Protein AF-A0AAE0W000-F1 (afdb_monomer_lite)

Foldseek 3Di:
DQPQVCCCVPPQLVVQCVVVVDPDSVQQKDFFKKKFKFFALVCLVPVVVQVVVQVLCCLLQVDRKDFDFDCDADVVSPHDGRRTTIIMDIDGDPSRSVSVCCCVVQLQVLQPPRPDDDLQQAPQQQKGKDKAAFSVSHPSDDPVSDPDTHIRGITIGDMDRPDRDHSDPPSDNDDDDDDDDDDDDDDDDDDDDDDDDDPPVVVVVVCVCVVVPQKDWDWDDDPPDPDTDTPDIGGDDDDDPDPPQPPVRPPQPLFDWQFADPQWDWDDDVQWIWIDGPLDIDIDGDDPQWDWDDDDRTIHIDGPDPVCSVVSVVVSVQSRPDQDWWKKFAADDPWFWDDDPQWIWTDQVDPDIDIDGADPQWDWDDDTRMITIGGPDPVSSVVSLVVQQVVFPQDQAPRGGMDTVPDDHHHDDDQFFEWEWDDDQWKIKIWTARPVVRDTLDIDMCPDPVNCVVCVVLGSALVSLLVRLQVVLVVCVVSVAQEYHYDHVPDDCDRSNVSSVVSNVVSRHHD

InterPro domains:
  IPR000630 Small ribosomal subunit protein uS8 [PF00410] (190-256)
  IPR002132 Large ribosomal subunit protein uL5 [PTHR11994] (7-155)
  IPR002358 Large ribosomal subunit protein uL6, conserved site [PS00525] (394-402)
  IPR004389 Large ribosomal subunit protein uL18, bacteria [MF_01337_B] (381-511)
  IPR004389 Large ribosomal subunit protein uL18, bacteria [TIGR00060] (411-511)
  IPR005484 Large ribosomal subunit protein uL18, bacterial/plantae/animalia [PF00861] (412-511)
  IPR020040 Large ribosomal subunit protein uL6, alpha-beta domain [PF00347] (332-404)
  IPR020929 Large ribosomal subunit protein uL5, conserved site [PS00358] (57-73)
  IPR020930 Large ribosomal subunit protein uL5, bacteria [MF_01333_B] (1-226)
  IPR020930 Large ribosomal subunit protein uL5, bacteria [NF000585] (1-154)
  IPR022803 Large ribosomal subunit protein uL5 domain superfamily [G3DSA:3.30.1440.10] (1-161)
  IPR022803 Large ribosomal subunit protein uL5 domain superfamily [SSF55282] (3-155)
  IPR031309 Large ribosomal subunit protein uL5, C-terminal [PF00673] (84-155)
  IPR031310 Large ribosomal subunit protein uL5, N-terminal [PF00281] (24-80)
  IPR035987 Small ribosomal subunit protein uS8 superfamily [SSF56047] (189-256)
  IPR036789 Large ribosomal subunit protein uL6-like, alpha-beta domain superfamily [G3DSA:3.90.930.12] (250-321)
  IPR036789 Large ribosomal subunit protein uL6-like, alpha-beta domain superfamily [G3DSA:3.90.930.12] (325-414)
  IPR036789 Large ribosomal subunit protein uL6-like, alpha-beta domain superfamily [SSF56053] (252-309)
  IPR036789 Large ribosomal subunit protein uL6-like, alpha-beta domain superfamily [SSF56053] (326-415)
  IPR057268 Large ribosomal subunit protein uL18 [cd00432] (415-509)

pLDDT: mean 71.35, std 18.09, range [23.69, 93.88]

Radius of gyration: 34.23 Å; chains: 1; bounding box: 87×62×92 Å

Sequence (511 aa):
MSRLFETYTKKIVPAISKELNVSNVHNVPKIEKIVVNVGAGEAVQNSKVIDAIVGDLKLITGQKPVVTRAKKSIASFKLREGMPIGVMVTLRNKRMYEFLDRVISIALPRVKDFKGVSPSSFDGKGNYNFAVREQLVFPEIEFDRIDKIRGFALCRICFRIKAGFGLLPGVIKSSCRGYADTYPQFCPAEKSVCFFPASKLKLAILKVLYEEGFITVELKYYPNMKQSVIRKIQRVSRPGLRIYKNHNELPRIINKPVSIPDSVKVTQSAGLLKFKGAKGETELSIPDFLKIAVNGNTLQVSSTEDKSQIIIGATYRQLLPIKLPKTLILEGIGFKVSVSGSSLNLQLGFSHPVKYDFSSKVKIAVDGNKIMIESAEKDLLGQTAAEIRRLRPPEPYKGKGIRYDGEVILRKAGQRPRVSVYKSLKYIYVQAIDDVKGVTLCSHSTCVKDFKQKHPEAAINVETAKILGNEFGQKLKEKGLESVVFDRNGYKYHGRVKSLADGIRESGINF

Organism: NCBI:txid2493646

Secondary structure (DSSP, 8-state):
--HHHHHIIIIIHHHHHHHTT-S-GGGS-EEEEEEEEEE-GGGGT-THHHHHHHHHHHHHHSS--EEEEPSS-BGGGTB-TT-EEEEEEEE-HHHHHHHHHHIIIIIGGGSTT-----GGGB-SSS-EEEEES-GGGSTTS-GGG-SS---EEEEEEEEE-SSS--SSTT---------------------------S-HHHHHHHHHHHHTTSEEEEEE--TT-SS-EEEEEEE----S------TTTS--GGG--EE--TT-EEEEETTEEEEEETTEEEEEE--TTEEEEEETTEEEEEES-TT-HHHHHHHHHHH------EEEEEESTT-EEEEETTEEEEE-SSSSPEEEE--TTEEEEEETTEEEEEES-HHHHHHHHHHHHHHSPPPTTT--EEEETTPPP-PPPPSSPEEEEEE-SS-EEEEEEETTTTEEEEEEETTSHHHHHH-TT--S-HHHHHHHHHHHHHHHHTTT--B-EEE-TT--S-THHHHHHHHHHHTT-B-

Structure (mmCIF, N/CA/C/O backbone):
data_AF-A0AAE0W000-F1
#
_entry.id   AF-A0AAE0W000-F1
#
loop_
_atom_site.group_PDB
_atom_site.id
_atom_site.type_symbol
_atom_site.label_atom_id
_atom_site.label_alt_id
_atom_site.label_comp_id
_atom_site.label_asym_id
_atom_site.label_entity_id
_atom_site.label_seq_id
_atom_site.pdbx_PDB_ins_code
_atom_site.Cartn_x
_atom_site.Cartn_y
_atom_site.Cartn_z
_atom_site.occupancy
_atom_site.B_iso_or_equiv
_atom_site.auth_seq_id
_atom_site.auth_comp_id
_atom_site.auth_asym_id
_atom_site.auth_atom_id
_atom_site.pdbx_PDB_model_num
ATOM 1 N N . MET A 1 1 ? 11.949 -2.269 -30.321 1.00 56.88 1 MET A N 1
ATOM 2 C CA . MET A 1 1 ? 11.662 -1.971 -28.894 1.00 56.88 1 MET A CA 1
ATOM 3 C C . MET A 1 1 ? 12.889 -2.389 -28.086 1.00 56.88 1 MET A C 1
ATOM 5 O O . MET A 1 1 ? 13.907 -2.651 -28.707 1.00 56.88 1 MET A O 1
ATOM 9 N N . SER A 1 2 ? 12.879 -2.406 -26.749 1.00 72.25 2 SER A N 1
ATOM 10 C CA . SER A 1 2 ? 14.002 -3.021 -26.022 1.00 72.25 2 SER A CA 1
ATOM 11 C C . SER A 1 2 ? 13.961 -4.545 -26.189 1.00 72.25 2 SER A C 1
ATOM 13 O O . SER A 1 2 ? 12.882 -5.142 -26.137 1.00 72.25 2 SER A O 1
ATOM 15 N N . ARG A 1 3 ? 15.125 -5.181 -26.376 1.00 81.31 3 ARG A N 1
ATOM 16 C CA . ARG A 1 3 ? 15.264 -6.637 -26.588 1.00 81.31 3 ARG A CA 1
ATOM 17 C C . ARG A 1 3 ? 14.545 -7.458 -25.510 1.00 81.31 3 ARG A C 1
ATOM 19 O O . ARG A 1 3 ? 13.835 -8.420 -25.814 1.00 81.31 3 ARG A O 1
ATOM 26 N N . LEU A 1 4 ? 14.669 -7.034 -24.248 1.00 76.00 4 LEU A N 1
ATOM 27 C CA . LEU A 1 4 ? 13.986 -7.656 -23.111 1.00 76.00 4 LEU A CA 1
ATOM 28 C C . LEU A 1 4 ? 12.459 -7.555 -23.192 1.00 76.00 4 LEU A C 1
ATOM 30 O O . LEU A 1 4 ? 11.772 -8.503 -22.826 1.00 76.00 4 LEU A O 1
ATOM 34 N N . PHE A 1 5 ? 11.908 -6.441 -23.679 1.00 79.94 5 PHE A N 1
ATOM 35 C CA . PHE A 1 5 ? 10.456 -6.272 -23.775 1.00 79.94 5 PHE A CA 1
ATOM 36 C C . PHE A 1 5 ? 9.837 -7.186 -24.840 1.00 79.94 5 PHE A C 1
ATOM 38 O O . PHE A 1 5 ? 8.763 -7.760 -24.635 1.00 79.94 5 PHE A O 1
ATOM 45 N N . GLU A 1 6 ? 10.527 -7.357 -25.967 1.00 83.56 6 GLU A N 1
ATOM 46 C CA . GLU A 1 6 ? 10.095 -8.265 -27.032 1.00 83.56 6 GLU A CA 1
ATOM 47 C C . GLU A 1 6 ? 10.188 -9.724 -26.582 1.00 83.56 6 GLU A C 1
ATOM 49 O O . GLU A 1 6 ? 9.233 -10.483 -26.753 1.00 83.56 6 GLU A O 1
ATOM 54 N N . THR A 1 7 ? 11.290 -10.088 -25.921 1.00 78.06 7 THR A N 1
ATOM 55 C CA . THR A 1 7 ? 11.473 -11.412 -25.307 1.00 78.06 7 THR A CA 1
ATOM 56 C C . THR A 1 7 ? 10.393 -11.697 -24.265 1.00 78.06 7 THR A C 1
ATOM 58 O O . THR A 1 7 ? 9.789 -12.771 -24.277 1.00 78.06 7 THR A O 1
ATOM 61 N N . TYR A 1 8 ? 10.091 -10.719 -23.406 1.00 79.88 8 TYR A N 1
ATOM 62 C CA . TYR A 1 8 ? 9.050 -10.844 -22.393 1.00 79.88 8 TYR A CA 1
ATOM 63 C C . TYR A 1 8 ? 7.682 -11.129 -23.021 1.00 79.88 8 TYR A C 1
ATOM 65 O O . TYR A 1 8 ? 7.008 -12.082 -22.640 1.00 79.88 8 TYR A O 1
ATOM 73 N N . THR A 1 9 ? 7.304 -10.353 -24.036 1.00 80.38 9 THR A N 1
ATOM 74 C CA . THR A 1 9 ? 5.979 -10.456 -24.657 1.00 80.38 9 THR A CA 1
ATOM 75 C C . THR A 1 9 ? 5.817 -11.726 -25.494 1.00 80.38 9 THR A C 1
ATOM 77 O O . THR A 1 9 ? 4.778 -12.375 -25.418 1.00 80.38 9 THR A O 1
ATOM 80 N N . LYS A 1 10 ? 6.829 -12.085 -26.297 1.00 83.88 10 LYS A N 1
ATOM 81 C CA . LYS A 1 10 ? 6.744 -13.201 -27.254 1.00 83.88 10 LYS A CA 1
ATOM 82 C C . LYS A 1 10 ? 7.036 -14.565 -26.625 1.00 83.88 10 LYS A C 1
ATOM 84 O O . LYS A 1 10 ? 6.429 -15.545 -27.036 1.00 83.88 10 LYS A O 1
ATOM 89 N N . LYS A 1 11 ? 7.971 -14.641 -25.668 1.00 78.50 11 LYS A N 1
ATOM 90 C CA . LYS A 1 11 ? 8.464 -15.916 -25.110 1.00 78.50 11 LYS A CA 1
ATOM 91 C C . LYS A 1 11 ? 8.040 -16.136 -23.659 1.00 78.50 11 LYS A C 1
ATOM 93 O O . LYS A 1 11 ? 7.511 -17.194 -23.335 1.00 78.50 11 LYS A O 1
ATOM 98 N N . ILE A 1 12 ? 8.237 -15.138 -22.794 1.00 76.81 12 ILE A N 1
ATOM 99 C CA . ILE A 1 12 ? 8.048 -15.302 -21.341 1.00 76.81 12 ILE A CA 1
ATOM 100 C C . ILE A 1 12 ? 6.561 -15.360 -20.970 1.00 76.81 12 ILE A C 1
ATOM 102 O O . ILE A 1 12 ? 6.158 -16.233 -20.209 1.00 76.81 12 ILE A O 1
ATOM 106 N N . VAL A 1 13 ? 5.727 -14.470 -21.519 1.00 77.31 13 VAL A N 1
ATOM 107 C CA . VAL A 1 13 ? 4.285 -14.436 -21.210 1.00 77.31 13 VAL A CA 1
ATOM 108 C C . VAL A 1 13 ? 3.586 -15.766 -21.547 1.00 77.31 13 VAL A C 1
ATOM 110 O O . VAL A 1 13 ? 2.897 -16.284 -20.667 1.00 77.31 13 VAL A O 1
ATOM 113 N N . PRO A 1 14 ? 3.774 -16.375 -22.739 1.00 79.44 14 PRO A N 1
ATOM 114 C CA . PRO A 1 14 ? 3.186 -17.682 -23.035 1.00 79.44 14 PRO A CA 1
ATOM 115 C C . PRO A 1 14 ? 3.704 -18.812 -22.137 1.00 79.44 14 PRO A C 1
ATOM 117 O O . PRO A 1 14 ? 2.910 -19.648 -21.717 1.00 79.44 14 PRO A O 1
ATOM 120 N N . ALA A 1 15 ? 5.005 -18.833 -21.821 1.00 77.88 15 ALA A N 1
ATOM 121 C CA . ALA A 1 15 ? 5.598 -19.857 -20.958 1.00 77.88 15 ALA A CA 1
ATOM 122 C C . ALA A 1 15 ? 5.023 -19.800 -19.533 1.00 77.88 15 ALA A C 1
ATOM 124 O O . ALA A 1 15 ? 4.506 -20.796 -19.036 1.00 77.88 15 ALA A O 1
ATOM 125 N N . ILE A 1 16 ? 4.993 -18.607 -18.929 1.00 70.00 16 ILE A N 1
ATOM 126 C CA . ILE A 1 16 ? 4.431 -18.399 -17.586 1.00 70.00 16 ILE A CA 1
ATOM 127 C C . ILE A 1 16 ? 2.926 -18.690 -17.565 1.00 70.00 16 ILE A C 1
ATOM 129 O O . ILE A 1 16 ? 2.418 -19.252 -16.599 1.00 70.00 16 ILE A O 1
ATOM 133 N N . SER A 1 17 ? 2.196 -18.325 -18.624 1.00 71.88 17 SER A N 1
ATOM 134 C CA . SER A 1 17 ? 0.759 -18.607 -18.712 1.00 71.88 17 SER A CA 1
ATOM 135 C C . SER A 1 17 ? 0.464 -20.108 -18.715 1.00 71.88 17 SER A C 1
ATOM 137 O O . SER A 1 17 ? -0.539 -20.510 -18.125 1.00 71.88 17 SER A O 1
ATOM 139 N N . LYS A 1 18 ? 1.325 -20.913 -19.358 1.00 75.44 18 LYS A N 1
ATOM 140 C CA . LYS A 1 18 ? 1.234 -22.379 -19.365 1.00 75.44 18 LYS A CA 1
ATOM 141 C C . LYS A 1 18 ? 1.607 -22.972 -18.006 1.00 75.44 18 LYS A C 1
ATOM 143 O O . LYS A 1 18 ? 0.846 -23.767 -17.478 1.00 75.44 18 LYS A O 1
ATOM 148 N N . GLU A 1 19 ? 2.730 -22.561 -17.418 1.00 72.50 19 GLU A N 1
ATOM 149 C CA . GLU A 1 19 ? 3.191 -23.096 -16.125 1.00 72.50 19 GLU A CA 1
ATOM 150 C C . GLU A 1 19 ? 2.233 -22.780 -14.971 1.00 72.50 19 GLU A C 1
ATOM 152 O O . GLU A 1 19 ? 1.984 -23.622 -14.112 1.00 72.50 19 GLU A O 1
ATOM 157 N N . LEU A 1 20 ? 1.676 -21.567 -14.946 1.00 66.06 20 LEU A N 1
ATOM 158 C CA . LEU A 1 20 ? 0.801 -21.110 -13.866 1.00 66.06 20 LEU A CA 1
ATOM 159 C C . LEU A 1 20 ? -0.690 -21.399 -14.120 1.00 66.06 20 LEU A C 1
ATOM 161 O O . LEU A 1 20 ? -1.518 -21.000 -13.301 1.00 66.06 20 LEU A O 1
ATOM 165 N N . ASN A 1 21 ? -1.041 -22.055 -15.238 1.00 74.62 21 ASN A N 1
ATOM 166 C CA . ASN A 1 21 ? -2.420 -22.363 -15.649 1.00 74.62 21 ASN A CA 1
ATOM 167 C C . ASN A 1 21 ? -3.382 -21.167 -15.513 1.00 74.62 21 ASN A C 1
ATOM 169 O O . ASN A 1 21 ? -4.513 -21.279 -15.033 1.00 74.62 21 ASN A O 1
ATOM 173 N N . VAL A 1 22 ? -2.921 -19.978 -15.906 1.00 71.56 22 VAL A N 1
ATOM 174 C CA . VAL A 1 22 ? -3.679 -18.739 -15.712 1.00 71.56 22 VAL A CA 1
ATOM 175 C C . VAL A 1 22 ? -4.629 -18.538 -16.887 1.00 71.56 22 VAL A C 1
ATOM 177 O O . VAL A 1 22 ? -4.193 -18.346 -18.018 1.00 71.56 22 VAL A O 1
ATOM 180 N N . SER A 1 23 ? -5.933 -18.505 -16.615 1.00 68.31 23 SER A N 1
ATOM 181 C CA . SER A 1 23 ? -6.973 -18.301 -17.637 1.00 68.31 23 SER A CA 1
ATOM 182 C C . SER A 1 23 ? -6.993 -16.889 -18.238 1.00 68.31 23 SER A C 1
ATOM 184 O O . SER A 1 23 ? -7.509 -16.681 -19.332 1.00 68.31 23 SER A O 1
ATOM 186 N N . ASN A 1 24 ? -6.432 -15.899 -17.534 1.00 75.56 24 ASN A N 1
ATOM 187 C CA . ASN A 1 24 ? -6.438 -14.496 -17.940 1.00 75.56 24 ASN A CA 1
ATOM 188 C C . ASN A 1 24 ? -5.017 -13.954 -18.150 1.00 75.56 24 ASN A C 1
ATOM 190 O O . ASN A 1 24 ? -4.238 -13.834 -17.204 1.00 75.56 24 ASN A O 1
ATOM 194 N N . VAL A 1 25 ? -4.720 -13.503 -19.371 1.00 70.81 25 VAL A N 1
ATOM 195 C CA . VAL A 1 25 ? -3.428 -12.905 -19.760 1.00 70.81 25 VAL A CA 1
ATOM 196 C C . VAL A 1 25 ? -3.046 -11.711 -18.874 1.00 70.81 25 VAL A C 1
ATOM 198 O O . VAL A 1 25 ? -1.871 -11.460 -18.615 1.00 70.81 25 VAL A O 1
ATOM 201 N N . HIS A 1 26 ? -4.025 -10.974 -18.344 1.00 74.00 26 HIS A N 1
ATOM 202 C CA . HIS A 1 26 ? -3.765 -9.824 -17.473 1.00 74.00 26 HIS A CA 1
ATOM 203 C C . HIS A 1 26 ? -3.305 -10.185 -16.056 1.00 74.00 26 HIS A C 1
ATOM 205 O O . HIS A 1 26 ? -2.840 -9.300 -15.331 1.00 74.00 26 HIS A O 1
ATOM 211 N N . ASN A 1 27 ? -3.428 -11.452 -15.661 1.00 67.50 27 ASN A N 1
ATOM 212 C CA . ASN A 1 27 ? -2.940 -11.950 -14.379 1.00 67.50 27 ASN A CA 1
ATOM 213 C C . ASN A 1 27 ? -1.471 -12.395 -14.444 1.00 67.50 27 ASN A C 1
ATOM 215 O O . ASN A 1 27 ? -0.885 -12.657 -13.394 1.00 67.50 27 ASN A O 1
ATOM 219 N N . VAL A 1 28 ? -0.864 -12.428 -15.639 1.00 70.31 28 VAL A N 1
ATOM 220 C CA . VAL A 1 28 ? 0.554 -12.757 -15.800 1.00 70.31 28 VAL A CA 1
ATOM 221 C C . VAL A 1 28 ? 1.410 -11.718 -15.061 1.00 70.31 28 VAL A C 1
ATOM 223 O O . VAL A 1 28 ? 1.229 -10.507 -15.262 1.00 70.31 28 VAL A O 1
ATOM 226 N N . PRO A 1 29 ? 2.339 -12.158 -14.195 1.00 72.00 29 PRO A N 1
ATOM 227 C CA . PRO A 1 29 ? 3.202 -11.251 -13.461 1.00 72.00 29 PRO A CA 1
ATOM 228 C C . PRO A 1 29 ? 4.052 -10.381 -14.399 1.00 72.00 29 PRO A C 1
ATOM 230 O O . PRO A 1 29 ? 4.596 -10.850 -15.401 1.00 72.00 29 PRO A O 1
ATOM 233 N N . LYS A 1 30 ? 4.200 -9.095 -14.059 1.00 76.94 30 LYS A N 1
ATOM 234 C CA . LYS A 1 30 ? 4.968 -8.123 -14.858 1.00 76.94 30 LYS A CA 1
ATOM 235 C C . LYS A 1 30 ? 5.841 -7.218 -14.006 1.00 76.94 30 LYS A C 1
ATOM 237 O O . LYS A 1 30 ? 5.504 -6.929 -12.859 1.00 76.94 30 LYS A O 1
ATOM 242 N N . ILE A 1 31 ? 6.917 -6.697 -14.589 1.00 79.44 31 ILE A N 1
ATOM 243 C CA . ILE A 1 31 ? 7.724 -5.651 -13.952 1.00 79.44 31 ILE A CA 1
ATOM 244 C C . ILE A 1 31 ? 6.952 -4.329 -14.037 1.00 79.44 31 ILE A C 1
ATOM 246 O O . ILE A 1 31 ? 6.567 -3.894 -15.123 1.00 79.44 31 ILE A O 1
ATOM 250 N N . GLU A 1 32 ? 6.674 -3.705 -12.893 1.00 81.31 32 GLU A N 1
ATOM 251 C CA . GLU A 1 32 ? 5.896 -2.462 -12.835 1.00 81.31 32 GLU A CA 1
ATOM 252 C C . GLU A 1 32 ? 6.789 -1.224 -12.885 1.00 81.31 32 GLU A C 1
ATOM 254 O O . GLU A 1 32 ? 6.510 -0.265 -13.611 1.00 81.31 32 GLU A O 1
ATOM 259 N N . LYS A 1 33 ? 7.846 -1.234 -12.074 1.00 85.75 33 LYS A N 1
ATOM 260 C CA . LYS A 1 33 ? 8.815 -0.146 -11.974 1.00 85.75 33 LYS A CA 1
ATOM 261 C C . LYS A 1 33 ? 10.134 -0.665 -11.419 1.00 85.75 33 LYS A C 1
ATOM 263 O O . LYS A 1 33 ? 10.150 -1.614 -10.635 1.00 85.75 33 LYS A O 1
ATOM 268 N N . ILE A 1 34 ? 11.210 0.029 -11.756 1.00 86.94 34 ILE A N 1
ATOM 269 C CA . ILE A 1 34 ? 12.506 -0.119 -11.095 1.00 86.94 34 ILE A CA 1
ATOM 270 C C . ILE A 1 34 ? 12.810 1.197 -10.393 1.00 86.94 34 ILE A C 1
ATOM 272 O O . ILE A 1 34 ? 12.707 2.264 -10.998 1.00 86.94 34 ILE A O 1
ATOM 276 N N . VAL A 1 35 ? 13.133 1.129 -9.106 1.00 89.19 35 VAL A N 1
ATOM 277 C CA . VAL A 1 35 ? 13.571 2.287 -8.325 1.00 89.19 35 VAL A CA 1
ATOM 278 C C . VAL A 1 35 ? 15.052 2.120 -8.040 1.00 89.19 35 VAL A C 1
ATOM 280 O O . VAL A 1 35 ? 15.447 1.152 -7.397 1.00 89.19 35 VAL A O 1
ATOM 283 N N . VAL A 1 36 ? 15.849 3.069 -8.515 1.00 89.31 36 VAL A N 1
ATOM 284 C CA . VAL A 1 36 ? 17.272 3.175 -8.201 1.00 89.31 36 VAL A CA 1
ATOM 285 C C . VAL A 1 36 ? 17.415 4.236 -7.121 1.00 89.31 36 VAL A C 1
ATOM 287 O O . VAL A 1 36 ? 16.919 5.351 -7.289 1.00 89.31 36 VAL A O 1
ATOM 290 N N . ASN A 1 37 ? 18.037 3.877 -6.004 1.00 89.38 37 ASN A N 1
ATOM 291 C CA . ASN A 1 37 ? 18.209 4.761 -4.860 1.00 89.38 37 ASN A CA 1
ATOM 292 C C . ASN A 1 37 ? 19.664 4.774 -4.383 1.00 89.38 37 ASN A C 1
ATOM 294 O O . ASN A 1 37 ? 20.274 3.714 -4.212 1.00 89.38 37 ASN A O 1
ATOM 298 N N . VAL A 1 38 ? 20.173 5.975 -4.112 1.00 87.44 38 VAL A N 1
ATOM 299 C CA . VAL A 1 38 ? 21.489 6.224 -3.518 1.00 87.44 38 VAL A CA 1
ATOM 300 C C . VAL A 1 38 ? 21.301 7.011 -2.230 1.00 87.44 38 VAL A C 1
ATOM 302 O O . VAL A 1 38 ? 20.755 8.116 -2.238 1.00 87.44 38 VAL A O 1
ATOM 305 N N . GLY A 1 39 ? 21.763 6.437 -1.120 1.00 84.62 39 GLY A N 1
ATOM 306 C CA . GLY A 1 39 ? 21.871 7.140 0.154 1.00 84.62 39 GLY A CA 1
ATOM 307 C C . GLY A 1 39 ? 23.268 7.729 0.303 1.00 84.62 39 GLY A C 1
ATOM 308 O O . GLY A 1 39 ? 24.242 6.988 0.226 1.00 84.62 39 GLY A O 1
ATOM 309 N N . ALA A 1 40 ? 23.365 9.037 0.537 1.00 82.62 40 ALA A N 1
ATOM 310 C CA . ALA A 1 40 ? 24.631 9.729 0.738 1.00 82.62 40 ALA A CA 1
ATOM 311 C C . ALA A 1 40 ? 24.667 10.333 2.145 1.00 82.62 40 ALA A C 1
ATOM 313 O O . ALA A 1 40 ? 24.305 11.486 2.352 1.00 82.62 40 ALA A O 1
ATOM 314 N N . GLY A 1 41 ? 25.114 9.551 3.133 1.00 79.25 41 GLY A N 1
ATOM 315 C CA . GLY A 1 41 ? 25.250 10.039 4.514 1.00 79.25 41 GLY A CA 1
ATOM 316 C C . GLY A 1 41 ? 26.236 11.209 4.648 1.00 79.25 41 GLY A C 1
ATOM 317 O O . GLY A 1 41 ? 26.037 12.091 5.476 1.00 79.25 41 GLY A O 1
ATOM 318 N N . GLU A 1 42 ? 27.249 11.269 3.778 1.00 81.88 42 GLU A N 1
ATOM 319 C CA . GLU A 1 42 ? 28.220 12.374 3.715 1.00 81.88 42 GLU A CA 1
ATOM 320 C C . GLU A 1 42 ? 27.589 13.704 3.273 1.00 81.88 42 GLU A C 1
ATOM 322 O O . GLU A 1 42 ? 28.116 14.779 3.564 1.00 81.88 42 GLU A O 1
ATOM 327 N N . ALA A 1 43 ? 26.434 13.651 2.603 1.00 82.56 43 ALA A N 1
ATOM 328 C CA . ALA A 1 43 ? 25.783 14.836 2.061 1.00 82.56 43 ALA A CA 1
ATOM 329 C C . ALA A 1 43 ? 25.275 15.811 3.135 1.00 82.56 43 ALA A C 1
ATOM 331 O O . ALA A 1 43 ? 24.989 16.968 2.837 1.00 82.56 43 ALA A O 1
ATOM 332 N N . VAL A 1 44 ? 25.190 15.359 4.391 1.00 83.75 44 VAL A N 1
ATOM 333 C CA . VAL A 1 44 ? 24.851 16.205 5.544 1.00 83.75 44 VAL A CA 1
ATOM 334 C C . VAL A 1 44 ? 25.920 17.273 5.782 1.00 83.75 44 VAL A C 1
ATOM 336 O O . VAL A 1 44 ? 25.591 18.378 6.201 1.00 83.75 44 VAL A O 1
ATOM 339 N N . GLN A 1 45 ? 27.186 16.948 5.507 1.00 84.50 45 GLN A N 1
ATOM 340 C CA . GLN A 1 45 ? 28.316 17.865 5.668 1.00 84.50 45 GLN A CA 1
ATOM 341 C C . GLN A 1 45 ? 28.628 18.618 4.373 1.00 84.50 45 GLN A C 1
ATOM 343 O O . GLN A 1 45 ? 28.978 19.793 4.423 1.00 84.50 45 GLN A O 1
ATOM 348 N N . ASN A 1 46 ? 28.487 17.959 3.218 1.00 85.12 46 ASN A N 1
ATOM 349 C CA . ASN A 1 46 ? 28.801 18.546 1.919 1.00 85.12 46 ASN A CA 1
ATOM 350 C C . ASN A 1 46 ? 27.642 18.374 0.929 1.00 85.12 46 ASN A C 1
ATOM 352 O O . ASN A 1 46 ? 27.416 17.289 0.393 1.00 85.12 46 ASN A O 1
ATOM 356 N N . SER A 1 47 ? 26.942 19.467 0.632 1.00 82.25 47 SER A N 1
ATOM 357 C CA . SER A 1 47 ? 25.816 19.469 -0.306 1.00 82.25 47 SER A CA 1
ATOM 358 C C . SER A 1 47 ? 26.222 19.161 -1.752 1.00 82.25 47 SER A C 1
ATOM 360 O O . SER A 1 47 ? 25.426 18.562 -2.474 1.00 82.25 47 SER A O 1
ATOM 362 N N . LYS A 1 48 ? 27.463 19.474 -2.163 1.00 86.44 48 LYS A N 1
ATOM 363 C CA . LYS A 1 48 ? 27.958 19.250 -3.538 1.00 86.44 48 LYS A CA 1
ATOM 364 C C . LYS A 1 48 ? 28.003 17.768 -3.921 1.00 86.44 48 LYS A C 1
ATOM 366 O O . LYS A 1 48 ? 27.864 17.418 -5.088 1.00 86.44 48 LYS A O 1
ATOM 371 N N . VAL A 1 49 ? 28.131 16.882 -2.929 1.00 87.44 49 VAL A N 1
ATOM 372 C CA . VAL A 1 49 ? 28.108 15.422 -3.120 1.00 87.44 49 VAL A CA 1
ATOM 373 C C . VAL A 1 49 ? 26.810 14.964 -3.788 1.00 87.44 49 VAL A C 1
ATOM 375 O O . VAL A 1 49 ? 26.817 14.033 -4.591 1.00 87.44 49 VAL A O 1
ATOM 378 N N . ILE A 1 50 ? 25.692 15.623 -3.483 1.00 88.56 50 ILE A N 1
ATOM 379 C CA . ILE A 1 50 ? 24.394 15.284 -4.068 1.00 88.56 50 ILE A CA 1
ATOM 380 C C . ILE A 1 50 ? 24.370 15.623 -5.553 1.00 88.56 50 ILE A C 1
ATOM 382 O O . ILE A 1 50 ? 23.860 14.825 -6.337 1.00 88.56 50 ILE A O 1
ATOM 386 N N . ASP A 1 51 ? 24.946 16.758 -5.944 1.00 89.00 51 ASP A N 1
ATOM 387 C CA . ASP A 1 51 ? 24.973 17.194 -7.339 1.00 89.00 51 ASP A CA 1
ATOM 388 C C . ASP A 1 51 ? 25.810 16.243 -8.206 1.00 89.00 51 ASP A C 1
ATOM 390 O O . ASP A 1 51 ? 25.374 15.868 -9.297 1.00 89.00 51 ASP A O 1
ATOM 394 N N . ALA A 1 52 ? 26.936 15.747 -7.679 1.00 88.62 52 ALA A N 1
ATOM 395 C CA . ALA A 1 52 ? 27.734 14.708 -8.331 1.00 88.62 52 ALA A CA 1
ATOM 396 C C . ALA A 1 52 ? 26.924 13.412 -8.544 1.00 88.62 52 ALA A C 1
ATOM 398 O O . ALA A 1 52 ? 26.831 12.904 -9.660 1.00 88.62 52 ALA A O 1
ATOM 399 N N . ILE A 1 53 ? 26.230 12.925 -7.505 1.00 88.44 53 ILE A N 1
ATOM 400 C CA . ILE A 1 53 ? 25.392 11.712 -7.593 1.00 88.44 53 ILE A CA 1
ATOM 401 C C . ILE A 1 53 ? 24.234 11.897 -8.585 1.00 88.44 53 ILE A C 1
ATOM 403 O O . ILE A 1 53 ? 23.840 10.959 -9.283 1.00 88.44 53 ILE A O 1
ATOM 407 N N . VAL A 1 54 ? 23.661 13.101 -8.651 1.00 91.44 54 VAL A N 1
ATOM 408 C CA . VAL A 1 54 ? 22.630 13.444 -9.636 1.00 91.44 54 VAL A CA 1
ATOM 409 C C . VAL A 1 54 ? 23.191 13.357 -11.058 1.00 91.44 54 VAL A C 1
ATOM 411 O O . VAL A 1 54 ? 22.485 12.860 -11.939 1.00 91.44 54 VAL A O 1
ATOM 414 N N . GLY A 1 55 ? 24.434 13.798 -11.276 1.00 89.88 55 GLY A N 1
ATOM 415 C CA . GLY A 1 55 ? 25.160 13.659 -12.540 1.00 89.88 55 GLY A CA 1
ATOM 416 C C . GLY A 1 55 ? 25.333 12.198 -12.954 1.00 89.88 55 GLY A C 1
ATOM 417 O O . GLY A 1 55 ? 24.843 11.801 -14.014 1.00 89.88 55 GLY A O 1
ATOM 418 N N . ASP A 1 56 ? 25.911 11.382 -12.074 1.00 88.44 56 ASP A N 1
ATOM 419 C CA . ASP A 1 56 ? 26.188 9.962 -12.332 1.00 88.44 56 ASP A CA 1
ATOM 420 C C . ASP A 1 56 ? 24.904 9.177 -12.632 1.00 88.44 56 ASP A C 1
ATOM 422 O O . ASP A 1 56 ? 24.786 8.477 -13.640 1.00 88.44 56 ASP A O 1
ATOM 426 N N . LEU A 1 57 ? 23.867 9.345 -11.802 1.00 88.94 57 LEU A N 1
ATOM 427 C CA . LEU A 1 57 ? 22.584 8.673 -12.013 1.00 88.94 57 LEU A CA 1
ATOM 428 C C . LEU A 1 57 ? 21.884 9.127 -13.293 1.00 88.94 57 LEU A C 1
ATOM 430 O O . LEU A 1 57 ? 21.150 8.339 -13.898 1.00 88.94 57 LEU A O 1
ATOM 434 N N . LYS A 1 58 ? 22.077 10.381 -13.711 1.00 92.44 58 LYS A N 1
ATOM 435 C CA . LYS A 1 58 ? 21.523 10.887 -14.968 1.00 92.44 58 LYS A CA 1
ATOM 436 C C . LYS A 1 58 ? 22.191 10.208 -16.162 1.00 92.44 58 LYS A C 1
ATOM 438 O O . LYS A 1 58 ? 21.463 9.822 -17.077 1.00 92.44 58 LYS A O 1
ATOM 443 N N . LEU A 1 59 ? 23.513 10.021 -16.131 1.00 90.44 59 LEU A N 1
ATOM 444 C CA . LEU A 1 59 ? 24.263 9.294 -17.164 1.00 90.44 59 LEU A CA 1
ATOM 445 C C . LEU A 1 59 ? 23.835 7.824 -17.218 1.00 90.44 59 LEU A C 1
ATOM 447 O O . LEU A 1 59 ? 23.420 7.331 -18.265 1.00 90.44 59 LEU A O 1
ATOM 451 N N . ILE A 1 60 ? 23.805 7.156 -16.064 1.00 88.81 60 ILE A N 1
ATOM 452 C CA . ILE A 1 60 ? 23.446 5.739 -15.973 1.00 88.81 60 ILE A CA 1
ATOM 453 C C . ILE A 1 60 ? 21.999 5.506 -16.413 1.00 88.81 60 ILE A C 1
ATOM 455 O O . ILE A 1 60 ? 21.721 4.627 -17.222 1.00 88.81 60 ILE A O 1
ATOM 459 N N . THR A 1 61 ? 21.031 6.263 -15.894 1.00 89.06 61 THR A N 1
ATOM 460 C CA . THR A 1 61 ? 19.603 5.960 -16.110 1.00 89.06 61 THR A CA 1
ATOM 461 C C . THR A 1 61 ? 18.973 6.686 -17.300 1.00 89.06 61 THR A C 1
ATOM 463 O O . THR A 1 61 ? 17.860 6.338 -17.703 1.00 89.06 61 THR A O 1
ATOM 466 N N . GLY A 1 62 ? 19.642 7.699 -17.862 1.00 89.12 62 GLY A N 1
ATOM 467 C CA . GLY A 1 62 ? 19.088 8.563 -18.911 1.00 89.12 62 GLY A CA 1
ATOM 468 C C . GLY A 1 62 ? 17.888 9.400 -18.443 1.00 89.12 62 GLY A C 1
ATOM 469 O O . GLY A 1 62 ? 17.078 9.862 -19.254 1.00 89.12 62 GLY A O 1
ATOM 470 N N . GLN A 1 63 ? 17.708 9.560 -17.128 1.00 91.62 63 GLN A N 1
ATOM 471 C CA . GLN A 1 63 ? 16.590 10.280 -16.527 1.00 91.62 63 GLN A CA 1
ATOM 472 C C . GLN A 1 63 ? 17.079 11.183 -15.399 1.00 91.62 63 GLN A C 1
ATOM 474 O O . GLN A 1 63 ? 17.880 10.763 -14.573 1.00 91.62 63 GLN A O 1
ATOM 479 N N . LYS A 1 64 ? 16.553 12.416 -15.335 1.00 92.06 64 LYS A N 1
ATOM 480 C CA . LYS A 1 64 ? 16.866 13.354 -14.251 1.00 92.06 64 LYS A CA 1
ATOM 481 C C . LYS A 1 64 ? 16.390 12.782 -12.901 1.00 92.06 64 LYS A C 1
ATOM 483 O O . LYS A 1 64 ? 15.187 12.531 -12.757 1.00 92.06 64 LYS A O 1
ATOM 488 N N . PRO A 1 65 ? 17.294 12.583 -11.930 1.00 93.69 65 PRO A N 1
ATOM 489 C CA . PRO A 1 65 ? 16.938 12.107 -10.599 1.00 93.69 65 PRO A CA 1
ATOM 490 C C . PRO A 1 65 ? 16.216 13.134 -9.729 1.00 93.69 65 PRO A C 1
ATOM 492 O O . PRO A 1 65 ? 16.295 14.340 -9.955 1.00 93.69 65 PRO A O 1
ATOM 495 N N . VAL A 1 66 ? 15.526 12.632 -8.704 1.00 93.88 66 VAL A N 1
ATOM 496 C CA . VAL A 1 66 ? 14.863 13.432 -7.672 1.00 93.88 66 VAL A CA 1
ATOM 497 C C . VAL A 1 66 ? 15.683 13.361 -6.389 1.00 93.88 66 VAL A C 1
ATOM 499 O O . VAL A 1 66 ? 15.962 12.271 -5.889 1.00 93.88 66 VAL A O 1
ATOM 502 N N . VAL A 1 67 ? 16.030 14.522 -5.835 1.00 93.25 67 VAL A N 1
ATOM 503 C CA . VAL A 1 67 ? 16.719 14.626 -4.543 1.00 93.25 67 VAL A CA 1
ATOM 504 C C . VAL A 1 67 ? 15.727 14.351 -3.412 1.00 93.25 67 VAL A C 1
ATOM 506 O O . VAL A 1 67 ? 14.678 14.989 -3.313 1.00 93.25 67 VAL A O 1
ATOM 509 N N . THR A 1 68 ? 16.050 13.393 -2.549 1.00 91.31 68 THR A N 1
ATOM 510 C CA . THR A 1 68 ? 15.247 13.037 -1.377 1.00 91.31 68 THR A CA 1
ATOM 511 C C . THR A 1 68 ? 15.692 13.844 -0.164 1.00 91.31 68 THR A C 1
ATOM 513 O O . THR A 1 68 ? 16.869 13.825 0.205 1.00 91.31 68 THR A O 1
ATOM 516 N N . ARG A 1 69 ? 14.735 14.522 0.473 1.00 91.00 69 ARG A N 1
ATOM 517 C CA . ARG A 1 69 ? 14.944 15.335 1.677 1.00 91.00 69 ARG A CA 1
ATOM 518 C C . ARG A 1 69 ? 14.452 14.622 2.937 1.00 91.00 69 ARG A C 1
ATOM 520 O O . ARG A 1 69 ? 13.520 13.816 2.882 1.00 91.00 69 ARG A O 1
ATOM 527 N N . ALA A 1 70 ? 15.072 14.938 4.067 1.00 91.00 70 ALA A N 1
ATOM 528 C CA . ALA A 1 70 ? 14.717 14.446 5.388 1.00 91.00 70 ALA A CA 1
ATOM 529 C C . ALA A 1 70 ? 13.288 14.859 5.760 1.00 91.00 70 ALA A C 1
ATOM 531 O O . ALA A 1 70 ? 12.933 16.033 5.660 1.00 91.00 70 ALA A O 1
ATOM 532 N N . LYS A 1 71 ? 12.479 13.905 6.232 1.00 91.31 71 LYS A N 1
ATOM 533 C CA . LYS A 1 71 ? 11.125 14.184 6.748 1.00 91.31 71 LYS A CA 1
ATOM 534 C C . LYS A 1 71 ? 11.078 14.438 8.251 1.00 91.31 71 LYS A C 1
ATOM 536 O O . LYS A 1 71 ? 10.061 14.908 8.734 1.00 91.31 71 LYS A O 1
ATOM 541 N N . LYS A 1 72 ? 12.113 14.016 8.976 1.00 91.38 72 LYS A N 1
ATOM 542 C CA . LYS A 1 72 ? 12.207 14.107 10.433 1.00 91.38 72 LYS A CA 1
ATOM 543 C C . LYS A 1 72 ? 13.610 14.532 10.819 1.00 91.38 72 LYS A C 1
ATOM 545 O O . LYS A 1 72 ? 14.568 14.117 10.162 1.00 91.38 72 LYS A O 1
ATOM 550 N N . SER A 1 73 ? 13.710 15.289 11.902 1.00 92.56 73 SER A N 1
ATOM 551 C CA . SER A 1 73 ? 14.990 15.626 12.515 1.00 92.56 73 SER A CA 1
ATOM 552 C C . SER A 1 73 ? 15.434 14.469 13.407 1.00 92.56 73 SER A C 1
ATOM 554 O O . SER A 1 73 ? 14.664 13.993 14.240 1.00 92.56 73 SER A O 1
ATOM 556 N N . ILE A 1 74 ? 16.659 13.982 13.212 1.00 90.69 74 ILE A N 1
ATOM 557 C CA . ILE A 1 74 ? 17.229 12.878 13.993 1.00 90.69 74 ILE A CA 1
ATOM 558 C C . ILE A 1 74 ? 18.631 13.288 14.437 1.00 90.69 74 ILE A C 1
ATOM 560 O O . ILE A 1 74 ? 19.562 13.327 13.627 1.00 90.69 74 ILE A O 1
ATOM 564 N N . ALA A 1 75 ? 18.778 13.568 15.735 1.00 89.00 75 ALA A N 1
ATOM 565 C CA . ALA A 1 75 ? 20.020 14.070 16.320 1.00 89.00 75 ALA A CA 1
ATOM 566 C C . ALA A 1 75 ? 21.200 13.101 16.129 1.00 89.00 75 ALA A C 1
ATOM 568 O O . ALA A 1 75 ? 22.288 13.540 15.766 1.00 89.00 75 ALA A O 1
ATOM 569 N N . SER A 1 76 ? 20.974 11.787 16.260 1.00 92.69 76 SER A N 1
ATOM 570 C CA . SER A 1 76 ? 22.012 10.753 16.093 1.00 92.69 76 SER A CA 1
ATOM 571 C C . SER A 1 76 ? 22.685 10.777 14.717 1.00 92.69 76 SER A C 1
ATOM 573 O O . SER A 1 76 ? 23.860 10.448 14.604 1.00 92.69 76 SER A O 1
ATOM 575 N N . PHE A 1 77 ? 21.960 11.195 13.676 1.00 86.00 77 PHE A N 1
ATOM 576 C CA . PHE A 1 77 ? 22.483 11.310 12.311 1.00 86.00 77 PHE A CA 1
ATOM 577 C C . PHE A 1 77 ? 22.858 12.749 11.933 1.00 86.00 77 PHE A C 1
ATOM 579 O O . PHE A 1 77 ? 23.176 13.006 10.776 1.00 86.00 77 PHE A O 1
ATOM 586 N N . LYS A 1 78 ? 22.798 13.696 12.884 1.00 89.00 78 LYS A N 1
ATOM 587 C CA . LYS A 1 78 ? 22.978 15.140 12.647 1.00 89.00 78 LYS A CA 1
ATOM 588 C C . LYS A 1 78 ? 22.042 15.683 11.551 1.00 89.00 78 LYS A C 1
ATOM 590 O O . LYS A 1 78 ? 22.381 16.626 10.844 1.00 89.00 78 LYS A O 1
ATOM 595 N N . LEU A 1 79 ? 20.856 15.084 11.410 1.00 89.19 79 LEU A N 1
ATOM 596 C CA . LEU A 1 79 ? 19.884 15.413 10.367 1.00 89.19 79 LEU A CA 1
ATOM 597 C C . LEU A 1 79 ? 18.812 16.369 10.883 1.00 89.19 79 LEU A C 1
ATOM 599 O O . LEU A 1 79 ? 18.193 16.109 11.916 1.00 89.19 79 LEU A O 1
ATOM 603 N N . ARG A 1 80 ? 18.539 17.424 10.111 1.00 89.62 80 ARG A N 1
ATOM 604 C CA . ARG A 1 80 ? 17.392 18.325 10.296 1.00 89.62 80 ARG A CA 1
ATOM 605 C C . ARG A 1 80 ? 16.358 18.108 9.194 1.00 89.62 80 ARG A C 1
ATOM 607 O O . ARG A 1 80 ? 16.690 17.661 8.095 1.00 89.62 80 ARG A O 1
ATOM 614 N N . GLU A 1 81 ? 15.104 18.432 9.480 1.00 91.19 81 GLU A N 1
ATOM 615 C CA . GLU A 1 81 ? 14.018 18.391 8.495 1.00 91.19 81 GLU A CA 1
ATOM 616 C C . GLU A 1 81 ? 14.327 19.243 7.261 1.00 91.19 81 GLU A C 1
ATOM 618 O O . GLU A 1 81 ? 14.895 20.327 7.351 1.00 91.19 81 GLU A O 1
ATOM 623 N N . GLY A 1 82 ? 13.989 18.718 6.082 1.00 89.12 82 GLY A N 1
ATOM 624 C CA . GLY A 1 82 ? 14.234 19.387 4.806 1.00 89.12 82 GLY A CA 1
ATOM 625 C C . GLY A 1 82 ? 15.659 19.255 4.259 1.00 89.12 82 GLY A C 1
ATOM 626 O O . GLY A 1 82 ? 15.855 19.523 3.072 1.00 89.12 82 GLY A O 1
ATOM 627 N N . MET A 1 83 ? 16.633 18.777 5.044 1.00 90.06 83 MET A N 1
ATOM 628 C CA . MET A 1 83 ? 17.996 18.560 4.547 1.00 90.06 83 MET A CA 1
ATOM 629 C C . MET A 1 83 ? 18.028 17.479 3.458 1.00 90.06 83 MET A C 1
ATOM 631 O O . MET A 1 83 ? 17.346 16.457 3.589 1.00 90.06 83 MET A O 1
ATOM 635 N N . PRO A 1 84 ? 18.795 17.662 2.374 1.00 90.19 84 PRO A N 1
ATOM 636 C CA . PRO A 1 84 ? 18.906 16.660 1.327 1.00 90.19 84 PRO A CA 1
ATOM 637 C C . PRO A 1 84 ? 19.847 15.523 1.782 1.00 90.19 84 PRO A C 1
ATOM 639 O O . PRO A 1 84 ? 20.911 15.773 2.335 1.00 90.19 84 PRO A O 1
ATOM 642 N N . ILE A 1 85 ? 19.424 14.266 1.603 1.00 89.50 85 ILE A N 1
ATOM 643 C CA . ILE A 1 85 ? 20.121 13.065 2.132 1.00 89.50 85 ILE A CA 1
ATOM 644 C C . ILE A 1 85 ? 20.525 12.093 1.017 1.00 89.50 85 ILE A C 1
ATOM 646 O O . ILE A 1 85 ? 21.457 11.302 1.150 1.00 89.50 85 ILE A O 1
ATOM 650 N N . GLY A 1 86 ? 19.779 12.084 -0.081 1.00 89.38 86 GLY A N 1
ATOM 651 C CA . GLY A 1 86 ? 19.927 11.049 -1.093 1.00 89.38 86 GLY A CA 1
ATOM 652 C C . GLY A 1 86 ? 19.268 11.421 -2.401 1.00 89.38 86 GLY A C 1
ATOM 653 O O . GLY A 1 86 ? 18.684 12.498 -2.545 1.00 89.38 86 GLY A O 1
ATOM 654 N N . VAL A 1 87 ? 19.373 10.511 -3.356 1.00 90.94 87 VAL A N 1
ATOM 655 C CA . VAL A 1 87 ? 18.907 10.710 -4.722 1.00 90.94 87 VAL A CA 1
ATOM 656 C C . VAL A 1 87 ? 18.206 9.443 -5.187 1.00 90.94 87 VAL A C 1
ATOM 658 O O . VAL A 1 87 ? 18.724 8.339 -5.026 1.00 90.94 87 VAL A O 1
ATOM 661 N N . MET A 1 88 ? 17.027 9.598 -5.789 1.00 91.56 88 MET A N 1
ATOM 662 C CA . MET A 1 88 ? 16.266 8.477 -6.331 1.00 91.56 88 MET A CA 1
ATOM 663 C C . MET A 1 88 ? 15.809 8.716 -7.770 1.00 91.56 88 MET A C 1
ATOM 665 O O . MET A 1 88 ? 15.426 9.822 -8.157 1.00 91.56 88 MET A O 1
ATOM 669 N N . VAL A 1 89 ? 15.759 7.640 -8.551 1.00 92.50 89 VAL A N 1
ATOM 670 C CA . VAL A 1 89 ? 15.164 7.598 -9.891 1.00 92.50 89 VAL A CA 1
ATOM 671 C C . VAL A 1 89 ? 14.144 6.470 -9.926 1.00 92.50 89 VAL A C 1
ATOM 673 O O . VAL A 1 89 ? 14.426 5.349 -9.515 1.00 92.50 89 VAL A O 1
ATOM 676 N N . THR A 1 90 ? 12.942 6.739 -10.438 1.00 91.69 90 THR A N 1
ATOM 677 C CA . THR A 1 90 ? 11.970 5.681 -10.749 1.00 91.69 90 THR A CA 1
ATOM 678 C C . THR A 1 90 ? 11.826 5.536 -12.256 1.00 91.69 90 THR A C 1
ATOM 680 O O . THR A 1 90 ? 11.322 6.440 -12.926 1.00 91.69 90 THR A O 1
ATOM 683 N N . LEU A 1 91 ? 12.212 4.371 -12.766 1.00 89.44 91 LEU A N 1
ATOM 684 C CA . LEU A 1 91 ? 12.109 3.980 -14.165 1.00 89.44 91 LEU A CA 1
ATOM 685 C C . LEU A 1 91 ? 10.838 3.161 -14.394 1.00 89.44 91 LEU A C 1
ATOM 687 O O . LEU A 1 91 ? 10.477 2.297 -13.592 1.00 89.44 91 LEU A O 1
ATOM 691 N N . ARG A 1 92 ? 10.151 3.436 -15.505 1.00 88.62 92 ARG A N 1
ATOM 692 C CA . ARG A 1 92 ? 8.928 2.738 -15.933 1.00 88.62 92 ARG A CA 1
ATOM 693 C C . ARG A 1 92 ? 8.960 2.474 -17.438 1.00 88.62 92 ARG A C 1
ATOM 695 O O . ARG A 1 92 ? 9.674 3.153 -18.175 1.00 88.62 92 ARG A O 1
ATOM 702 N N . ASN A 1 93 ? 8.134 1.536 -17.899 1.00 88.00 93 ASN A N 1
ATOM 703 C CA . ASN A 1 93 ? 7.950 1.216 -19.320 1.00 88.00 93 ASN A CA 1
ATOM 704 C C . ASN A 1 93 ? 9.284 0.901 -20.031 1.00 88.00 93 ASN A C 1
ATOM 706 O O . ASN A 1 93 ? 10.060 0.089 -19.542 1.00 88.00 93 ASN A O 1
ATOM 710 N N . LYS A 1 94 ? 9.557 1.530 -21.182 1.00 88.38 94 LYS A N 1
ATOM 711 C CA . LYS A 1 94 ? 10.714 1.242 -22.044 1.00 88.38 94 LYS A CA 1
ATOM 712 C C . LYS A 1 94 ? 12.059 1.425 -21.324 1.00 88.38 94 LYS A C 1
ATOM 714 O O . LYS A 1 94 ? 12.839 0.479 -21.280 1.00 88.38 94 LYS A O 1
ATOM 719 N N . ARG A 1 95 ? 12.271 2.574 -20.665 1.00 87.50 95 ARG A N 1
ATOM 720 C CA . ARG A 1 95 ? 13.520 2.892 -19.938 1.00 87.50 95 ARG A CA 1
ATOM 721 C C . ARG A 1 95 ? 13.848 1.885 -18.838 1.00 87.50 95 ARG A C 1
ATOM 723 O O . ARG A 1 95 ? 15.008 1.603 -18.581 1.00 87.50 95 ARG A O 1
ATOM 730 N N . MET A 1 96 ? 12.820 1.333 -18.196 1.00 89.25 96 MET A N 1
ATOM 731 C CA . MET A 1 96 ? 12.979 0.296 -17.177 1.00 89.25 96 MET A CA 1
ATOM 732 C C . MET A 1 96 ? 13.568 -0.988 -17.769 1.00 89.25 96 MET A C 1
ATOM 734 O O . MET A 1 96 ? 14.502 -1.537 -17.199 1.00 89.25 96 MET A O 1
ATOM 738 N N . TYR A 1 97 ? 13.049 -1.447 -18.913 1.00 85.19 97 TYR A N 1
ATOM 739 C CA . TYR A 1 97 ? 13.571 -2.641 -19.581 1.00 85.19 97 TYR A CA 1
ATOM 740 C C . TYR A 1 97 ? 14.969 -2.414 -20.166 1.00 85.19 97 TYR A C 1
ATOM 742 O O . TYR A 1 97 ? 15.790 -3.314 -20.096 1.00 85.19 97 TYR A O 1
ATOM 750 N N . GLU A 1 98 ? 15.263 -1.229 -20.704 1.00 88.56 98 GLU A N 1
ATOM 751 C CA . GLU A 1 98 ? 16.607 -0.893 -21.211 1.00 88.56 98 GLU A CA 1
ATOM 752 C C . GLU A 1 98 ? 17.645 -0.823 -20.091 1.00 88.56 98 GLU A C 1
ATOM 754 O O . GLU A 1 98 ? 18.747 -1.347 -20.222 1.00 88.56 98 GLU A O 1
ATOM 759 N N . PHE A 1 99 ? 17.289 -0.202 -18.965 1.00 87.94 99 PHE A N 1
ATOM 760 C CA . PHE A 1 99 ? 18.147 -0.182 -17.788 1.00 87.94 99 PHE A CA 1
ATOM 761 C C . PHE A 1 99 ? 18.383 -1.594 -17.244 1.00 87.94 99 PHE A C 1
ATOM 763 O O . PHE A 1 99 ? 19.520 -1.949 -16.955 1.00 87.94 99 PHE A O 1
ATOM 770 N N . LEU A 1 100 ? 17.338 -2.424 -17.162 1.00 85.00 100 LEU A N 1
ATOM 771 C CA . LEU A 1 100 ? 17.475 -3.807 -16.708 1.00 85.00 100 LEU A CA 1
ATOM 772 C C . LEU A 1 100 ? 18.372 -4.643 -17.637 1.00 85.00 100 LEU A C 1
ATOM 774 O O . LEU A 1 100 ? 19.187 -5.414 -17.141 1.00 85.00 100 LEU A O 1
ATOM 778 N N . ASP A 1 101 ? 18.260 -4.469 -18.957 1.00 84.25 101 ASP A N 1
ATOM 779 C CA . ASP A 1 101 ? 19.101 -5.178 -19.937 1.00 84.25 101 ASP A CA 1
ATOM 780 C C . ASP A 1 101 ? 20.574 -4.797 -19.778 1.00 84.25 101 ASP A C 1
ATOM 782 O O . ASP A 1 101 ? 21.431 -5.678 -19.741 1.00 84.25 101 ASP A O 1
ATOM 786 N N . ARG A 1 102 ? 20.864 -3.498 -19.600 1.00 85.00 102 ARG A N 1
ATOM 787 C CA . ARG A 1 102 ? 22.225 -3.007 -19.332 1.00 85.00 102 ARG A CA 1
ATOM 788 C C . ARG A 1 102 ? 22.774 -3.537 -18.015 1.00 85.00 102 ARG A C 1
ATOM 790 O O . ARG A 1 102 ? 23.923 -3.960 -17.958 1.00 85.00 102 ARG A O 1
ATOM 797 N N . VAL A 1 103 ? 21.957 -3.568 -16.966 1.00 82.88 103 VAL A N 1
ATOM 798 C CA . VAL A 1 103 ? 22.384 -4.111 -15.674 1.00 82.88 103 VAL A CA 1
ATOM 799 C C . VAL A 1 103 ? 22.759 -5.589 -15.795 1.00 82.88 103 VAL A C 1
ATOM 801 O O . VAL A 1 103 ? 23.830 -5.975 -15.340 1.00 82.88 103 VAL A O 1
ATOM 804 N N . ILE A 1 104 ? 21.907 -6.406 -16.420 1.00 82.06 104 ILE A N 1
ATOM 805 C CA . ILE A 1 104 ? 22.128 -7.855 -16.524 1.00 82.06 104 ILE A CA 1
ATOM 806 C C . ILE A 1 104 ? 23.282 -8.178 -17.477 1.00 82.06 104 ILE A C 1
ATOM 808 O O . ILE A 1 104 ? 24.128 -9.002 -17.146 1.00 82.06 104 ILE A O 1
ATOM 812 N N . SER A 1 105 ? 23.315 -7.539 -18.647 1.00 82.19 105 SER A N 1
ATOM 813 C CA . SER A 1 105 ? 24.245 -7.907 -19.719 1.00 82.19 105 SER A CA 1
ATOM 814 C C . SER A 1 105 ? 25.613 -7.231 -19.598 1.00 82.19 105 SER A C 1
ATOM 816 O O . SER A 1 105 ? 26.587 -7.768 -20.111 1.00 82.19 105 SER A O 1
ATOM 818 N N . ILE A 1 106 ? 25.696 -6.056 -18.960 1.00 84.12 106 ILE A N 1
ATOM 819 C CA . ILE A 1 106 ? 26.919 -5.237 -18.926 1.00 84.12 106 ILE A CA 1
ATOM 820 C C . ILE A 1 106 ? 27.411 -5.035 -17.493 1.00 84.12 106 ILE A C 1
ATOM 822 O O . ILE A 1 106 ? 28.566 -5.330 -17.202 1.00 84.12 106 ILE A O 1
ATOM 826 N N . ALA A 1 107 ? 26.553 -4.548 -16.591 1.00 82.12 107 ALA A N 1
ATOM 827 C CA . ALA A 1 107 ? 27.006 -4.118 -15.268 1.00 82.12 107 ALA A CA 1
ATOM 828 C C . ALA A 1 107 ? 27.361 -5.292 -14.341 1.00 82.12 107 ALA A C 1
ATOM 830 O O . ALA A 1 107 ? 28.419 -5.279 -13.722 1.00 82.12 107 ALA A O 1
ATOM 831 N N . LEU A 1 108 ? 26.508 -6.321 -14.240 1.00 81.44 108 LEU A N 1
ATOM 832 C CA . LEU A 1 108 ? 26.745 -7.457 -13.336 1.00 81.44 108 LEU A CA 1
ATOM 833 C C . LEU A 1 108 ? 28.010 -8.267 -13.680 1.00 81.44 108 LEU A C 1
ATOM 835 O O . LEU A 1 108 ? 28.760 -8.561 -12.752 1.00 81.44 108 LEU A O 1
ATOM 839 N N . PRO A 1 109 ? 28.315 -8.579 -14.956 1.00 84.75 109 PRO A N 1
ATOM 840 C CA . PRO A 1 109 ? 29.566 -9.255 -15.313 1.00 84.75 109 PRO A CA 1
ATOM 841 C C . PRO A 1 109 ? 30.833 -8.452 -14.993 1.00 84.75 109 PRO A C 1
ATOM 843 O O . PRO A 1 109 ? 31.892 -9.038 -14.805 1.00 84.75 109 PRO A O 1
ATOM 846 N N . ARG A 1 110 ? 30.735 -7.118 -14.925 1.00 84.81 110 ARG A N 1
ATOM 847 C CA . ARG A 1 110 ? 31.850 -6.224 -14.570 1.00 84.81 110 ARG A CA 1
ATOM 848 C C . ARG A 1 110 ? 32.064 -6.085 -13.064 1.00 84.81 110 ARG A C 1
ATOM 850 O O . ARG A 1 110 ? 33.044 -5.476 -12.646 1.00 84.81 110 ARG A O 1
ATOM 857 N N . VAL A 1 111 ? 31.158 -6.614 -12.240 1.00 82.44 111 VAL A N 1
ATOM 858 C CA . VAL A 1 111 ? 31.334 -6.623 -10.785 1.00 82.44 111 VAL A CA 1
ATOM 859 C C . VAL A 1 111 ? 32.504 -7.544 -10.443 1.00 82.44 111 VAL A C 1
ATOM 861 O O . VAL A 1 111 ? 32.509 -8.719 -10.810 1.00 82.44 111 VAL A O 1
ATOM 864 N N . LYS A 1 112 ? 33.475 -7.023 -9.692 1.00 78.75 112 LYS A N 1
ATOM 865 C CA . LYS A 1 112 ? 34.584 -7.817 -9.162 1.00 78.75 112 LYS A CA 1
ATOM 866 C C . LYS A 1 112 ? 34.048 -8.976 -8.308 1.00 78.75 112 LYS A C 1
ATOM 868 O O . LYS A 1 112 ? 33.204 -8.766 -7.437 1.00 78.75 112 LYS A O 1
ATOM 873 N N . ASP A 1 113 ? 34.527 -10.191 -8.572 1.00 80.25 113 ASP A N 1
ATOM 874 C CA . ASP A 1 113 ? 34.130 -11.428 -7.881 1.00 80.25 113 ASP A CA 1
ATOM 875 C C . ASP A 1 113 ? 32.619 -11.734 -7.932 1.00 80.25 113 ASP A C 1
ATOM 877 O O . ASP A 1 113 ? 31.996 -12.122 -6.935 1.00 80.25 113 ASP A O 1
ATOM 881 N N . PHE A 1 114 ? 31.994 -11.567 -9.103 1.00 78.12 114 PHE A N 1
ATOM 882 C CA . PHE A 1 114 ? 30.569 -11.840 -9.273 1.00 78.12 114 PHE A CA 1
ATOM 883 C C . PHE A 1 114 ? 30.234 -13.341 -9.166 1.00 78.12 114 PHE A C 1
ATOM 885 O O . PHE A 1 114 ? 30.390 -14.111 -10.108 1.00 78.12 114 PHE A O 1
ATOM 892 N N . LYS A 1 115 ? 29.692 -13.753 -8.013 1.00 75.56 115 LYS A N 1
ATOM 893 C CA . LYS A 1 115 ? 29.215 -15.129 -7.742 1.00 75.56 115 LYS A CA 1
ATOM 894 C C . LYS A 1 115 ? 27.729 -15.350 -8.070 1.00 75.56 115 LYS A C 1
ATOM 896 O O . LYS A 1 115 ? 27.160 -16.372 -7.691 1.00 75.56 115 LYS A O 1
ATOM 901 N N . GLY A 1 116 ? 27.083 -14.381 -8.719 1.00 73.19 116 GLY A N 1
ATOM 902 C CA . GLY A 1 116 ? 25.635 -14.354 -8.924 1.00 73.19 116 GLY A CA 1
ATOM 903 C C . GLY A 1 116 ? 24.887 -13.502 -7.896 1.00 73.19 116 GLY A C 1
ATOM 904 O O . GLY A 1 116 ? 25.422 -13.088 -6.864 1.00 73.19 116 GLY A O 1
ATOM 905 N N . VAL A 1 117 ? 23.619 -13.216 -8.192 1.00 73.50 117 VAL A N 1
ATOM 906 C CA . VAL A 1 117 ? 22.741 -12.444 -7.305 1.00 73.50 117 VAL A CA 1
ATOM 907 C C . VAL A 1 117 ? 22.045 -13.361 -6.296 1.00 73.50 117 VAL A C 1
ATOM 909 O O . VAL A 1 117 ? 21.649 -14.477 -6.626 1.00 73.50 117 VAL A O 1
ATOM 912 N N . SER A 1 118 ? 21.891 -12.908 -5.047 1.00 71.88 118 SER A N 1
ATOM 913 C CA . SER A 1 118 ? 21.300 -13.751 -4.001 1.00 71.88 118 SER A CA 1
ATOM 914 C C . SER A 1 118 ? 19.808 -14.011 -4.261 1.00 71.88 118 SER A C 1
ATOM 916 O O . SER A 1 118 ? 19.065 -13.046 -4.475 1.00 71.88 118 SER A O 1
ATOM 918 N N . PRO A 1 119 ? 19.327 -15.263 -4.153 1.00 69.81 119 PRO A N 1
ATOM 919 C CA . PRO A 1 119 ? 17.898 -15.574 -4.180 1.00 69.81 119 PRO A CA 1
ATOM 920 C C . PRO A 1 119 ? 17.160 -15.105 -2.912 1.00 69.81 119 PRO A C 1
ATOM 922 O O . PRO A 1 119 ? 15.933 -15.042 -2.911 1.00 69.81 119 PRO A O 1
ATOM 925 N N . SER A 1 120 ? 17.871 -14.731 -1.839 1.00 72.81 120 SER A N 1
ATOM 926 C CA . SER A 1 120 ? 17.249 -14.363 -0.553 1.00 72.81 120 SER A CA 1
ATOM 927 C C . SER A 1 120 ? 16.713 -12.943 -0.501 1.00 72.81 120 SER A C 1
ATOM 929 O O . SER A 1 120 ? 15.983 -12.593 0.423 1.00 72.81 120 SER A O 1
ATOM 931 N N . SER A 1 121 ? 17.024 -12.122 -1.498 1.00 70.88 121 SER A N 1
ATOM 932 C CA . SER A 1 121 ? 16.710 -10.695 -1.471 1.00 70.88 121 SER A CA 1
ATOM 933 C C . SER A 1 121 ? 15.281 -10.345 -1.917 1.00 70.88 121 SER A C 1
ATOM 935 O O . SER A 1 121 ? 14.989 -9.187 -2.236 1.00 70.88 121 SER A O 1
ATOM 937 N N . PHE A 1 122 ? 14.380 -11.331 -1.952 1.00 72.81 122 PHE A N 1
ATOM 938 C CA . PHE A 1 122 ? 12.957 -11.131 -2.218 1.00 72.81 122 PHE A CA 1
ATOM 939 C C . PHE A 1 122 ? 12.190 -10.766 -0.940 1.00 72.81 122 PHE A C 1
ATOM 941 O O . PHE A 1 122 ? 12.327 -11.412 0.093 1.00 72.81 122 PHE A O 1
ATOM 948 N N . ASP A 1 123 ? 11.303 -9.773 -1.021 1.00 65.38 123 ASP A N 1
ATOM 949 C CA . ASP A 1 123 ? 10.549 -9.249 0.133 1.00 65.38 123 ASP A CA 1
ATOM 950 C C . ASP A 1 123 ? 9.268 -10.038 0.484 1.00 65.38 123 ASP A C 1
ATOM 952 O O . ASP A 1 123 ? 8.385 -9.531 1.180 1.00 65.38 123 ASP A O 1
ATOM 956 N N . GLY A 1 124 ? 9.117 -11.260 -0.038 1.00 65.69 124 GLY A N 1
ATOM 957 C CA . GLY A 1 124 ? 7.946 -12.126 0.168 1.00 65.69 124 GLY A CA 1
ATOM 958 C C . GLY A 1 124 ? 6.666 -11.681 -0.556 1.00 65.69 124 GLY A C 1
ATOM 959 O O . GLY A 1 124 ? 5.793 -12.506 -0.805 1.00 65.69 124 GLY A O 1
ATOM 960 N N . LYS A 1 125 ? 6.573 -10.412 -0.971 1.00 64.62 125 LYS A N 1
ATOM 961 C CA . LYS A 1 125 ? 5.549 -9.890 -1.902 1.00 64.62 125 LYS A CA 1
ATOM 962 C C . LYS A 1 125 ? 6.031 -9.926 -3.356 1.00 64.62 125 LYS A C 1
ATOM 964 O O . LYS A 1 125 ? 5.368 -9.408 -4.252 1.00 64.62 125 LYS A O 1
ATOM 969 N N . GLY A 1 126 ? 7.204 -10.530 -3.541 1.00 67.12 126 GLY A N 1
ATOM 970 C CA . GLY A 1 126 ? 7.909 -10.724 -4.788 1.00 67.12 126 GLY A CA 1
ATOM 971 C C . GLY A 1 126 ? 8.441 -9.449 -5.408 1.00 67.12 126 GLY A C 1
ATOM 972 O O . GLY A 1 126 ? 8.559 -9.402 -6.618 1.00 67.12 126 GLY A O 1
ATOM 973 N N . ASN A 1 127 ? 8.807 -8.439 -4.616 1.00 72.31 127 ASN A N 1
ATOM 974 C CA . ASN A 1 127 ? 9.776 -7.444 -5.067 1.00 72.31 127 ASN A CA 1
ATOM 975 C C . ASN A 1 127 ? 11.187 -7.959 -4.792 1.00 72.31 127 ASN A C 1
ATOM 977 O O . ASN A 1 127 ? 11.430 -8.580 -3.756 1.00 72.31 127 ASN A O 1
ATOM 981 N N . TYR A 1 128 ? 12.111 -7.650 -5.696 1.00 76.62 128 TYR A N 1
ATOM 982 C CA . TYR A 1 128 ? 13.516 -8.011 -5.562 1.00 76.62 128 TYR A CA 1
ATOM 983 C C . TYR A 1 128 ? 14.363 -6.779 -5.286 1.00 76.62 128 TYR A C 1
ATOM 985 O O . TYR A 1 128 ? 14.206 -5.754 -5.954 1.00 76.62 128 TYR A O 1
ATOM 993 N N . ASN A 1 129 ? 15.266 -6.884 -4.318 1.00 79.69 129 ASN A N 1
ATOM 994 C CA . ASN A 1 129 ? 16.203 -5.826 -3.975 1.00 79.69 129 ASN A CA 1
ATOM 995 C C . ASN A 1 129 ? 17.624 -6.353 -4.115 1.00 79.69 129 ASN A C 1
ATOM 997 O O . ASN A 1 129 ? 17.961 -7.368 -3.523 1.00 79.69 129 ASN A O 1
ATOM 1001 N N . PHE A 1 130 ? 18.490 -5.652 -4.827 1.00 81.25 130 PHE A N 1
ATOM 1002 C CA . PHE A 1 130 ? 19.920 -5.928 -4.753 1.00 81.25 130 PHE A CA 1
ATOM 1003 C C . PHE A 1 130 ? 20.695 -4.616 -4.742 1.00 81.25 130 PHE A C 1
ATOM 1005 O O . PHE A 1 130 ? 20.214 -3.584 -5.219 1.00 81.25 130 PHE A O 1
ATOM 1012 N N . ALA A 1 131 ? 21.874 -4.663 -4.135 1.00 81.38 131 ALA A N 1
ATOM 1013 C CA . ALA A 1 131 ? 22.770 -3.529 -4.008 1.00 81.38 131 ALA A CA 1
ATOM 1014 C C . ALA A 1 131 ? 23.978 -3.744 -4.916 1.00 81.38 131 ALA A C 1
ATOM 1016 O O . ALA A 1 131 ? 24.502 -4.856 -5.000 1.00 81.38 131 ALA A O 1
ATOM 1017 N N . VAL A 1 132 ? 24.425 -2.674 -5.565 1.00 79.50 132 VAL A N 1
ATOM 1018 C CA . VAL A 1 132 ? 25.678 -2.656 -6.319 1.00 79.50 132 VAL A CA 1
ATOM 1019 C C . VAL A 1 132 ? 26.654 -1.810 -5.517 1.00 79.50 132 VAL A C 1
ATOM 1021 O O . VAL A 1 132 ? 26.368 -0.656 -5.204 1.00 79.50 132 VAL A O 1
ATOM 1024 N N . ARG A 1 133 ? 27.785 -2.399 -5.130 1.00 78.38 133 ARG A N 1
ATOM 1025 C CA . ARG A 1 133 ? 28.733 -1.760 -4.206 1.00 78.38 133 ARG A CA 1
ATOM 1026 C C . ARG A 1 133 ? 29.511 -0.607 -4.830 1.00 78.38 133 ARG A C 1
ATOM 1028 O O . ARG A 1 133 ? 29.922 0.283 -4.099 1.00 78.38 133 ARG A O 1
ATOM 1035 N N . GLU A 1 134 ? 29.675 -0.613 -6.147 1.00 82.19 134 GLU A N 1
ATOM 1036 C CA . GLU A 1 134 ? 30.522 0.340 -6.858 1.00 82.19 134 GLU A CA 1
ATOM 1037 C C . GLU A 1 134 ? 29.810 0.861 -8.100 1.00 82.19 134 GLU A C 1
ATOM 1039 O O . GLU A 1 134 ? 29.202 0.094 -8.846 1.00 82.19 134 GLU A O 1
ATOM 1044 N N . GLN A 1 135 ? 29.899 2.167 -8.342 1.00 82.44 135 GLN A N 1
ATOM 1045 C CA . GLN A 1 135 ? 29.300 2.777 -9.527 1.00 82.44 135 GLN A CA 1
ATOM 1046 C C . GLN A 1 135 ? 30.060 2.528 -10.834 1.00 82.44 135 GLN A C 1
ATOM 1048 O O . GLN A 1 135 ? 29.469 2.614 -11.908 1.00 82.44 135 GLN A O 1
ATOM 1053 N N . LEU A 1 136 ? 31.329 2.131 -10.728 1.00 84.44 136 LEU A N 1
ATOM 1054 C CA . LEU A 1 136 ? 32.249 1.843 -11.835 1.00 84.44 136 LEU A CA 1
ATOM 1055 C C . LEU A 1 136 ? 31.834 0.655 -12.711 1.00 84.44 136 LEU A C 1
ATOM 1057 O O . LEU A 1 136 ? 32.366 0.456 -13.799 1.00 84.44 136 LEU A O 1
ATOM 1061 N N . VAL A 1 137 ? 30.865 -0.141 -12.260 1.00 84.88 137 VAL A N 1
ATOM 1062 C CA . VAL A 1 137 ? 30.344 -1.267 -13.043 1.00 84.88 137 VAL A CA 1
ATOM 1063 C C . VAL A 1 137 ? 29.639 -0.808 -14.323 1.00 84.88 137 VAL A C 1
ATOM 1065 O O . VAL A 1 137 ? 29.475 -1.592 -15.258 1.00 84.88 137 VAL A O 1
ATOM 1068 N N . PHE A 1 138 ? 29.210 0.456 -14.368 1.00 86.88 138 PHE A N 1
ATOM 1069 C CA . PHE A 1 138 ? 28.573 1.062 -15.528 1.00 86.88 138 PHE A CA 1
ATOM 1070 C C . PHE A 1 138 ? 29.633 1.701 -16.442 1.00 86.88 138 PHE A C 1
ATOM 1072 O O . PHE A 1 138 ? 30.362 2.574 -15.976 1.00 86.88 138 PHE A O 1
ATOM 1079 N N . PRO A 1 139 ? 29.729 1.312 -17.733 1.00 85.19 139 PRO A N 1
ATOM 1080 C CA . PRO A 1 139 ? 30.677 1.912 -18.682 1.00 85.19 139 PRO A CA 1
ATOM 1081 C C . PRO A 1 139 ? 30.484 3.415 -18.887 1.00 85.19 139 PRO A C 1
ATOM 1083 O O . PRO A 1 139 ? 31.394 4.080 -19.360 1.00 85.19 139 PRO A O 1
ATOM 1086 N N . GLU A 1 140 ? 29.294 3.936 -18.596 1.00 87.62 140 GLU A N 1
ATOM 1087 C CA . GLU A 1 140 ? 28.957 5.346 -18.781 1.00 87.62 140 GLU A CA 1
ATOM 1088 C C . GLU A 1 140 ? 29.649 6.274 -17.771 1.00 87.62 140 GLU A C 1
ATOM 1090 O O . GLU A 1 140 ? 29.580 7.493 -17.922 1.00 87.62 140 GLU A O 1
ATOM 1095 N N . ILE A 1 141 ? 30.272 5.715 -16.731 1.00 86.69 141 ILE A N 1
ATOM 1096 C CA . ILE A 1 141 ? 30.985 6.464 -15.703 1.00 86.69 141 ILE A CA 1
ATOM 1097 C C . ILE A 1 141 ? 32.487 6.441 -16.007 1.00 86.69 141 ILE A C 1
ATOM 1099 O O . ILE A 1 141 ? 33.113 5.383 -16.027 1.00 86.69 141 ILE A O 1
ATOM 1103 N N . GLU A 1 142 ? 33.063 7.625 -16.209 1.00 83.81 142 GLU A N 1
ATOM 1104 C CA . GLU A 1 142 ? 34.509 7.818 -16.353 1.00 83.81 142 GLU A CA 1
ATOM 1105 C C . GLU A 1 142 ? 35.188 7.757 -14.980 1.00 83.81 142 GLU A C 1
ATOM 1107 O O . GLU A 1 142 ? 34.746 8.421 -14.043 1.00 83.81 142 GLU A O 1
ATOM 1112 N N . PHE A 1 143 ? 36.275 6.989 -14.864 1.00 78.69 143 PHE A N 1
ATOM 1113 C CA . PHE A 1 143 ? 37.010 6.819 -13.605 1.00 78.69 143 PHE A CA 1
ATOM 1114 C C . PHE A 1 143 ? 37.570 8.150 -13.075 1.00 78.69 143 PHE A C 1
ATOM 1116 O O . PHE A 1 143 ? 37.437 8.440 -11.888 1.00 78.69 143 PHE A O 1
ATOM 1123 N N . ASP A 1 144 ? 38.095 8.994 -13.966 1.00 81.06 144 ASP A N 1
ATOM 1124 C CA . ASP A 1 144 ? 38.798 10.233 -13.605 1.00 81.06 144 ASP A CA 1
ATOM 1125 C C . ASP A 1 144 ? 37.878 11.329 -13.049 1.00 81.06 144 ASP A C 1
ATOM 1127 O O . ASP A 1 144 ? 38.334 12.243 -12.366 1.00 81.06 144 ASP A O 1
ATOM 1131 N N . ARG A 1 145 ? 36.567 11.254 -13.319 1.00 79.88 145 ARG A N 1
ATOM 1132 C CA . ARG A 1 145 ? 35.588 12.253 -12.851 1.00 79.88 145 ARG A CA 1
ATOM 1133 C C . ARG A 1 145 ? 34.992 11.934 -11.482 1.00 79.88 145 ARG A C 1
ATOM 1135 O O . ARG A 1 145 ? 34.148 12.689 -11.000 1.00 79.88 145 ARG A O 1
ATOM 1142 N N . ILE A 1 146 ? 35.361 10.809 -10.872 1.00 76.31 146 ILE A N 1
ATOM 1143 C CA . ILE A 1 146 ? 34.744 10.344 -9.630 1.00 76.31 146 ILE A CA 1
ATOM 1144 C C . ILE A 1 146 ? 35.529 10.850 -8.423 1.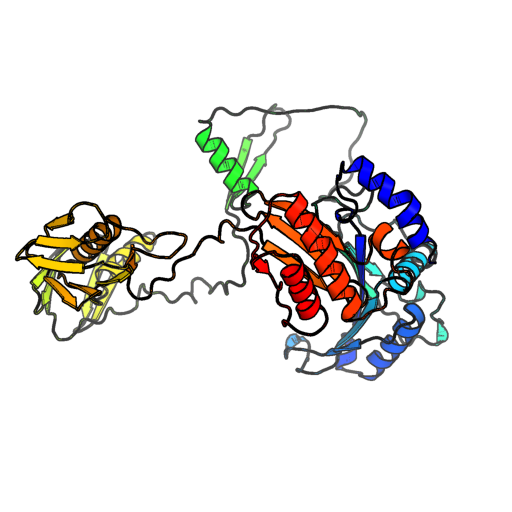00 76.31 146 ILE A C 1
ATOM 1146 O O . ILE A 1 146 ? 36.665 10.449 -8.203 1.00 76.31 146 ILE A O 1
ATOM 1150 N N . ASP A 1 147 ? 34.871 11.628 -7.560 1.00 74.94 147 ASP A N 1
ATOM 1151 C CA . ASP A 1 147 ? 35.474 12.073 -6.294 1.00 74.94 147 ASP A CA 1
ATOM 1152 C C . ASP A 1 147 ? 35.759 10.900 -5.338 1.00 74.94 147 ASP A C 1
ATOM 1154 O O . ASP A 1 147 ? 36.786 10.841 -4.667 1.00 74.94 147 ASP A O 1
ATOM 1158 N N . LYS A 1 148 ? 34.782 9.991 -5.206 1.00 77.75 148 LYS A N 1
ATOM 1159 C CA . LYS A 1 148 ? 34.807 8.849 -4.284 1.00 77.75 148 LYS A CA 1
ATOM 1160 C C . LYS A 1 148 ? 33.979 7.694 -4.824 1.00 77.75 148 LYS A C 1
ATOM 1162 O O . LYS A 1 148 ? 32.887 7.898 -5.356 1.00 77.75 148 LYS A O 1
ATOM 1167 N N . ILE A 1 149 ? 34.438 6.471 -4.571 1.00 77.00 149 ILE A N 1
ATOM 1168 C CA . ILE A 1 149 ? 33.679 5.255 -4.870 1.00 77.00 149 ILE A CA 1
ATOM 1169 C C . ILE A 1 149 ? 32.459 5.198 -3.944 1.00 77.00 149 ILE A C 1
ATOM 1171 O O . ILE A 1 149 ? 32.583 5.109 -2.722 1.00 77.00 149 ILE A O 1
ATOM 1175 N N . ARG A 1 150 ? 31.264 5.263 -4.534 1.00 73.94 150 ARG A N 1
ATOM 1176 C CA . ARG A 1 150 ? 29.984 5.167 -3.825 1.00 73.94 150 ARG A CA 1
ATOM 1177 C C . ARG A 1 150 ? 29.229 3.924 -4.277 1.00 73.94 150 ARG A C 1
ATOM 1179 O O . ARG A 1 150 ? 29.270 3.541 -5.447 1.00 73.94 150 ARG A O 1
ATOM 1186 N N . GLY A 1 151 ? 28.507 3.323 -3.337 1.00 63.75 151 GLY A N 1
ATOM 1187 C CA . GLY A 1 151 ? 27.592 2.226 -3.624 1.00 63.75 151 GLY A CA 1
ATOM 1188 C C . GLY A 1 151 ? 26.213 2.719 -4.041 1.00 63.75 151 GLY A C 1
ATOM 1189 O O . GLY A 1 151 ? 25.616 3.583 -3.394 1.00 63.75 151 GLY A O 1
ATOM 1190 N N . PHE A 1 152 ? 25.659 2.102 -5.083 1.00 64.19 152 PHE A N 1
ATOM 1191 C CA . PHE A 1 152 ? 24.235 2.183 -5.385 1.00 64.19 152 PHE A CA 1
ATOM 1192 C C . PHE A 1 152 ? 23.486 1.300 -4.388 1.00 64.19 152 PHE A C 1
ATOM 1194 O O . PHE A 1 152 ? 23.378 0.081 -4.548 1.00 64.19 152 PHE A O 1
ATOM 1201 N N . ALA A 1 153 ? 22.996 1.934 -3.322 1.00 53.84 153 ALA A N 1
ATOM 1202 C CA . ALA A 1 153 ? 22.498 1.233 -2.148 1.00 53.84 153 ALA A CA 1
ATOM 1203 C C . ALA A 1 153 ? 21.332 0.278 -2.450 1.00 53.84 153 ALA A C 1
ATOM 1205 O O . ALA A 1 153 ? 21.281 -0.782 -1.838 1.00 53.84 153 ALA A O 1
ATOM 1206 N N . LEU A 1 154 ? 20.416 0.598 -3.377 1.00 55.75 154 LEU A N 1
ATOM 1207 C CA . LEU A 1 154 ? 19.316 -0.310 -3.733 1.00 55.75 154 LEU A CA 1
ATOM 1208 C C . LEU A 1 154 ? 18.780 -0.082 -5.154 1.00 55.75 154 LEU A C 1
ATOM 1210 O O . LEU A 1 154 ? 18.160 0.947 -5.435 1.00 55.75 154 LEU A O 1
ATOM 1214 N N . CYS A 1 155 ? 18.908 -1.096 -6.014 1.00 56.09 155 CYS A N 1
ATOM 1215 C CA . CYS A 1 155 ? 18.029 -1.277 -7.166 1.00 56.09 155 CYS A CA 1
ATOM 1216 C C . CYS A 1 155 ? 16.855 -2.162 -6.728 1.00 56.09 155 CYS A C 1
ATOM 1218 O O . CYS A 1 155 ? 16.990 -3.376 -6.552 1.00 56.09 155 CYS A O 1
ATOM 1220 N N . ARG A 1 156 ? 15.696 -1.540 -6.500 1.00 60.62 156 ARG A N 1
ATOM 1221 C CA . ARG A 1 156 ? 14.452 -2.241 -6.176 1.00 60.62 156 ARG A CA 1
ATOM 1222 C C . ARG A 1 156 ? 13.672 -2.492 -7.455 1.00 60.62 156 ARG A C 1
ATOM 1224 O O . ARG A 1 156 ? 13.107 -1.563 -8.039 1.00 60.62 156 ARG A O 1
ATOM 1231 N N . ILE A 1 157 ? 13.597 -3.752 -7.858 1.00 59.38 157 ILE A N 1
ATOM 1232 C CA . ILE A 1 157 ? 12.742 -4.204 -8.950 1.00 59.38 157 ILE A CA 1
ATOM 1233 C C . ILE A 1 157 ? 11.386 -4.564 -8.348 1.00 59.38 157 ILE A C 1
ATOM 1235 O O . ILE A 1 157 ? 11.246 -5.528 -7.591 1.00 59.38 157 ILE A O 1
ATOM 1239 N N . CYS A 1 158 ? 10.375 -3.754 -8.659 1.00 50.03 158 CYS A N 1
ATOM 1240 C CA . CYS A 1 158 ? 9.009 -4.027 -8.246 1.00 50.03 158 CYS A CA 1
ATOM 1241 C C . CYS A 1 158 ? 8.313 -4.882 -9.296 1.00 50.03 158 CYS A C 1
ATOM 1243 O O . CYS A 1 158 ? 7.994 -4.408 -10.393 1.00 50.03 158 CYS A O 1
ATOM 1245 N N . PHE A 1 159 ? 8.029 -6.124 -8.929 1.00 53.31 159 PHE A N 1
ATOM 1246 C CA . PHE A 1 159 ? 7.173 -6.990 -9.714 1.00 53.31 159 PHE A CA 1
ATOM 1247 C C . PHE A 1 159 ? 5.732 -6.848 -9.224 1.00 53.31 159 PHE A C 1
ATOM 1249 O O . PHE A 1 159 ? 5.449 -6.882 -8.027 1.00 53.31 159 PHE A O 1
ATOM 1256 N N . ARG A 1 160 ? 4.799 -6.677 -10.158 1.00 43.84 160 ARG A N 1
ATOM 1257 C CA . ARG A 1 160 ? 3.373 -6.730 -9.861 1.00 43.84 160 ARG A CA 1
ATOM 1258 C C . ARG A 1 160 ? 2.936 -8.181 -9.936 1.00 43.84 160 ARG A C 1
ATOM 1260 O O . ARG A 1 160 ? 2.687 -8.707 -11.019 1.00 43.84 160 ARG A O 1
ATOM 1267 N N . ILE A 1 161 ? 2.840 -8.796 -8.767 1.00 41.31 161 ILE A N 1
ATOM 1268 C CA . ILE A 1 161 ? 2.326 -10.146 -8.582 1.0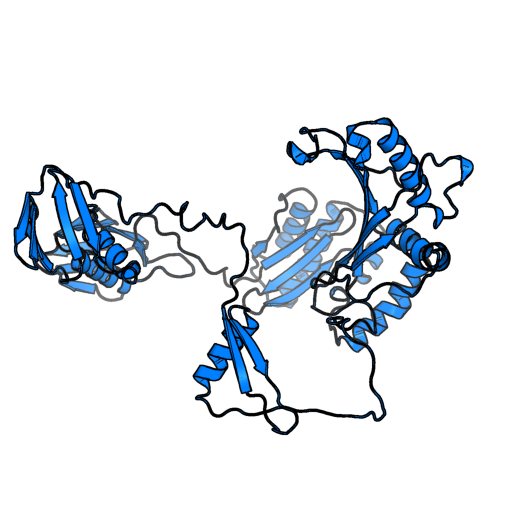0 41.31 161 ILE A CA 1
ATOM 1269 C C . ILE A 1 161 ? 0.862 -10.017 -8.156 1.00 41.31 161 ILE A C 1
ATOM 1271 O O . ILE A 1 161 ? 0.570 -9.486 -7.087 1.00 41.31 161 ILE A O 1
ATOM 1275 N N . LYS A 1 162 ? -0.074 -10.438 -9.017 1.00 37.97 162 LYS A N 1
ATOM 1276 C CA . LYS A 1 162 ? -1.502 -10.542 -8.655 1.00 37.97 162 LYS A CA 1
ATOM 1277 C C . LYS A 1 162 ? -1.895 -11.938 -8.154 1.00 37.97 162 LYS A C 1
ATOM 1279 O O . LYS A 1 162 ? -2.977 -12.088 -7.607 1.00 37.97 162 LYS A O 1
ATOM 1284 N N . ALA A 1 163 ? -1.014 -12.922 -8.288 1.00 34.19 163 ALA A N 1
ATOM 1285 C CA . ALA A 1 163 ? -1.182 -14.283 -7.794 1.00 34.19 163 ALA A CA 1
ATOM 1286 C C . ALA A 1 163 ? 0.191 -14.752 -7.318 1.00 34.19 163 ALA A C 1
ATOM 1288 O O . ALA A 1 163 ? 1.127 -14.570 -8.083 1.00 34.19 163 ALA A O 1
ATOM 1289 N N . GLY A 1 164 ? 0.312 -15.249 -6.082 1.00 38.69 164 GLY A N 1
ATOM 1290 C CA . GLY A 1 164 ? 1.548 -15.473 -5.306 1.00 38.69 164 GLY A CA 1
ATOM 1291 C C . GLY A 1 164 ? 2.628 -16.393 -5.901 1.00 38.69 164 GLY A C 1
ATOM 1292 O O . GLY A 1 164 ? 3.136 -17.262 -5.203 1.00 38.69 164 GLY A O 1
ATOM 1293 N N . PHE A 1 165 ? 3.016 -16.168 -7.150 1.00 42.09 165 PHE A N 1
ATOM 1294 C CA . PHE A 1 165 ? 3.980 -16.924 -7.928 1.00 42.09 165 PHE A CA 1
ATOM 1295 C C . PHE A 1 165 ? 5.122 -15.995 -8.349 1.00 42.09 165 PHE A C 1
ATOM 1297 O O . PHE A 1 165 ? 4.898 -14.891 -8.854 1.00 42.09 165 PHE A O 1
ATOM 1304 N N . GLY A 1 166 ? 6.354 -16.427 -8.071 1.00 41.75 166 GLY A N 1
ATOM 1305 C CA . GLY A 1 166 ? 7.573 -15.715 -8.447 1.00 41.75 166 GLY A CA 1
ATOM 1306 C C . GLY A 1 166 ? 7.742 -15.641 -9.965 1.00 41.75 166 GLY A C 1
ATOM 1307 O O . GLY A 1 166 ? 7.248 -16.485 -10.701 1.00 41.75 166 GLY A O 1
ATOM 1308 N N . LEU A 1 167 ? 8.433 -14.602 -10.431 1.00 40.31 167 LEU A N 1
ATOM 1309 C CA . LEU A 1 167 ? 8.575 -14.282 -11.858 1.00 40.31 167 LEU A CA 1
ATOM 1310 C C . LEU A 1 167 ? 9.776 -14.951 -12.538 1.00 40.31 167 LEU A C 1
ATOM 1312 O O . LEU A 1 167 ? 9.950 -14.794 -13.743 1.00 40.31 167 LEU A O 1
ATOM 1316 N N . LEU A 1 168 ? 10.631 -15.629 -11.771 1.00 38.38 168 LEU A N 1
ATOM 1317 C CA . LEU A 1 168 ? 11.852 -16.252 -12.268 1.00 38.38 168 LEU A CA 1
ATOM 1318 C C . LEU A 1 168 ? 11.736 -17.775 -12.130 1.00 38.38 168 LEU A C 1
ATOM 1320 O O . LEU A 1 168 ? 11.582 -18.249 -10.998 1.00 38.38 168 LEU A O 1
ATOM 1324 N N . PRO A 1 169 ? 11.824 -18.540 -13.234 1.00 32.12 169 PRO A N 1
ATOM 1325 C CA . PRO A 1 169 ? 11.903 -19.992 -13.153 1.00 32.12 169 PRO A CA 1
ATOM 1326 C C . PRO A 1 169 ? 13.165 -20.365 -12.361 1.00 32.12 169 PRO A C 1
ATOM 1328 O O . PRO A 1 169 ? 14.261 -19.905 -12.672 1.00 32.12 169 PRO A O 1
ATOM 1331 N N . GLY A 1 170 ? 12.994 -21.133 -11.281 1.00 36.66 170 GLY A N 1
ATOM 1332 C CA . GLY A 1 170 ? 14.092 -21.602 -10.425 1.00 36.66 170 GLY A CA 1
ATOM 1333 C C . GLY A 1 170 ? 14.368 -20.803 -9.144 1.00 36.66 170 GLY A C 1
ATOM 1334 O O . GLY A 1 170 ? 15.210 -21.229 -8.358 1.00 36.66 170 GLY A O 1
ATOM 1335 N N . VAL A 1 171 ? 13.657 -19.703 -8.854 1.00 30.12 171 VAL A N 1
ATOM 1336 C CA . VAL A 1 171 ? 13.779 -19.024 -7.545 1.00 30.12 171 VAL A CA 1
ATOM 1337 C C . VAL A 1 171 ? 12.662 -19.471 -6.605 1.00 30.12 171 VAL A C 1
ATOM 1339 O O . VAL A 1 171 ? 11.623 -18.826 -6.461 1.00 30.12 171 VAL A O 1
ATOM 1342 N N . ILE A 1 172 ? 12.899 -20.599 -5.942 1.00 27.16 172 ILE A N 1
ATOM 1343 C CA . ILE A 1 172 ? 12.168 -20.996 -4.736 1.00 27.16 172 ILE A CA 1
ATOM 1344 C C . ILE A 1 172 ? 12.712 -20.152 -3.568 1.00 27.16 172 ILE A C 1
ATOM 1346 O O . ILE A 1 172 ? 13.885 -19.780 -3.566 1.00 27.16 172 ILE A O 1
ATOM 1350 N N . LYS A 1 173 ? 11.862 -19.827 -2.580 1.00 25.95 173 LYS A N 1
ATOM 1351 C CA . LYS A 1 173 ? 12.237 -19.156 -1.319 1.00 25.95 173 LYS A CA 1
ATOM 1352 C C . LYS A 1 173 ? 13.566 -19.704 -0.783 1.00 25.95 173 LYS A C 1
ATOM 1354 O O . LYS A 1 173 ? 13.597 -20.798 -0.231 1.00 25.95 173 LYS A O 1
ATOM 1359 N N . SER A 1 174 ? 14.642 -18.928 -0.868 1.00 26.97 174 SER A N 1
ATOM 1360 C CA . SER A 1 174 ? 15.872 -19.268 -0.161 1.00 26.97 174 SER A CA 1
ATOM 1361 C C . SER A 1 174 ? 15.741 -18.823 1.294 1.00 26.97 174 SER A C 1
ATOM 1363 O O . SER A 1 174 ? 16.036 -17.679 1.650 1.00 26.97 174 SER A O 1
ATOM 1365 N N . SER A 1 175 ? 15.281 -19.727 2.144 1.00 26.36 175 SER A N 1
ATOM 1366 C CA . SER A 1 175 ? 15.690 -19.727 3.542 1.00 26.36 175 SER A CA 1
ATOM 1367 C C . SER A 1 175 ? 16.859 -20.697 3.682 1.00 26.36 175 SER A C 1
ATOM 1369 O O . SER A 1 175 ? 16.761 -21.825 3.209 1.00 26.36 175 SER A O 1
ATOM 1371 N N . CYS A 1 176 ? 17.905 -20.234 4.372 1.00 24.80 176 CYS A N 1
ATOM 1372 C CA . CYS A 1 176 ? 19.038 -20.990 4.920 1.00 24.80 176 CYS A CA 1
ATOM 1373 C C . CYS A 1 176 ? 20.320 -21.031 4.059 1.00 24.80 176 CYS A C 1
ATOM 1375 O O . CYS A 1 176 ? 20.500 -21.869 3.184 1.00 24.80 176 CYS A O 1
ATOM 1377 N N . ARG A 1 177 ? 21.271 -20.149 4.405 1.00 23.69 177 ARG A N 1
ATOM 1378 C CA . ARG A 1 177 ? 22.707 -20.467 4.408 1.00 23.69 177 ARG A CA 1
ATOM 1379 C C . ARG A 1 177 ? 23.143 -20.550 5.866 1.00 23.69 177 ARG A C 1
ATOM 1381 O O . ARG A 1 177 ? 22.966 -19.586 6.604 1.00 23.69 177 ARG A O 1
ATOM 1388 N N . GLY A 1 178 ? 23.701 -21.693 6.237 1.00 24.80 178 GLY A N 1
ATOM 1389 C CA . GLY A 1 178 ? 24.291 -21.953 7.541 1.00 24.80 178 GLY A CA 1
ATOM 1390 C C . GLY A 1 178 ? 24.574 -23.440 7.703 1.00 24.80 178 GLY A C 1
ATOM 1391 O O . GLY A 1 178 ? 23.771 -24.124 8.319 1.00 24.80 178 GLY A O 1
ATOM 1392 N N . TYR A 1 179 ? 25.669 -23.879 7.076 1.00 28.25 179 TYR A N 1
ATOM 1393 C CA . TYR A 1 179 ? 26.686 -24.860 7.496 1.00 28.25 179 TYR A CA 1
ATOM 1394 C C . TYR A 1 179 ? 27.109 -25.782 6.348 1.00 28.25 179 TYR A C 1
ATOM 1396 O O . TYR A 1 179 ? 26.284 -26.445 5.725 1.00 28.25 179 TYR A O 1
ATOM 1404 N N . ALA A 1 180 ? 28.407 -25.740 6.059 1.00 28.84 180 ALA A N 1
ATOM 1405 C CA . ALA A 1 180 ? 29.103 -26.656 5.176 1.00 28.84 180 ALA A CA 1
ATOM 1406 C C . ALA A 1 180 ? 29.564 -27.892 5.968 1.00 28.84 180 ALA A C 1
ATOM 1408 O O . ALA A 1 180 ? 29.675 -27.840 7.191 1.00 28.84 180 ALA A O 1
ATOM 1409 N N . ASP A 1 181 ? 29.862 -28.941 5.203 1.00 30.23 181 ASP A N 1
ATOM 1410 C CA . ASP A 1 181 ? 30.690 -30.106 5.524 1.00 30.23 181 ASP A CA 1
ATOM 1411 C C . ASP A 1 181 ? 30.065 -31.222 6.373 1.00 30.23 181 ASP A C 1
ATOM 1413 O O . ASP A 1 181 ? 30.042 -31.181 7.599 1.00 30.23 181 ASP A O 1
ATOM 1417 N N . THR A 1 182 ? 29.594 -32.277 5.691 1.00 26.75 182 THR A N 1
ATOM 1418 C CA . THR A 1 182 ? 30.103 -33.667 5.815 1.00 26.75 182 THR A CA 1
ATOM 1419 C C . THR A 1 182 ? 29.272 -34.642 4.958 1.00 26.75 182 THR A C 1
ATOM 1421 O O . THR A 1 182 ? 28.205 -35.070 5.373 1.00 26.75 182 THR A O 1
ATOM 1424 N N . TYR A 1 183 ? 29.816 -35.005 3.783 1.00 29.16 183 TYR A N 1
ATOM 1425 C CA . TYR A 1 183 ? 29.648 -36.280 3.043 1.00 29.16 183 TYR A CA 1
ATOM 1426 C C . TYR A 1 183 ? 28.202 -36.815 2.764 1.00 29.16 183 TYR A C 1
ATOM 1428 O O . TYR A 1 183 ? 27.225 -36.117 2.995 1.00 29.16 183 TYR A O 1
ATOM 1436 N N . PRO A 1 184 ? 28.013 -37.917 2.005 1.00 35.81 184 PRO A N 1
ATOM 1437 C CA . PRO A 1 184 ? 27.815 -37.822 0.563 1.00 35.81 184 PRO A CA 1
ATOM 1438 C C . PRO A 1 184 ? 26.541 -38.553 0.069 1.00 35.81 184 PRO A C 1
ATOM 1440 O O . PRO A 1 184 ? 25.960 -39.383 0.755 1.00 35.81 184 PRO A O 1
ATOM 1443 N N . GLN A 1 185 ? 26.199 -38.301 -1.196 1.00 36.81 185 GLN A N 1
ATOM 1444 C CA . GLN A 1 185 ? 25.406 -39.166 -2.083 1.00 36.81 185 GLN A CA 1
ATOM 1445 C C . GLN A 1 185 ? 23.883 -39.348 -1.856 1.00 36.81 185 GLN A C 1
ATOM 1447 O O . GLN A 1 185 ? 23.353 -39.431 -0.757 1.00 36.81 185 GLN A O 1
ATOM 1452 N N . PHE A 1 186 ? 23.233 -39.496 -3.018 1.00 24.25 186 PHE A N 1
ATOM 1453 C CA . PHE A 1 186 ? 21.875 -39.970 -3.309 1.00 24.25 186 PHE A CA 1
ATOM 1454 C C . PHE A 1 186 ? 20.691 -38.984 -3.219 1.00 24.25 186 PHE A C 1
ATOM 1456 O O . PHE A 1 186 ? 20.007 -38.817 -2.216 1.00 24.25 186 PHE A O 1
ATOM 1463 N N . CYS A 1 187 ? 20.381 -38.416 -4.391 1.00 25.09 187 CYS A N 1
ATOM 1464 C CA . CYS A 1 187 ? 19.007 -38.320 -4.914 1.00 25.09 187 CYS A CA 1
ATOM 1465 C C . CYS A 1 187 ? 18.445 -39.745 -5.178 1.00 25.09 187 CYS A C 1
ATOM 1467 O O . CYS A 1 187 ? 19.280 -40.641 -5.310 1.00 25.09 187 CYS A O 1
ATOM 1469 N N . PRO A 1 188 ? 17.129 -39.994 -5.407 1.00 37.91 188 PRO A N 1
ATOM 1470 C CA . PRO A 1 188 ? 15.995 -39.055 -5.536 1.00 37.91 188 PRO A CA 1
ATOM 1471 C C . PRO A 1 188 ? 14.647 -39.501 -4.879 1.00 37.91 188 PRO A C 1
ATOM 1473 O O . PRO A 1 188 ? 14.494 -40.654 -4.506 1.00 37.91 188 PRO A O 1
ATOM 1476 N N . ALA A 1 189 ? 13.659 -38.576 -4.875 1.00 27.06 189 ALA A N 1
ATOM 1477 C CA . ALA A 1 189 ? 12.179 -38.767 -4.940 1.00 27.06 189 ALA A CA 1
ATOM 1478 C C . ALA A 1 189 ? 11.463 -39.602 -3.834 1.00 27.06 189 ALA A C 1
ATOM 1480 O O . ALA A 1 189 ? 12.017 -40.530 -3.283 1.00 27.06 189 ALA A O 1
ATOM 1481 N N . GLU A 1 190 ? 10.203 -39.417 -3.416 1.00 29.22 190 GLU A N 1
ATOM 1482 C CA . GLU A 1 190 ? 9.077 -38.513 -3.679 1.00 29.22 190 GLU A CA 1
ATOM 1483 C C . GLU A 1 190 ? 8.086 -38.649 -2.479 1.00 29.22 190 GLU A C 1
ATOM 1485 O O . GLU A 1 190 ? 7.934 -39.738 -1.936 1.00 29.22 190 GLU A O 1
ATOM 1490 N N . LYS A 1 191 ? 7.376 -37.557 -2.133 1.00 37.41 191 LYS A N 1
ATOM 1491 C CA . LYS A 1 191 ? 6.063 -37.442 -1.428 1.00 37.41 191 LYS A CA 1
ATOM 1492 C C . LYS A 1 191 ? 5.864 -38.078 -0.026 1.00 37.41 191 LYS A C 1
ATOM 1494 O O . LYS A 1 191 ? 5.796 -39.288 0.133 1.00 37.41 191 LYS A O 1
ATOM 1499 N N . SER A 1 192 ? 5.561 -37.240 0.980 1.00 28.50 192 SER A N 1
ATOM 1500 C CA . SER A 1 192 ? 5.075 -37.679 2.305 1.00 28.50 192 SER A CA 1
ATOM 1501 C C . SER A 1 192 ? 3.997 -36.755 2.906 1.00 28.50 192 SER A C 1
ATOM 1503 O O . SER A 1 192 ? 4.164 -35.542 3.028 1.00 28.50 192 SER A O 1
ATOM 1505 N N . VAL A 1 193 ? 2.870 -37.356 3.304 1.00 29.67 193 VAL A N 1
ATOM 1506 C CA . VAL A 1 193 ? 1.835 -36.799 4.197 1.00 29.67 193 VAL A CA 1
ATOM 1507 C C . VAL A 1 193 ? 1.869 -37.625 5.489 1.00 29.67 193 VAL A C 1
ATOM 1509 O O . VAL A 1 193 ? 2.014 -38.842 5.410 1.00 29.67 193 VAL A O 1
ATOM 1512 N N . CYS A 1 194 ? 1.697 -37.000 6.663 1.00 28.55 194 CYS A N 1
ATOM 1513 C CA . CYS A 1 194 ? 1.685 -37.689 7.966 1.00 28.55 194 CYS A CA 1
ATOM 1514 C C . CYS A 1 194 ? 0.433 -37.358 8.811 1.00 28.55 194 CYS A C 1
ATOM 1516 O O . CYS A 1 194 ? -0.043 -36.221 8.808 1.00 28.55 194 CYS A O 1
ATOM 1518 N N . PHE A 1 195 ? -0.065 -38.353 9.562 1.00 27.81 195 PHE A N 1
ATOM 1519 C CA . PHE A 1 195 ? -1.250 -38.305 10.440 1.00 27.81 195 PHE A CA 1
ATOM 1520 C C . PHE A 1 195 ? -0.893 -38.094 11.928 1.00 27.81 195 PHE A C 1
ATOM 1522 O O . PHE A 1 195 ? 0.122 -38.596 12.397 1.00 27.81 195 PHE A O 1
ATOM 1529 N N . PHE A 1 196 ? -1.773 -37.413 12.678 1.00 29.05 196 PHE A N 1
ATOM 1530 C CA . PHE A 1 196 ? -1.731 -37.269 14.147 1.00 29.05 196 PHE A CA 1
ATOM 1531 C C . PHE A 1 196 ? -3.115 -37.576 14.766 1.00 29.05 196 PHE A C 1
ATOM 1533 O O . PHE A 1 196 ? -4.122 -37.146 14.192 1.00 29.05 196 PHE A O 1
ATOM 1540 N N . PRO A 1 197 ? -3.205 -38.247 15.937 1.00 35.56 197 PRO A N 1
ATOM 1541 C CA . PRO A 1 197 ? -4.469 -38.546 16.603 1.00 35.56 197 PRO A CA 1
ATOM 1542 C C . PRO A 1 197 ? -4.886 -37.378 17.507 1.00 35.56 197 PRO A C 1
ATOM 1544 O O . PRO A 1 197 ? -4.445 -37.233 18.643 1.00 35.56 197 PRO A O 1
ATOM 1547 N N . ALA A 1 198 ? -5.749 -36.513 16.992 1.00 39.72 198 ALA A N 1
ATOM 1548 C CA . ALA A 1 198 ? -6.465 -35.507 17.768 1.00 39.72 198 ALA A CA 1
ATOM 1549 C C . ALA A 1 198 ? -7.818 -35.254 17.095 1.00 39.72 198 ALA A C 1
ATOM 1551 O O . ALA A 1 198 ? -7.949 -35.448 15.884 1.00 39.72 198 ALA A O 1
ATOM 1552 N N . SER A 1 199 ? -8.839 -34.835 17.857 1.00 46.34 199 SER A N 1
ATOM 1553 C CA . SER A 1 199 ? -10.159 -34.577 17.268 1.00 46.34 199 SER A CA 1
ATOM 1554 C C . SER A 1 199 ? -10.025 -33.586 16.105 1.00 46.34 199 SER A C 1
ATOM 1556 O O . SER A 1 199 ? -9.322 -32.574 16.213 1.00 46.34 199 SER A O 1
ATOM 1558 N N . LYS A 1 200 ? -10.670 -33.894 14.970 1.00 45.38 200 LYS A N 1
ATOM 1559 C CA . LYS A 1 200 ? -10.510 -33.163 13.695 1.00 45.38 200 LYS A CA 1
ATOM 1560 C C . LYS A 1 200 ? -10.689 -31.645 13.855 1.00 45.38 200 LYS A C 1
ATOM 1562 O O . LYS A 1 200 ? -10.035 -30.865 13.169 1.00 45.38 200 LYS A O 1
ATOM 1567 N N . LEU A 1 201 ? -11.513 -31.236 14.821 1.00 38.44 201 LEU A N 1
ATOM 1568 C CA . LEU A 1 201 ? -11.793 -29.845 15.170 1.00 38.44 201 LEU A CA 1
ATOM 1569 C C . LEU A 1 201 ? -10.575 -29.131 15.790 1.00 38.44 201 LEU A C 1
ATOM 1571 O O . LEU A 1 201 ? -10.246 -28.018 15.388 1.00 38.44 201 LEU A O 1
ATOM 1575 N N . LYS A 1 202 ? -9.838 -29.784 16.701 1.00 41.34 202 LYS A N 1
ATOM 1576 C CA . LYS A 1 202 ? -8.621 -29.212 17.307 1.00 41.34 202 LYS A CA 1
ATOM 1577 C C . LYS A 1 202 ? -7.491 -29.069 16.285 1.00 41.34 202 LYS A C 1
ATOM 1579 O O . LYS A 1 202 ? -6.782 -28.069 16.316 1.00 41.34 202 LYS A O 1
ATOM 1584 N N . LEU A 1 203 ? -7.367 -30.014 15.348 1.00 50.75 203 LEU A N 1
ATOM 1585 C CA . LEU A 1 203 ? -6.393 -29.947 14.248 1.00 50.75 203 LEU A CA 1
ATOM 1586 C C . LEU A 1 203 ? -6.711 -28.831 13.250 1.00 50.75 203 LEU A C 1
ATOM 1588 O O . LEU A 1 203 ? -5.798 -28.139 12.807 1.00 50.75 203 LEU A O 1
ATOM 1592 N N . ALA A 1 204 ? -7.990 -28.628 12.926 1.00 49.25 204 ALA A N 1
ATOM 1593 C CA . ALA A 1 204 ? -8.416 -27.533 12.060 1.00 49.25 204 ALA A CA 1
ATOM 1594 C C . ALA A 1 204 ? -8.134 -26.170 12.709 1.00 49.25 204 ALA A C 1
ATOM 1596 O O . ALA A 1 204 ? -7.557 -25.298 12.068 1.00 49.25 204 ALA A O 1
ATOM 1597 N N . ILE A 1 205 ? -8.444 -26.013 14.001 1.00 46.53 205 ILE A N 1
ATOM 1598 C CA . ILE A 1 205 ? -8.161 -24.776 14.743 1.00 46.53 205 ILE A CA 1
ATOM 1599 C C . ILE A 1 205 ? -6.648 -24.521 14.832 1.00 46.53 205 ILE A C 1
ATOM 1601 O O . ILE A 1 205 ? -6.206 -23.405 14.578 1.00 46.53 205 ILE A O 1
ATOM 1605 N N . LEU A 1 206 ? -5.836 -25.541 15.129 1.00 50.38 206 LEU A N 1
ATOM 1606 C CA . LEU A 1 206 ? -4.372 -25.417 15.164 1.00 50.38 206 LEU A CA 1
ATOM 1607 C C . LEU A 1 206 ? -3.780 -25.055 13.798 1.00 50.38 206 LEU A C 1
ATOM 1609 O O . LEU A 1 206 ? -2.892 -24.207 13.744 1.00 50.38 206 LEU A O 1
ATOM 1613 N N . LYS A 1 207 ? -4.286 -25.646 12.706 1.00 53.75 207 LYS A N 1
ATOM 1614 C CA . LYS A 1 207 ? -3.872 -25.299 11.339 1.00 53.75 207 LYS A CA 1
ATOM 1615 C C . LYS A 1 207 ? -4.230 -23.865 10.994 1.00 53.75 207 LYS A C 1
ATOM 1617 O O . LYS A 1 207 ? -3.346 -23.130 10.584 1.00 53.75 207 LYS A O 1
ATOM 1622 N N . VAL A 1 208 ? -5.466 -23.442 11.254 1.00 52.16 208 VAL A N 1
ATOM 1623 C CA . VAL A 1 208 ? -5.899 -22.062 10.994 1.00 52.16 208 VAL A CA 1
ATOM 1624 C C . VAL A 1 208 ? -5.061 -21.074 11.806 1.00 52.16 208 VAL A C 1
ATOM 1626 O O . VAL A 1 208 ? -4.580 -20.089 11.262 1.00 52.16 208 VAL A O 1
ATOM 1629 N N . LEU A 1 209 ? -4.797 -21.348 13.088 1.00 47.41 209 LEU A N 1
ATOM 1630 C CA . LEU A 1 209 ? -3.984 -20.468 13.934 1.00 47.41 209 LEU A CA 1
ATOM 1631 C C . LEU A 1 209 ? -2.501 -20.431 13.525 1.00 47.41 209 LEU A C 1
ATOM 1633 O O . LEU A 1 209 ? -1.855 -19.391 13.676 1.00 47.41 209 LEU A O 1
ATOM 1637 N N . TYR A 1 210 ? -1.959 -21.534 13.009 1.00 55.75 210 TYR A N 1
ATOM 1638 C CA . TYR A 1 210 ? -0.604 -21.600 12.460 1.00 55.75 210 TYR A CA 1
ATOM 1639 C C . TYR A 1 210 ? -0.503 -20.899 11.092 1.00 55.75 210 TYR A C 1
ATOM 1641 O O . TYR A 1 210 ? 0.409 -20.103 10.879 1.00 55.75 210 TYR A O 1
ATOM 1649 N N . GLU A 1 211 ? -1.466 -21.119 10.194 1.00 54.28 211 GLU A N 1
ATOM 1650 C CA . GLU A 1 211 ? -1.540 -20.528 8.846 1.00 54.28 211 GLU A CA 1
ATOM 1651 C C . GLU A 1 211 ? -1.776 -19.011 8.891 1.00 54.28 211 GLU A C 1
ATOM 1653 O O . GLU A 1 211 ? -1.115 -18.242 8.188 1.00 54.28 211 GLU A O 1
ATOM 1658 N N . GLU A 1 212 ? -2.646 -18.557 9.794 1.00 45.56 212 GLU A N 1
ATOM 1659 C CA . GLU A 1 212 ? -2.848 -17.136 10.093 1.00 45.56 212 GLU A CA 1
ATOM 1660 C C . GLU A 1 212 ? -1.616 -16.507 10.787 1.00 45.56 212 GLU A C 1
ATOM 1662 O O . GLU A 1 212 ? -1.458 -15.281 10.812 1.00 45.56 212 GLU A O 1
ATOM 1667 N N . GLY A 1 213 ? -0.690 -17.334 11.291 1.00 47.19 213 GLY A N 1
ATOM 1668 C CA . GLY A 1 213 ? 0.589 -16.921 11.868 1.00 47.19 213 GLY A CA 1
ATOM 1669 C C . GLY A 1 213 ? 0.505 -16.439 13.316 1.00 47.19 213 GLY A C 1
ATOM 1670 O O . GLY A 1 213 ? 1.332 -15.623 13.724 1.00 47.19 213 GLY A O 1
ATOM 1671 N N . PHE A 1 214 ? -0.489 -16.903 14.081 1.00 46.22 214 PHE A N 1
ATOM 1672 C CA . PHE A 1 214 ? -0.663 -16.575 15.501 1.00 46.22 214 PHE A CA 1
ATOM 1673 C C . PHE A 1 214 ? 0.201 -17.430 16.432 1.00 46.22 214 PHE A C 1
ATOM 1675 O O . PHE A 1 214 ? 0.480 -17.014 17.558 1.00 46.22 214 PHE A O 1
ATOM 1682 N N . ILE A 1 215 ? 0.630 -18.609 15.985 1.00 49.25 215 ILE A N 1
ATOM 1683 C CA . ILE A 1 215 ? 1.485 -19.534 16.734 1.00 49.25 215 ILE A CA 1
ATOM 1684 C C . ILE A 1 215 ? 2.579 -20.100 15.825 1.00 49.25 215 ILE A C 1
ATOM 1686 O O . ILE A 1 215 ? 2.342 -20.375 14.654 1.00 49.25 215 ILE A O 1
ATOM 1690 N N . THR A 1 216 ? 3.772 -20.296 16.370 1.00 53.62 216 THR A N 1
ATOM 1691 C CA . THR A 1 216 ? 4.871 -21.058 15.780 1.00 53.62 216 THR A CA 1
ATOM 1692 C C . THR A 1 216 ? 5.106 -22.315 16.605 1.00 53.62 216 THR A C 1
ATOM 1694 O O . THR A 1 216 ? 5.085 -22.285 17.835 1.00 53.62 216 THR A O 1
ATOM 1697 N N . VAL A 1 217 ? 5.311 -23.437 15.923 1.00 50.25 217 VAL A N 1
ATOM 1698 C CA . VAL A 1 217 ? 5.604 -24.736 16.534 1.00 50.25 217 VAL A CA 1
ATOM 1699 C C . VAL A 1 217 ? 7.004 -25.139 16.087 1.00 50.25 217 VAL A C 1
ATOM 1701 O O . VAL A 1 217 ? 7.261 -25.236 14.890 1.00 50.25 217 VAL A O 1
ATOM 1704 N N . GLU A 1 218 ? 7.910 -25.344 17.036 1.00 50.47 218 GLU A N 1
ATOM 1705 C CA . GLU A 1 218 ? 9.242 -25.896 16.798 1.00 50.47 218 GLU A CA 1
ATOM 1706 C C . GLU A 1 218 ? 9.211 -27.399 17.061 1.00 50.47 218 GLU A C 1
ATOM 1708 O O . GLU A 1 218 ? 8.774 -27.844 18.124 1.00 50.47 218 GLU A O 1
ATOM 1713 N N . LEU A 1 219 ? 9.696 -28.186 16.104 1.00 43.38 219 LEU A N 1
ATOM 1714 C CA . LEU A 1 219 ? 9.804 -29.640 16.203 1.00 43.38 219 LEU A CA 1
ATOM 1715 C C . LEU A 1 219 ? 11.275 -30.020 16.400 1.00 43.38 219 LEU A C 1
ATOM 1717 O O . LEU A 1 219 ? 12.153 -29.471 15.736 1.00 43.38 219 LEU A O 1
ATOM 1721 N N . LYS A 1 220 ? 11.553 -30.950 17.318 1.00 40.06 220 LYS A N 1
ATOM 1722 C CA . LYS A 1 220 ? 12.880 -31.551 17.492 1.00 40.06 220 LYS A CA 1
ATOM 1723 C C . LYS A 1 220 ? 12.844 -32.958 16.915 1.00 40.06 220 LYS A C 1
ATOM 1725 O O . LYS A 1 220 ? 11.941 -33.736 17.221 1.00 40.06 220 LYS A O 1
ATOM 1730 N N . TYR A 1 221 ? 13.838 -33.271 16.098 1.00 41.47 221 TYR A N 1
ATOM 1731 C CA . TYR A 1 221 ? 14.014 -34.585 15.499 1.00 41.47 221 TYR A CA 1
ATOM 1732 C C . TYR A 1 221 ? 15.281 -35.199 16.086 1.00 41.47 221 TYR A C 1
ATOM 1734 O O . TYR A 1 221 ? 16.319 -34.538 16.134 1.00 41.47 221 TYR A O 1
ATOM 1742 N N . TYR A 1 222 ? 15.178 -36.432 16.578 1.00 52.00 222 TYR A N 1
ATOM 1743 C CA . TYR A 1 222 ? 16.319 -37.199 17.068 1.00 52.00 222 TYR A CA 1
ATOM 1744 C C . TYR A 1 222 ? 16.721 -38.237 16.008 1.00 52.00 222 TYR A C 1
ATOM 1746 O O . TYR A 1 222 ? 15.824 -38.825 15.405 1.00 52.00 222 TYR A O 1
ATOM 1754 N N . PRO A 1 223 ? 18.023 -38.508 15.797 1.00 40.91 223 PRO A N 1
ATOM 1755 C CA . PRO A 1 223 ? 18.500 -39.361 14.699 1.00 40.91 223 PRO A CA 1
ATOM 1756 C C . PRO A 1 223 ? 17.943 -40.796 14.703 1.00 40.91 223 PRO A C 1
ATOM 1758 O O . PRO A 1 223 ? 17.784 -41.386 13.642 1.00 40.91 223 PRO A O 1
ATOM 1761 N N . ASN A 1 224 ? 17.582 -41.336 15.876 1.00 46.38 224 ASN A N 1
ATOM 1762 C CA . ASN A 1 224 ? 17.115 -42.723 16.032 1.00 46.38 224 ASN A CA 1
ATOM 1763 C C . ASN A 1 224 ? 15.592 -42.867 16.208 1.00 46.38 224 ASN A C 1
ATOM 1765 O O . ASN A 1 224 ? 15.103 -43.977 16.401 1.00 46.38 224 ASN A O 1
ATOM 1769 N N . MET A 1 225 ? 14.820 -41.776 16.160 1.00 42.62 225 MET A N 1
ATOM 1770 C CA . MET A 1 225 ? 13.358 -41.839 16.278 1.00 42.62 225 MET A CA 1
ATOM 1771 C C . MET A 1 225 ? 12.690 -41.330 15.005 1.00 42.62 225 MET A C 1
ATOM 1773 O O . MET A 1 225 ? 12.845 -40.178 14.612 1.00 42.62 225 MET A O 1
ATOM 1777 N N . LYS A 1 226 ? 11.883 -42.199 14.386 1.00 45.19 226 LYS A N 1
ATOM 1778 C CA . LYS A 1 226 ? 11.181 -41.963 13.111 1.00 45.19 226 LYS A CA 1
ATOM 1779 C C . LYS A 1 226 ? 10.047 -40.919 13.176 1.00 45.19 226 LYS A C 1
ATOM 1781 O O . LYS A 1 226 ? 9.289 -40.801 12.218 1.00 45.19 226 LYS A O 1
ATOM 1786 N N . GLN A 1 227 ? 9.890 -40.167 14.269 1.00 40.47 227 GLN A N 1
ATOM 1787 C CA . GLN A 1 227 ? 8.864 -39.123 14.402 1.00 40.47 227 GLN A CA 1
ATOM 1788 C C . GLN A 1 227 ? 9.408 -37.884 15.131 1.00 40.47 227 GLN A C 1
ATOM 1790 O O . GLN A 1 227 ? 10.133 -38.000 16.117 1.00 40.47 227 GLN A O 1
ATOM 1795 N N . SER A 1 228 ? 9.036 -36.684 14.663 1.00 48.97 228 SER A N 1
ATOM 1796 C CA . SER A 1 228 ? 9.283 -35.431 15.394 1.00 48.97 228 SER A CA 1
ATOM 1797 C C . SER A 1 228 ? 8.493 -35.362 16.681 1.00 48.97 228 SER A C 1
ATOM 1799 O O . SER A 1 228 ? 7.277 -35.555 16.670 1.00 48.97 228 SER A O 1
ATOM 1801 N N . VAL A 1 229 ? 9.153 -34.886 17.732 1.00 52.16 229 VAL A N 1
ATOM 1802 C CA . VAL A 1 229 ? 8.500 -34.456 18.966 1.00 52.16 229 VAL A CA 1
ATOM 1803 C C . VAL A 1 229 ? 8.396 -32.933 18.949 1.00 52.16 229 VAL A C 1
ATOM 1805 O O . VAL A 1 229 ? 9.362 -32.238 18.618 1.00 52.16 229 VAL A O 1
ATOM 1808 N N . ILE A 1 230 ? 7.223 -32.387 19.280 1.00 52.28 230 ILE A N 1
ATOM 1809 C CA . ILE A 1 230 ? 7.054 -30.935 19.402 1.00 52.28 230 ILE A CA 1
ATOM 1810 C C . ILE A 1 230 ? 7.947 -30.438 20.541 1.00 52.28 230 ILE A C 1
ATOM 1812 O O . ILE A 1 230 ? 7.738 -30.776 21.701 1.00 52.28 230 ILE A O 1
ATOM 1816 N N . ARG A 1 231 ? 8.953 -29.633 20.196 1.00 49.81 231 ARG A N 1
ATOM 1817 C CA . ARG A 1 231 ? 9.927 -29.061 21.128 1.00 49.81 231 ARG A CA 1
ATOM 1818 C C . ARG A 1 231 ? 9.349 -27.872 21.878 1.00 49.81 231 ARG A C 1
ATOM 1820 O O . ARG A 1 231 ? 9.637 -27.697 23.057 1.00 49.81 231 ARG A O 1
ATOM 1827 N N . LYS A 1 232 ? 8.604 -27.012 21.178 1.00 41.69 232 LYS A N 1
ATOM 1828 C CA . LYS A 1 232 ? 8.102 -25.748 21.728 1.00 41.69 232 LYS A CA 1
ATOM 1829 C C . LYS A 1 232 ? 6.947 -25.205 20.891 1.00 41.69 232 LYS A C 1
ATOM 1831 O O . LYS A 1 232 ? 6.986 -25.281 19.669 1.00 41.69 232 LYS A O 1
ATOM 1836 N N . ILE A 1 233 ? 5.944 -24.614 21.538 1.00 55.78 233 ILE A N 1
ATOM 1837 C CA . ILE A 1 233 ? 4.875 -23.851 20.876 1.00 55.78 233 ILE A CA 1
ATOM 1838 C C . ILE A 1 233 ? 4.929 -22.421 21.409 1.00 55.78 233 ILE A C 1
ATOM 1840 O O . ILE A 1 233 ? 4.908 -22.211 22.620 1.00 55.78 233 ILE A O 1
ATOM 1844 N N . GLN A 1 234 ? 5.020 -21.435 20.519 1.00 46.12 234 GLN A N 1
ATOM 1845 C CA . GLN A 1 234 ? 5.198 -20.029 20.873 1.00 46.12 234 GLN A CA 1
ATOM 1846 C C . GLN A 1 234 ? 4.196 -19.151 20.120 1.00 46.12 234 GLN A C 1
ATOM 1848 O O . GLN A 1 234 ? 3.943 -19.347 18.940 1.00 46.12 234 GLN A O 1
ATOM 1853 N N . ARG A 1 235 ? 3.587 -18.173 20.793 1.00 47.16 235 ARG A N 1
ATOM 1854 C CA . ARG A 1 235 ? 2.632 -17.249 20.163 1.00 47.16 235 ARG A CA 1
ATOM 1855 C C . ARG A 1 235 ? 3.379 -16.130 19.433 1.00 47.16 235 ARG A C 1
ATOM 1857 O O . ARG A 1 235 ? 4.237 -15.488 20.032 1.00 47.16 235 ARG A O 1
ATOM 1864 N N . VAL A 1 236 ? 3.010 -15.847 18.184 1.00 51.28 236 VAL A N 1
ATOM 1865 C CA . VAL A 1 236 ? 3.575 -14.753 17.378 1.00 51.28 236 VAL A CA 1
ATOM 1866 C C . VAL A 1 236 ? 2.516 -13.667 17.183 1.00 51.28 236 VAL A C 1
ATOM 1868 O O . VAL A 1 236 ? 1.431 -13.912 16.663 1.00 51.28 236 VAL A O 1
ATOM 1871 N N . SER A 1 237 ? 2.797 -12.441 17.628 1.00 45.50 237 SER A N 1
ATOM 1872 C CA . SER A 1 237 ? 1.900 -11.291 17.446 1.00 45.50 237 SER A CA 1
ATOM 1873 C C . SER A 1 237 ? 2.284 -10.498 16.190 1.00 45.50 237 SER A C 1
ATOM 1875 O O . SER A 1 237 ? 3.418 -10.028 16.099 1.00 45.50 237 SER A O 1
ATOM 1877 N N . ARG A 1 238 ? 1.368 -10.300 15.231 1.00 48.47 238 ARG A N 1
ATOM 1878 C CA . ARG A 1 238 ? 1.647 -9.519 14.005 1.00 48.47 238 ARG A CA 1
ATOM 1879 C C . ARG A 1 238 ? 1.526 -7.990 14.201 1.00 48.47 238 ARG A C 1
ATOM 1881 O O . ARG A 1 238 ? 0.733 -7.548 15.037 1.00 48.47 238 ARG A O 1
ATOM 1888 N N . PRO A 1 239 ? 2.275 -7.176 13.422 1.00 40.78 239 PRO A N 1
ATOM 1889 C CA . PRO A 1 239 ? 2.419 -5.738 13.635 1.00 40.78 239 PRO A CA 1
ATOM 1890 C C . PRO A 1 239 ? 1.430 -4.911 12.792 1.00 40.78 239 PRO A C 1
ATOM 1892 O O . PRO A 1 239 ? 1.527 -4.845 11.570 1.00 40.78 239 PRO A O 1
ATOM 1895 N N . GLY A 1 240 ? 0.510 -4.214 13.456 1.00 34.75 240 GLY A N 1
ATOM 1896 C CA . GLY A 1 240 ? 0.175 -2.834 13.081 1.00 34.75 240 GLY A CA 1
ATOM 1897 C C . GLY A 1 240 ? 1.085 -1.896 13.876 1.00 34.75 240 GLY A C 1
ATOM 1898 O O . GLY A 1 240 ? 1.768 -2.369 14.785 1.00 34.75 240 GLY A O 1
ATOM 1899 N N . LEU A 1 241 ? 1.104 -0.590 13.588 1.00 41.12 241 LEU A N 1
ATOM 1900 C CA . LEU A 1 241 ? 1.767 0.411 14.441 1.00 41.12 241 LEU A CA 1
ATOM 1901 C C . LEU A 1 241 ? 1.012 0.514 15.780 1.00 41.12 241 LEU A C 1
ATOM 1903 O O . LEU A 1 241 ? 0.297 1.465 16.068 1.00 41.12 241 LEU A O 1
ATOM 1907 N N . ARG A 1 242 ? 1.131 -0.533 16.591 1.00 36.44 242 ARG A N 1
ATOM 1908 C CA . ARG A 1 242 ? 0.899 -0.489 18.018 1.00 36.44 242 ARG A CA 1
ATOM 1909 C C . ARG A 1 242 ? 2.161 0.140 18.566 1.00 36.44 242 ARG A C 1
ATOM 1911 O O . ARG A 1 242 ? 3.231 -0.461 18.510 1.00 36.44 242 ARG A O 1
ATOM 1918 N N . ILE A 1 243 ? 2.038 1.367 19.053 1.00 34.88 243 ILE A N 1
ATOM 1919 C CA . ILE A 1 243 ? 2.967 1.861 20.058 1.00 34.88 243 ILE A CA 1
ATOM 1920 C C . ILE A 1 243 ? 2.756 0.913 21.236 1.00 34.88 243 ILE A C 1
ATOM 1922 O O . ILE A 1 243 ? 1.786 1.042 21.984 1.00 34.88 243 ILE A O 1
ATOM 1926 N N . TYR A 1 244 ? 3.575 -0.134 21.307 1.00 42.66 244 TYR A N 1
ATOM 1927 C CA . TYR A 1 244 ? 3.625 -0.985 22.477 1.00 42.66 244 TYR A CA 1
ATOM 1928 C C . TYR A 1 244 ? 4.247 -0.128 23.560 1.00 42.66 244 TYR A C 1
ATOM 1930 O O . TYR A 1 244 ? 5.461 0.003 23.649 1.00 42.66 244 TYR A O 1
ATOM 1938 N N . LYS A 1 245 ? 3.377 0.518 24.330 1.00 38.25 245 LYS A N 1
ATOM 1939 C CA . LYS A 1 245 ? 3.764 1.089 25.602 1.00 38.25 245 LYS A CA 1
ATOM 1940 C C . LYS A 1 245 ? 4.382 -0.045 26.419 1.00 38.25 245 LYS A C 1
ATOM 1942 O O . LYS A 1 245 ? 3.760 -1.105 26.536 1.00 38.25 245 LYS A O 1
ATOM 1947 N N . ASN A 1 246 ? 5.597 0.144 26.932 1.00 37.94 246 ASN A N 1
ATOM 1948 C CA . ASN A 1 246 ? 6.206 -0.804 27.870 1.00 37.94 246 ASN A CA 1
ATOM 1949 C C . ASN A 1 246 ? 5.213 -1.134 29.004 1.00 37.94 246 ASN A C 1
ATOM 1951 O O . ASN A 1 246 ? 4.308 -0.349 29.284 1.00 37.94 246 ASN A O 1
ATOM 1955 N N . HIS A 1 247 ? 5.371 -2.254 29.718 1.00 44.41 247 HIS A N 1
ATOM 1956 C CA . HIS A 1 247 ? 4.501 -2.585 30.869 1.00 44.41 247 HIS A CA 1
ATOM 1957 C C . HIS A 1 247 ? 4.427 -1.449 31.926 1.00 44.41 247 HIS A C 1
ATOM 1959 O O . HIS A 1 247 ? 3.472 -1.354 32.700 1.00 44.41 247 HIS A O 1
ATOM 1965 N N . ASN A 1 248 ? 5.427 -0.562 31.932 1.00 47.06 248 ASN A N 1
ATOM 1966 C CA . ASN A 1 248 ? 5.493 0.650 32.751 1.00 47.06 248 ASN A CA 1
ATOM 1967 C C . ASN A 1 248 ? 4.732 1.851 32.153 1.00 47.06 248 ASN A C 1
ATOM 1969 O O . ASN A 1 248 ? 4.319 2.737 32.886 1.00 47.06 248 ASN A O 1
ATOM 1973 N N . GLU A 1 249 ? 4.543 1.889 30.837 1.00 42.81 249 GLU A N 1
ATOM 1974 C CA . GLU A 1 249 ? 3.900 2.985 30.101 1.00 42.81 249 GLU A CA 1
ATOM 1975 C C . GLU A 1 249 ? 2.407 2.723 29.838 1.00 42.81 249 GLU A C 1
ATOM 1977 O O . GLU A 1 249 ? 1.647 3.652 29.537 1.00 42.81 249 GLU A O 1
ATOM 1982 N N . LEU A 1 250 ? 1.956 1.466 29.930 1.00 43.56 250 LEU A N 1
ATOM 1983 C CA . LEU A 1 250 ? 0.528 1.156 29.956 1.00 43.56 250 LEU A CA 1
ATOM 1984 C C . LEU A 1 250 ? -0.100 1.913 31.137 1.00 43.56 250 LEU A C 1
ATOM 1986 O O . LEU A 1 250 ? 0.403 1.784 32.253 1.00 43.56 250 LEU A O 1
ATOM 1990 N N . PRO A 1 251 ? -1.177 2.700 30.937 1.00 41.00 251 PRO A N 1
ATOM 1991 C CA . PRO A 1 251 ? -1.860 3.349 32.047 1.00 41.00 251 PRO A CA 1
ATOM 1992 C C . PRO A 1 251 ? -2.365 2.257 32.993 1.00 41.00 251 PRO A C 1
ATOM 1994 O O . PRO A 1 251 ? -3.350 1.577 32.704 1.00 41.00 251 PRO A O 1
ATOM 1997 N N . ARG A 1 252 ? -1.656 2.046 34.104 1.00 51.09 252 ARG A N 1
ATOM 1998 C CA . ARG A 1 252 ? -2.039 1.058 35.106 1.00 51.09 252 ARG A CA 1
ATOM 1999 C C . ARG A 1 252 ? -3.272 1.586 35.817 1.00 51.09 252 ARG A C 1
ATOM 2001 O O . ARG A 1 252 ? -3.189 2.413 36.716 1.00 51.09 252 ARG A O 1
ATOM 2008 N N . ILE A 1 253 ? -4.427 1.086 35.393 1.00 49.72 253 ILE A N 1
ATOM 2009 C CA . ILE A 1 253 ? -5.707 1.252 36.092 1.00 49.72 253 ILE A CA 1
ATOM 2010 C C . ILE A 1 253 ? -5.590 0.758 37.551 1.00 49.72 253 ILE A C 1
ATOM 2012 O O . ILE A 1 253 ? -6.274 1.264 38.428 1.00 49.72 253 ILE A O 1
ATOM 2016 N N . ILE A 1 254 ? -4.650 -0.160 37.800 1.00 51.34 254 ILE A N 1
ATOM 2017 C CA . ILE A 1 254 ? -4.406 -0.900 39.046 1.00 51.34 254 ILE A CA 1
ATOM 2018 C C . ILE A 1 254 ? -4.199 0.006 40.276 1.00 51.34 254 ILE A C 1
ATOM 2020 O O . ILE A 1 254 ? -4.587 -0.396 41.361 1.00 51.34 254 ILE A O 1
ATOM 2024 N N . ASN A 1 255 ? -3.693 1.238 40.117 1.00 50.69 255 ASN A N 1
ATOM 2025 C CA . ASN A 1 255 ? -3.515 2.184 41.233 1.00 50.69 255 ASN A CA 1
ATOM 2026 C C . ASN A 1 255 ? -4.314 3.484 41.077 1.00 50.69 255 ASN A C 1
ATOM 2028 O O . ASN A 1 255 ? -4.099 4.424 41.840 1.00 50.69 255 ASN A O 1
ATOM 2032 N N . LYS A 1 256 ? -5.207 3.585 40.083 1.00 59.19 256 LYS A N 1
ATOM 2033 C CA . LYS A 1 256 ? -6.025 4.792 39.951 1.00 59.19 256 LYS A CA 1
ATOM 2034 C C . LYS A 1 256 ? -7.142 4.758 40.995 1.00 59.19 256 LYS A C 1
ATOM 2036 O O . LYS A 1 256 ? -7.966 3.847 40.913 1.00 59.19 256 LYS A O 1
ATOM 2041 N N . PRO A 1 257 ? -7.217 5.726 41.922 1.00 58.62 257 PRO A N 1
ATOM 2042 C CA . PRO A 1 257 ? -8.320 5.794 42.871 1.00 58.62 257 PRO A CA 1
ATOM 2043 C C . PRO A 1 257 ? -9.653 5.859 42.116 1.00 58.62 257 PRO A C 1
ATOM 2045 O O . PRO A 1 257 ? -9.806 6.650 41.183 1.00 58.62 257 PRO A O 1
ATOM 2048 N N . VAL A 1 258 ? -10.603 5.000 42.482 1.00 66.19 258 VAL A N 1
ATOM 2049 C CA . VAL A 1 258 ? -11.968 5.059 41.950 1.00 66.19 258 VAL A CA 1
ATOM 2050 C C . VAL A 1 258 ? -12.690 6.185 42.676 1.00 66.19 258 VAL A C 1
ATOM 2052 O O . VAL A 1 258 ? -12.885 6.098 43.885 1.00 66.19 258 VAL A O 1
ATOM 2055 N N . SER A 1 259 ? -13.071 7.235 41.953 1.00 59.78 259 SER A N 1
ATOM 2056 C CA . SER A 1 259 ? -13.816 8.369 42.503 1.00 59.78 259 SER A CA 1
ATOM 2057 C C . SER A 1 259 ? -15.271 7.981 42.762 1.00 59.78 259 SER A C 1
ATOM 2059 O O . SER A 1 259 ? -16.009 7.717 41.811 1.00 59.78 259 SER A O 1
ATOM 2061 N N . ILE A 1 260 ? -15.686 7.961 44.023 1.00 66.62 260 ILE A N 1
ATOM 2062 C CA . ILE A 1 260 ? -17.080 7.796 44.430 1.00 66.62 260 ILE A CA 1
ATOM 2063 C C . ILE A 1 260 ? -17.778 9.162 44.292 1.00 66.62 260 ILE A C 1
ATOM 2065 O O . ILE A 1 260 ? -17.246 10.156 44.782 1.00 66.62 260 ILE A O 1
ATOM 2069 N N . PRO A 1 261 ? -18.948 9.249 43.634 1.00 63.06 261 PRO A N 1
ATOM 2070 C CA . PRO A 1 261 ? -19.758 10.466 43.645 1.00 63.06 261 PRO A CA 1
ATOM 2071 C C . PRO A 1 261 ? -20.270 10.764 45.062 1.00 63.06 261 PRO A C 1
ATOM 2073 O O . PRO A 1 261 ? -20.743 9.840 45.721 1.00 63.06 261 PRO A O 1
ATOM 2076 N N . ASP A 1 262 ? -20.305 12.034 45.479 1.00 60.31 262 ASP A N 1
ATOM 2077 C CA . ASP A 1 262 ? -20.715 12.470 46.837 1.00 60.31 262 ASP A CA 1
ATOM 2078 C C . ASP A 1 262 ? -22.075 11.905 47.303 1.00 60.31 262 ASP A C 1
ATOM 2080 O O . ASP A 1 262 ? -22.348 11.752 48.490 1.00 60.31 262 ASP A O 1
ATOM 2084 N N . SER A 1 263 ? -22.937 11.547 46.349 1.00 60.31 263 SER A N 1
ATOM 2085 C CA . SER A 1 263 ? -24.261 10.952 46.569 1.00 60.31 263 SER A CA 1
ATOM 2086 C C . SER A 1 263 ? -24.284 9.489 47.056 1.00 60.31 263 SER A C 1
ATOM 2088 O O . SER A 1 263 ? -25.371 8.970 47.324 1.00 60.31 263 SER A O 1
ATOM 2090 N N . VAL A 1 264 ? -23.144 8.788 47.121 1.00 64.94 264 VAL A N 1
ATOM 2091 C CA . VAL A 1 264 ? -23.082 7.344 47.425 1.00 64.94 264 VAL A CA 1
ATOM 2092 C C . VAL A 1 264 ? -22.260 7.086 48.689 1.00 64.94 264 VAL A C 1
ATOM 2094 O O . VAL A 1 264 ? -21.064 7.357 48.723 1.00 64.94 264 VAL A O 1
ATOM 2097 N N . LYS A 1 265 ? -22.884 6.495 49.716 1.00 66.50 265 LYS A N 1
ATOM 2098 C CA . LYS A 1 265 ? -22.195 6.035 50.933 1.00 66.50 265 LYS A CA 1
ATOM 2099 C C . LYS A 1 265 ? -21.683 4.609 50.739 1.00 66.50 265 LYS A C 1
ATOM 2101 O O . LYS A 1 265 ? -22.434 3.747 50.279 1.00 66.50 265 LYS A O 1
ATOM 2106 N N . VAL A 1 266 ? -20.426 4.361 51.107 1.00 68.25 266 VAL A N 1
ATOM 2107 C CA . VAL A 1 266 ? -19.783 3.040 51.022 1.00 68.25 266 VAL A CA 1
ATOM 2108 C C . VAL A 1 266 ? -19.461 2.541 52.424 1.00 68.25 266 VAL A C 1
ATOM 2110 O O . VAL A 1 266 ? -18.785 3.234 53.180 1.00 68.25 266 VAL A O 1
ATOM 2113 N N . THR A 1 267 ? -19.933 1.345 52.770 1.00 72.81 267 THR A N 1
ATOM 2114 C CA . THR A 1 267 ? -19.573 0.646 54.011 1.00 72.81 267 THR A CA 1
ATOM 2115 C C . THR A 1 267 ? -18.863 -0.666 53.688 1.00 72.81 267 THR A C 1
ATOM 2117 O O . THR A 1 267 ? -19.271 -1.409 52.793 1.00 72.81 267 THR A O 1
ATOM 2120 N N . GLN A 1 268 ? -17.771 -0.936 54.409 1.00 67.94 268 GLN A N 1
ATOM 2121 C CA . GLN A 1 268 ? -16.957 -2.140 54.255 1.00 67.94 268 GLN A CA 1
ATOM 2122 C C . GLN A 1 268 ? -17.126 -3.036 55.487 1.00 67.94 268 GLN A C 1
ATOM 2124 O O . GLN A 1 268 ? -16.854 -2.619 56.609 1.00 67.94 268 GLN A O 1
ATOM 2129 N N . SER A 1 269 ? -17.561 -4.271 55.257 1.00 64.00 269 SER A N 1
ATOM 2130 C CA . SER A 1 269 ? -17.617 -5.366 56.238 1.00 64.00 269 SER A CA 1
ATOM 2131 C C . SER A 1 269 ? -16.793 -6.545 55.709 1.00 64.00 269 SER A C 1
ATOM 2133 O O . SER A 1 269 ? -16.583 -6.630 54.501 1.00 64.00 269 SER A O 1
ATOM 2135 N N . ALA A 1 270 ? -16.291 -7.433 56.573 1.00 59.16 270 ALA A N 1
ATOM 2136 C CA . ALA A 1 270 ? -15.408 -8.539 56.175 1.00 59.16 270 ALA A CA 1
ATOM 2137 C C . ALA A 1 270 ? -15.991 -9.354 54.993 1.00 59.16 270 ALA A C 1
ATOM 2139 O O . ALA A 1 270 ? -16.992 -10.045 55.150 1.00 59.16 270 ALA A O 1
ATOM 2140 N N . GLY A 1 271 ? -15.394 -9.216 53.799 1.00 65.38 271 GLY A N 1
ATOM 2141 C CA . GLY A 1 271 ? -15.809 -9.893 52.557 1.00 65.38 271 GLY A CA 1
ATOM 2142 C C . GLY A 1 271 ? -16.933 -9.228 51.736 1.00 65.38 271 GLY A C 1
ATOM 2143 O O . GLY A 1 271 ? -17.243 -9.704 50.643 1.00 65.38 271 GLY A O 1
ATOM 2144 N N . LEU A 1 272 ? -17.531 -8.120 52.199 1.00 71.56 272 LEU A N 1
ATOM 2145 C CA . LEU A 1 272 ? -18.659 -7.442 51.536 1.00 71.56 272 LEU A CA 1
ATOM 2146 C C . LEU A 1 272 ? -18.513 -5.912 51.505 1.00 71.56 272 LEU A C 1
ATOM 2148 O O . LEU A 1 272 ? -18.336 -5.265 52.540 1.00 71.56 272 LEU A O 1
ATOM 2152 N N . LEU A 1 273 ? -18.682 -5.330 50.312 1.00 72.62 273 LEU A N 1
ATOM 2153 C CA . LEU A 1 273 ? -18.861 -3.889 50.097 1.00 72.62 273 LEU A CA 1
ATOM 2154 C C . LEU A 1 273 ? -20.329 -3.569 49.840 1.00 72.62 273 LEU A C 1
ATOM 2156 O O . LEU A 1 273 ? -20.917 -4.091 48.892 1.00 72.62 273 LEU A O 1
ATOM 2160 N N . LYS A 1 274 ? -20.898 -2.660 50.635 1.00 71.38 274 LYS A N 1
ATOM 2161 C CA . LYS A 1 274 ? -22.248 -2.134 50.409 1.00 71.38 274 LYS A CA 1
ATOM 2162 C C . LYS A 1 274 ? -22.178 -0.705 49.880 1.00 71.38 274 LYS A C 1
ATOM 2164 O O . LYS A 1 274 ? -21.526 0.155 50.471 1.00 71.38 274 LYS A O 1
ATOM 2169 N N . PHE A 1 275 ? -22.876 -0.456 48.775 1.00 71.88 275 PHE A N 1
ATOM 2170 C CA . PHE A 1 275 ? -23.045 0.861 48.165 1.00 71.88 275 PHE A CA 1
ATOM 2171 C C . PHE A 1 275 ? -24.486 1.325 48.369 1.00 71.88 275 PHE A C 1
ATOM 2173 O O . PHE A 1 275 ? -25.416 0.693 47.866 1.00 71.88 275 PHE A O 1
ATOM 2180 N N . LYS A 1 276 ? -24.680 2.443 49.074 1.00 67.75 276 LYS A N 1
ATOM 2181 C CA . LYS A 1 276 ? -25.995 3.050 49.314 1.00 67.75 276 LYS A CA 1
ATOM 2182 C C . LYS A 1 276 ? -26.097 4.378 48.573 1.00 67.75 276 LYS A C 1
ATOM 2184 O O . LYS A 1 276 ? -25.394 5.328 48.911 1.00 67.75 276 LYS A O 1
ATOM 2189 N N . GLY A 1 277 ? -26.962 4.442 47.561 1.00 67.56 277 GLY A N 1
ATOM 2190 C CA . GLY A 1 277 ? -27.234 5.657 46.786 1.00 67.56 277 GLY A CA 1
ATOM 2191 C C . GLY A 1 277 ? -28.731 5.891 46.566 1.00 67.56 277 GLY A C 1
ATOM 2192 O O . GLY A 1 277 ? -29.560 5.050 46.904 1.00 67.56 277 GLY A O 1
ATOM 2193 N N . ALA A 1 278 ? -29.087 7.018 45.942 1.00 58.47 278 ALA A N 1
ATOM 2194 C CA . ALA A 1 278 ? -30.482 7.448 45.749 1.00 58.47 278 ALA A CA 1
ATOM 2195 C C . ALA A 1 278 ? -31.369 6.479 44.932 1.00 58.47 278 ALA A C 1
ATOM 2197 O O . ALA A 1 278 ? -32.591 6.564 44.991 1.00 58.47 278 ALA A O 1
ATOM 2198 N N . LYS A 1 279 ? -30.771 5.565 44.153 1.00 57.72 279 LYS A N 1
ATOM 2199 C CA . LYS A 1 279 ? -31.479 4.612 43.274 1.00 57.72 279 LYS A CA 1
ATOM 2200 C C . LYS A 1 279 ? -31.526 3.170 43.820 1.00 57.72 279 LYS A C 1
ATOM 2202 O O . LYS A 1 279 ? -31.998 2.293 43.102 1.00 57.72 279 LYS A O 1
ATOM 2207 N N . GLY A 1 280 ? -31.043 2.919 45.043 1.00 63.25 280 GLY A N 1
ATOM 2208 C CA . GLY A 1 280 ? -31.073 1.602 45.697 1.00 63.25 280 GLY A CA 1
ATOM 2209 C C . GLY A 1 280 ? -29.752 1.197 46.362 1.00 63.25 280 GLY A C 1
ATOM 2210 O O . GLY A 1 280 ? -28.727 1.866 46.203 1.00 63.25 280 GLY A O 1
ATOM 2211 N N . GLU A 1 281 ? -29.791 0.089 47.103 1.00 67.19 281 GLU A N 1
ATOM 2212 C CA . GLU A 1 281 ? -28.630 -0.534 47.751 1.00 67.19 281 GLU A CA 1
ATOM 2213 C C . GLU A 1 281 ? -28.047 -1.626 46.844 1.00 67.19 281 GLU A C 1
ATOM 2215 O O . GLU A 1 281 ? -28.782 -2.361 46.187 1.00 67.19 281 GLU A O 1
ATOM 2220 N N . THR A 1 282 ? -26.720 -1.692 46.736 1.00 63.81 282 THR A N 1
ATOM 2221 C CA . THR A 1 282 ? -26.021 -2.721 45.949 1.00 63.81 282 THR A CA 1
ATOM 2222 C C . THR A 1 282 ? -24.933 -3.356 46.803 1.00 63.81 282 THR A C 1
ATOM 2224 O O . THR A 1 282 ? -24.135 -2.640 47.410 1.00 63.81 282 THR A O 1
ATOM 2227 N N . GLU A 1 283 ? -24.889 -4.684 46.839 1.00 69.81 283 GLU A N 1
ATOM 2228 C CA . GLU A 1 283 ? -23.885 -5.449 47.581 1.00 69.81 283 GLU A CA 1
ATOM 2229 C C . GLU A 1 283 ? -22.906 -6.106 46.605 1.00 69.81 283 GLU A C 1
ATOM 2231 O O . GLU A 1 283 ? -23.307 -6.627 45.563 1.00 69.81 283 GLU A O 1
ATOM 2236 N N . LEU A 1 284 ? -21.614 -6.062 46.929 1.00 68.12 284 LEU A N 1
ATOM 2237 C CA . LEU A 1 284 ? -20.558 -6.683 46.138 1.00 68.12 284 LEU A CA 1
ATOM 2238 C C . LEU A 1 284 ? -19.691 -7.563 47.040 1.00 68.12 284 LEU A C 1
ATOM 2240 O O . LEU A 1 284 ? -19.081 -7.076 47.993 1.00 68.12 284 LEU A O 1
ATOM 2244 N N . SER A 1 285 ? -19.644 -8.858 46.726 1.00 68.31 285 SER A N 1
ATOM 2245 C CA . SER A 1 285 ? -18.765 -9.816 47.399 1.00 68.31 285 SER A CA 1
ATOM 2246 C C . SER A 1 285 ? -17.329 -9.625 46.911 1.00 68.31 285 SER A C 1
ATOM 2248 O O . SER A 1 285 ? -17.071 -9.609 45.703 1.00 68.31 285 SER A O 1
ATOM 2250 N N . ILE A 1 286 ? -16.403 -9.440 47.851 1.00 68.12 286 ILE A N 1
ATOM 2251 C CA . ILE A 1 286 ? -14.979 -9.273 47.566 1.00 68.12 286 ILE A CA 1
ATOM 2252 C C . ILE A 1 286 ? -14.259 -10.578 47.920 1.00 68.12 286 ILE A C 1
ATOM 2254 O O . ILE A 1 286 ? -14.371 -11.034 49.054 1.00 68.12 286 ILE A O 1
ATOM 2258 N N . PRO A 1 287 ? -13.481 -11.152 46.994 1.00 66.19 287 PRO A N 1
ATOM 2259 C CA . PRO A 1 287 ? -12.595 -12.271 47.298 1.00 66.19 287 PRO A CA 1
ATOM 2260 C C . PRO A 1 287 ? -11.485 -11.923 48.308 1.00 66.19 287 PRO A C 1
ATOM 2262 O O . PRO A 1 287 ? -10.906 -10.840 48.237 1.00 66.19 287 PRO A O 1
ATOM 2265 N N . ASP A 1 288 ? -11.098 -12.881 49.155 1.00 68.38 288 ASP A N 1
ATOM 2266 C CA . ASP A 1 288 ? -10.144 -12.691 50.270 1.00 68.38 288 ASP A CA 1
ATOM 2267 C C . ASP A 1 288 ? -8.745 -12.181 49.864 1.00 68.38 288 ASP A C 1
ATOM 2269 O O . ASP A 1 288 ? -8.036 -11.560 50.656 1.00 68.38 288 ASP A O 1
ATOM 2273 N N . PHE A 1 289 ? -8.329 -12.394 48.613 1.00 65.56 289 PHE A N 1
ATOM 2274 C CA . PHE A 1 289 ? -7.024 -11.960 48.091 1.00 65.56 289 PHE A CA 1
ATOM 2275 C C . PHE A 1 289 ? -6.972 -10.477 47.658 1.00 65.56 289 PHE A C 1
ATOM 2277 O O . PHE A 1 289 ? -5.948 -10.016 47.131 1.00 65.56 289 PHE A O 1
ATOM 2284 N N . LEU A 1 290 ? -8.066 -9.725 47.836 1.00 67.06 290 LEU A N 1
ATOM 2285 C CA . LEU A 1 290 ? -8.186 -8.303 47.500 1.00 67.06 290 LEU A CA 1
ATOM 2286 C C . LEU A 1 290 ? -8.323 -7.448 48.766 1.00 67.06 290 LEU A C 1
ATOM 2288 O O . LEU A 1 290 ? -9.245 -7.619 49.558 1.00 67.06 290 LEU A O 1
ATOM 2292 N N . LYS A 1 291 ? -7.438 -6.458 48.919 1.00 68.31 291 LYS A N 1
ATOM 2293 C CA . LYS A 1 291 ? -7.522 -5.430 49.962 1.00 68.31 291 LYS A CA 1
ATOM 2294 C C . LYS A 1 291 ? -8.096 -4.154 49.364 1.00 68.31 291 LYS A C 1
ATOM 2296 O O . LYS A 1 291 ? -7.585 -3.640 48.372 1.00 68.31 291 LYS A O 1
ATOM 2301 N N . ILE A 1 292 ? -9.150 -3.623 49.971 1.00 69.38 292 ILE A N 1
ATOM 2302 C CA . ILE A 1 292 ? -9.778 -2.371 49.541 1.00 69.38 292 ILE A CA 1
ATOM 2303 C C . ILE A 1 292 ? -9.599 -1.353 50.659 1.00 69.38 292 ILE A C 1
ATOM 2305 O O . ILE A 1 292 ? -10.004 -1.614 51.788 1.00 69.38 292 ILE A O 1
ATOM 2309 N N . ALA A 1 293 ? -8.954 -0.233 50.338 1.00 69.00 293 ALA A N 1
ATOM 2310 C CA . ALA A 1 293 ? -8.785 0.915 51.218 1.00 69.00 293 ALA A CA 1
ATOM 2311 C C . ALA A 1 293 ? -9.758 2.021 50.792 1.00 69.00 293 ALA A C 1
ATOM 2313 O O . ALA A 1 293 ? -9.781 2.423 49.622 1.00 69.00 293 ALA A O 1
ATOM 2314 N N . VAL A 1 294 ? -10.572 2.494 51.736 1.00 71.00 294 VAL A N 1
ATOM 2315 C CA . VAL A 1 294 ? -11.528 3.587 51.535 1.00 71.00 294 VAL A CA 1
ATOM 2316 C C . VAL A 1 294 ? -10.913 4.872 52.084 1.00 71.00 294 VAL A C 1
ATOM 2318 O O . VAL A 1 294 ? -10.840 5.056 53.295 1.00 71.00 294 VAL A O 1
ATOM 2321 N N . ASN A 1 295 ? -10.482 5.766 51.196 1.00 66.69 295 ASN A N 1
ATOM 2322 C CA . ASN A 1 295 ? -9.928 7.072 51.551 1.00 66.69 295 ASN A CA 1
ATOM 2323 C C . ASN A 1 295 ? -10.926 8.159 51.126 1.00 66.69 295 ASN A C 1
ATOM 2325 O O . ASN A 1 295 ? -10.858 8.677 50.007 1.00 66.69 295 ASN A O 1
ATOM 2329 N N . GLY A 1 296 ? -11.893 8.467 51.998 1.00 68.00 296 GLY A N 1
ATOM 2330 C CA . GLY A 1 296 ? -12.939 9.466 51.741 1.00 68.00 296 GLY A CA 1
ATOM 2331 C C . GLY A 1 296 ? -13.746 9.156 50.473 1.00 68.00 296 GLY A C 1
ATOM 2332 O O . GLY A 1 296 ? -14.427 8.137 50.401 1.00 68.00 296 GLY A O 1
ATOM 2333 N N . ASN A 1 297 ? -13.617 10.007 49.450 1.00 66.62 297 ASN A N 1
ATOM 2334 C CA . ASN A 1 297 ? -14.279 9.857 48.145 1.00 66.62 297 ASN A CA 1
ATOM 2335 C C . ASN A 1 297 ? -13.549 8.917 47.172 1.00 66.62 297 ASN A C 1
ATOM 2337 O O . ASN A 1 297 ? -13.905 8.849 45.994 1.00 66.62 297 ASN A O 1
ATOM 2341 N N . THR A 1 298 ? -12.502 8.216 47.610 1.00 68.88 298 THR A N 1
ATOM 2342 C CA . THR A 1 298 ? -11.702 7.356 46.734 1.00 68.88 298 THR A CA 1
ATOM 2343 C C . THR A 1 298 ? -11.580 5.932 47.259 1.00 68.88 298 THR A C 1
ATOM 2345 O O . THR A 1 298 ? -11.245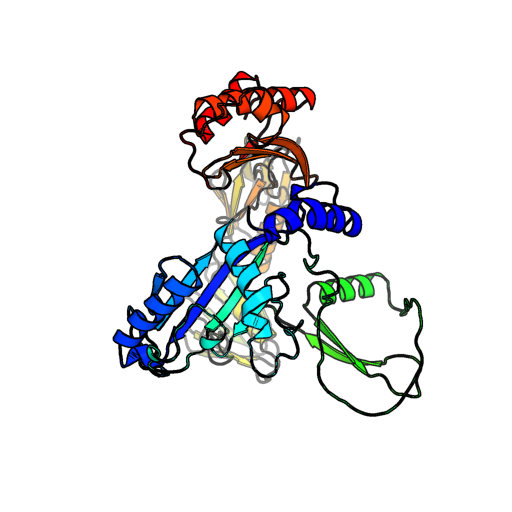 5.712 48.421 1.00 68.88 298 THR A O 1
ATOM 2348 N N . LEU A 1 299 ? -11.828 4.951 46.385 1.00 71.88 299 LEU A N 1
ATOM 2349 C CA . LEU A 1 299 ? -11.553 3.536 46.657 1.00 71.88 299 LEU A CA 1
ATOM 2350 C C . LEU A 1 299 ? -10.256 3.127 45.973 1.00 71.88 299 LEU A C 1
ATOM 2352 O O . LEU A 1 299 ? -10.108 3.290 44.757 1.00 71.88 299 LEU A O 1
ATOM 2356 N N . GLN A 1 300 ? -9.339 2.549 46.743 1.00 66.69 300 GLN A N 1
ATOM 2357 C CA . GLN A 1 300 ? -8.111 1.968 46.224 1.00 66.69 300 GLN A CA 1
ATOM 2358 C C . GLN A 1 300 ? -8.131 0.456 46.448 1.00 66.69 300 GLN A C 1
ATOM 2360 O O . GLN A 1 300 ? -8.242 -0.019 47.574 1.00 66.69 300 GLN A O 1
ATOM 2365 N N . VAL A 1 301 ? -8.043 -0.303 45.357 1.00 67.81 301 VAL A N 1
ATOM 2366 C CA . VAL A 1 301 ? -8.048 -1.770 45.375 1.00 67.81 301 VAL A CA 1
ATOM 2367 C C . VAL A 1 301 ? -6.619 -2.252 45.158 1.00 67.81 301 VAL A C 1
ATOM 2369 O O . VAL A 1 301 ? -6.027 -1.957 44.123 1.00 67.81 301 VAL A O 1
ATOM 2372 N N . SER A 1 302 ? -6.070 -2.998 46.110 1.00 64.56 302 SER A N 1
ATOM 2373 C CA . SER A 1 302 ? -4.793 -3.702 45.983 1.00 64.56 302 SER A CA 1
ATOM 2374 C C . SER A 1 302 ? -5.010 -5.215 46.083 1.00 64.56 302 SER A C 1
ATOM 2376 O O . SER A 1 302 ? -6.021 -5.683 46.603 1.00 64.56 302 SER A O 1
ATOM 2378 N N . SER A 1 303 ? -4.087 -6.004 45.534 1.00 63.22 303 SER A N 1
ATOM 2379 C CA . SER A 1 303 ? -4.093 -7.464 45.682 1.00 63.22 303 SER A CA 1
ATOM 2380 C C . SER A 1 303 ? -2.816 -7.911 46.366 1.00 63.22 303 SER A C 1
ATOM 2382 O O . SER A 1 303 ? -1.766 -7.299 46.182 1.00 63.22 303 SER A O 1
ATOM 2384 N N . THR A 1 304 ? -2.924 -8.987 47.138 1.00 63.12 304 THR A N 1
ATOM 2385 C CA . THR A 1 304 ? -1.797 -9.626 47.822 1.00 63.12 304 THR A CA 1
ATOM 2386 C C . THR A 1 304 ? -0.964 -10.504 46.870 1.00 63.12 304 THR A C 1
ATOM 2388 O O . THR A 1 304 ? 0.170 -10.834 47.195 1.00 63.12 304 THR A O 1
ATOM 2391 N N . GLU A 1 305 ? -1.483 -10.856 45.682 1.00 60.69 305 GLU A N 1
ATOM 2392 C CA . GLU A 1 305 ? -0.830 -11.763 44.721 1.00 60.69 305 GLU A CA 1
ATOM 2393 C C . GLU A 1 305 ? -0.570 -11.110 43.344 1.00 60.69 305 GLU A C 1
ATOM 2395 O O . GLU A 1 305 ? -1.444 -10.464 42.762 1.00 60.69 305 GLU A O 1
ATOM 2400 N N . ASP A 1 306 ? 0.617 -11.351 42.766 1.00 54.91 306 ASP A N 1
ATOM 2401 C CA . ASP A 1 306 ? 1.056 -10.773 41.479 1.00 54.91 306 ASP A CA 1
ATOM 2402 C C . ASP A 1 306 ? 0.315 -11.326 40.243 1.00 54.91 306 ASP A C 1
ATOM 2404 O O . ASP A 1 306 ? 0.249 -10.671 39.196 1.00 54.91 306 ASP A O 1
ATOM 2408 N N . LYS A 1 307 ? -0.272 -12.530 40.333 1.00 51.25 307 LYS A N 1
ATOM 2409 C CA . LYS A 1 307 ? -0.967 -13.192 39.208 1.00 51.25 307 LYS A CA 1
ATOM 2410 C C . LYS A 1 307 ? -2.423 -12.729 39.015 1.00 51.25 307 LYS A C 1
ATOM 2412 O O . LYS A 1 307 ? -3.071 -13.138 38.051 1.00 51.25 307 LYS A O 1
ATOM 2417 N N . SER A 1 308 ? -2.920 -11.811 39.845 1.00 54.44 308 SER A N 1
ATOM 2418 C CA . SER A 1 308 ? -4.336 -11.407 39.920 1.00 54.44 308 SER A CA 1
ATOM 2419 C C . SER A 1 308 ? -4.737 -10.254 38.993 1.00 54.44 308 SER A C 1
ATOM 2421 O O . SER A 1 308 ? -5.821 -9.694 39.142 1.00 54.44 308 SER A O 1
ATOM 2423 N N . GLN A 1 309 ? -3.899 -9.842 38.037 1.00 53.03 309 GLN A N 1
ATOM 2424 C CA . GLN A 1 309 ? -4.120 -8.591 37.286 1.00 53.03 309 GLN A CA 1
ATOM 2425 C C . GLN A 1 309 ? -5.425 -8.570 36.470 1.00 53.03 309 GLN A C 1
ATOM 2427 O O . GLN A 1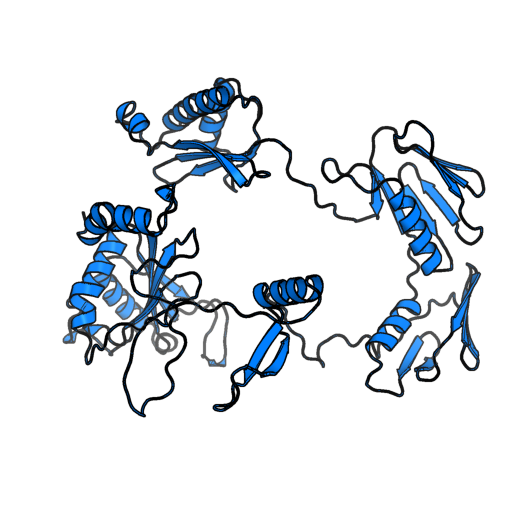 309 ? -6.068 -7.526 36.345 1.00 53.03 309 GLN A O 1
ATOM 2432 N N . ILE A 1 310 ? -5.847 -9.724 35.940 1.00 53.91 310 ILE A N 1
ATOM 2433 C CA . ILE A 1 310 ? -7.121 -9.861 35.213 1.00 53.91 310 ILE A CA 1
ATOM 2434 C C . ILE A 1 310 ? -8.305 -9.676 36.172 1.00 53.91 310 ILE A C 1
ATOM 2436 O O . ILE A 1 310 ? -9.288 -9.025 35.818 1.00 53.91 310 ILE A O 1
ATOM 2440 N N . ILE A 1 311 ? -8.184 -10.210 37.390 1.00 56.81 311 ILE A N 1
ATOM 2441 C CA . ILE A 1 311 ? -9.235 -10.202 38.407 1.00 56.81 311 ILE A CA 1
ATOM 2442 C C . ILE A 1 311 ? -9.379 -8.801 39.005 1.00 56.81 311 ILE A C 1
ATOM 2444 O O . ILE A 1 311 ? -10.482 -8.271 39.014 1.00 56.81 311 ILE A O 1
ATOM 2448 N N . ILE A 1 312 ? -8.271 -8.138 39.356 1.00 57.19 312 ILE A N 1
ATOM 2449 C CA . ILE A 1 312 ? -8.269 -6.735 39.810 1.00 57.19 312 ILE A CA 1
ATOM 2450 C C . ILE A 1 312 ? -8.938 -5.834 38.765 1.00 57.19 312 ILE A C 1
ATOM 2452 O O . ILE A 1 312 ? -9.759 -4.986 39.105 1.00 57.19 312 ILE A O 1
ATOM 2456 N N . GLY A 1 313 ? -8.637 -6.035 37.476 1.00 56.19 313 GLY A N 1
ATOM 2457 C CA . GLY A 1 313 ? -9.267 -5.286 36.388 1.00 56.19 313 GLY A CA 1
ATOM 2458 C C . GLY A 1 313 ? -10.768 -5.561 36.230 1.00 56.19 313 GLY A C 1
ATOM 2459 O O . GLY A 1 313 ? -11.518 -4.652 35.865 1.00 56.19 313 GLY A O 1
ATOM 2460 N N . ALA A 1 314 ? -11.223 -6.787 36.503 1.00 59.25 314 ALA A N 1
ATOM 2461 C CA . ALA A 1 314 ? -12.642 -7.140 36.511 1.00 59.25 314 ALA A CA 1
ATOM 2462 C C . ALA A 1 314 ? -13.374 -6.475 37.689 1.00 59.25 314 ALA A C 1
ATOM 2464 O O . ALA A 1 314 ? -14.380 -5.798 37.464 1.00 59.25 314 ALA A O 1
ATOM 2465 N N . THR A 1 315 ? -12.812 -6.556 38.898 1.00 60.19 315 THR A N 1
ATOM 2466 C CA . THR A 1 315 ? -13.343 -5.904 40.104 1.00 60.19 315 THR A CA 1
ATOM 2467 C C . THR A 1 315 ? -13.358 -4.382 39.940 1.00 60.19 315 THR A C 1
ATOM 2469 O O . THR A 1 315 ? -14.361 -3.736 40.217 1.00 60.19 315 THR A O 1
ATOM 2472 N N . TYR A 1 316 ? -12.312 -3.789 39.357 1.00 60.34 316 TYR A N 1
ATOM 2473 C CA . TYR A 1 316 ? -12.264 -2.353 39.058 1.00 60.34 316 TYR A CA 1
ATOM 2474 C C . TYR A 1 316 ? -13.367 -1.916 38.081 1.00 60.34 316 TYR A C 1
ATOM 2476 O O . TYR A 1 316 ? -13.984 -0.870 38.253 1.00 60.34 316 TYR A O 1
ATOM 2484 N N . ARG A 1 317 ? -13.670 -2.723 37.053 1.00 57.31 317 ARG A N 1
ATOM 2485 C CA . ARG A 1 317 ? -14.771 -2.443 36.109 1.00 57.31 317 ARG A CA 1
ATOM 2486 C C . ARG A 1 317 ? -16.159 -2.614 36.721 1.00 57.31 317 ARG A C 1
ATOM 2488 O O . ARG A 1 317 ? -17.110 -2.043 36.180 1.00 57.31 317 ARG A O 1
ATOM 2495 N N . GLN A 1 318 ? -16.298 -3.424 37.767 1.00 60.00 318 GLN A N 1
ATOM 2496 C CA . GLN A 1 318 ? -17.522 -3.491 38.567 1.00 60.00 318 GLN A CA 1
ATOM 2497 C C . GLN A 1 318 ? -17.645 -2.278 39.496 1.00 60.00 318 GLN A C 1
ATOM 2499 O O . GLN A 1 318 ? -18.739 -1.741 39.628 1.00 60.00 318 GLN A O 1
ATOM 2504 N N . LEU A 1 319 ? -16.528 -1.817 40.065 1.00 59.41 319 LEU A N 1
ATOM 2505 C CA . LEU A 1 319 ? -16.474 -0.693 41.002 1.00 59.41 319 LEU A CA 1
ATOM 2506 C C . LEU A 1 319 ? -16.549 0.688 40.335 1.00 59.41 319 LEU A C 1
ATOM 2508 O O . LEU A 1 319 ? -16.948 1.641 40.996 1.00 59.41 319 LEU A O 1
ATOM 2512 N N . LEU A 1 320 ? -16.177 0.821 39.053 1.00 57.22 320 LEU A N 1
ATOM 2513 C CA . LEU A 1 320 ? -16.238 2.093 38.323 1.00 57.22 320 LEU A CA 1
ATOM 2514 C C . LEU A 1 320 ? -17.675 2.656 38.308 1.00 57.22 320 LEU A C 1
ATOM 2516 O O . LEU A 1 320 ? -18.559 2.073 37.667 1.00 57.22 320 LEU A O 1
ATOM 2520 N N . PRO A 1 321 ? -17.914 3.816 38.940 1.00 54.09 321 PRO A N 1
ATOM 2521 C CA . PRO A 1 321 ? -19.233 4.408 39.051 1.00 54.09 321 PRO A CA 1
ATOM 2522 C C . PRO A 1 321 ? -19.519 5.238 37.803 1.00 54.09 321 PRO A C 1
ATOM 2524 O O . PRO A 1 321 ? -19.402 6.456 37.803 1.00 54.09 321 PRO A O 1
ATOM 2527 N N . ILE A 1 322 ? -19.895 4.578 36.710 1.00 49.00 322 ILE A N 1
ATOM 2528 C CA . ILE A 1 322 ? -20.528 5.257 35.574 1.00 49.00 322 ILE A CA 1
ATOM 2529 C C . ILE A 1 322 ? -21.733 4.419 35.145 1.00 49.00 322 ILE A C 1
ATOM 2531 O O . ILE A 1 322 ? -21.679 3.623 34.208 1.00 49.00 322 ILE A O 1
ATOM 2535 N N . LYS A 1 323 ? -22.840 4.577 35.880 1.00 55.38 323 LYS A N 1
ATOM 2536 C CA . LYS A 1 323 ? -24.171 4.128 35.452 1.00 55.38 323 LYS A CA 1
ATOM 2537 C C . LYS A 1 323 ? -24.722 5.166 34.476 1.00 55.38 323 LYS A C 1
ATOM 2539 O O . LYS A 1 323 ? -25.514 6.020 34.858 1.00 55.38 323 LYS A O 1
ATOM 2544 N N . LEU A 1 324 ? -24.261 5.121 33.228 1.00 58.34 324 LEU A N 1
ATOM 2545 C CA . LEU A 1 324 ? -24.966 5.812 32.153 1.00 58.34 324 LEU A CA 1
ATOM 2546 C C . LEU A 1 324 ? -26.215 4.990 31.798 1.00 58.34 324 LEU A C 1
ATOM 2548 O O . LEU A 1 324 ? -26.104 3.761 31.696 1.00 58.34 324 LEU A O 1
ATOM 2552 N N . PRO A 1 325 ? -27.387 5.628 31.625 1.00 72.06 325 PRO A N 1
ATOM 2553 C CA . PRO A 1 325 ? -28.544 4.954 31.051 1.00 72.06 325 PRO A CA 1
ATOM 2554 C C . PRO A 1 325 ? -28.143 4.309 29.721 1.00 72.06 325 PRO A C 1
ATOM 2556 O O . PRO A 1 325 ? -27.379 4.887 28.941 1.00 72.06 325 PRO A O 1
ATOM 2559 N N . LYS A 1 326 ? -28.628 3.092 29.460 1.00 82.44 326 LYS A N 1
ATOM 2560 C CA . LYS A 1 326 ? -28.449 2.471 28.145 1.00 82.44 326 LYS A CA 1
ATOM 2561 C C . LYS A 1 326 ? -29.602 2.896 27.257 1.00 82.44 326 LYS A C 1
ATOM 2563 O O . LYS A 1 326 ? -30.743 2.521 27.511 1.00 82.44 326 LYS A O 1
ATOM 2568 N N . THR A 1 327 ? -29.279 3.635 26.206 1.00 86.88 327 THR A N 1
ATOM 2569 C CA . THR A 1 327 ? -30.253 4.054 25.201 1.00 86.88 327 THR A CA 1
ATOM 2570 C C . THR A 1 327 ? -30.207 3.105 24.007 1.00 86.88 327 THR A C 1
ATOM 2572 O O . THR A 1 327 ? -29.144 2.855 23.430 1.00 86.88 327 THR A O 1
ATOM 2575 N N . LEU A 1 328 ? -31.365 2.564 23.636 1.00 89.44 328 LEU A N 1
ATOM 2576 C CA . LEU A 1 328 ? -31.584 1.810 22.404 1.00 89.44 328 LEU A CA 1
ATOM 2577 C C . LEU A 1 328 ? -32.361 2.674 21.414 1.00 89.44 328 LEU A C 1
ATOM 2579 O O . LEU A 1 328 ? -33.287 3.382 21.801 1.00 89.44 328 LEU A O 1
ATOM 2583 N N . ILE A 1 329 ? -32.003 2.589 20.137 1.00 88.94 329 ILE A N 1
ATOM 2584 C CA . ILE A 1 329 ? -32.658 3.302 19.041 1.00 88.94 329 ILE A CA 1
ATOM 2585 C C . ILE A 1 329 ? -33.365 2.284 18.149 1.00 88.94 329 ILE A C 1
ATOM 2587 O O . ILE A 1 329 ? -32.757 1.303 17.710 1.00 88.94 329 ILE A O 1
ATOM 2591 N N . LEU A 1 330 ? -34.639 2.539 17.863 1.00 89.06 330 LEU A N 1
ATOM 2592 C CA . LEU A 1 330 ? -35.450 1.786 16.913 1.00 89.06 330 LEU A CA 1
ATOM 2593 C C . LEU A 1 330 ? -35.348 2.425 15.528 1.00 89.06 330 LEU A C 1
ATOM 2595 O O . LEU A 1 330 ? -35.758 3.567 15.322 1.00 89.06 330 LEU A O 1
ATOM 2599 N N . GLU A 1 331 ? -34.835 1.673 14.558 1.00 85.19 331 GLU A N 1
ATOM 2600 C CA . GLU A 1 331 ? -34.768 2.094 13.159 1.00 85.19 331 GLU A CA 1
ATOM 2601 C C . GLU A 1 331 ? -35.652 1.199 12.288 1.00 85.19 331 GLU A C 1
ATOM 2603 O O . GLU A 1 331 ? -35.301 0.067 11.960 1.00 85.19 331 GLU A O 1
ATOM 2608 N N . GLY A 1 332 ? -36.810 1.711 11.875 1.00 81.25 332 GLY A N 1
ATOM 2609 C CA . GLY A 1 332 ? -37.727 1.004 10.986 1.00 81.25 332 GLY A CA 1
ATOM 2610 C C . GLY A 1 332 ? -38.999 1.798 10.714 1.00 81.25 332 GLY A C 1
ATOM 2611 O O . GLY A 1 332 ? -39.411 2.633 11.513 1.00 81.25 332 GLY A O 1
ATOM 2612 N N . ILE A 1 333 ? -39.616 1.550 9.559 1.00 77.88 333 ILE A N 1
ATOM 2613 C CA . ILE A 1 333 ? -40.894 2.171 9.192 1.00 77.88 333 ILE A CA 1
ATOM 2614 C C . ILE A 1 333 ? -41.993 1.394 9.918 1.00 77.88 333 ILE A C 1
ATOM 2616 O O . ILE A 1 333 ? -42.064 0.176 9.770 1.00 77.88 333 ILE A O 1
ATOM 2620 N N . GLY A 1 334 ? -42.813 2.092 10.707 1.00 77.06 334 GLY A N 1
ATOM 2621 C CA . GLY A 1 334 ? -43.880 1.481 11.507 1.00 77.06 334 GLY A CA 1
ATOM 2622 C C . GLY A 1 334 ? -43.413 0.859 12.825 1.00 77.06 334 GLY A C 1
ATOM 2623 O O . GLY A 1 334 ? -44.208 0.191 13.480 1.00 77.06 334 GLY A O 1
ATOM 2624 N N . PHE A 1 335 ? -42.153 1.068 13.229 1.00 87.12 335 PHE A N 1
ATOM 2625 C CA . PHE A 1 335 ? -41.694 0.610 14.537 1.00 87.12 335 PHE A CA 1
ATOM 2626 C C . PHE A 1 335 ? -42.212 1.540 15.627 1.00 87.12 335 PHE A C 1
ATOM 2628 O O . PHE A 1 335 ? -41.997 2.748 15.559 1.00 87.12 335 PHE A O 1
ATOM 2635 N N . LYS A 1 336 ? -42.905 0.978 16.616 1.00 83.88 336 LYS A N 1
ATOM 2636 C CA . LYS A 1 336 ? -43.458 1.721 17.752 1.00 83.88 336 LYS A CA 1
ATOM 2637 C C . LYS A 1 336 ? -43.221 0.955 19.036 1.00 83.88 336 LYS A C 1
ATOM 2639 O O . LYS A 1 336 ? -43.257 -0.276 19.046 1.00 83.88 336 LYS A O 1
ATOM 2644 N N . VAL A 1 337 ? -43.007 1.694 20.116 1.00 86.31 337 VAL A N 1
ATOM 2645 C CA . VAL A 1 337 ? -42.816 1.128 21.448 1.00 86.31 337 VAL A CA 1
ATOM 2646 C C . VAL A 1 337 ? -43.698 1.866 22.430 1.00 86.31 337 VAL A C 1
ATOM 2648 O O . VAL A 1 337 ? -43.794 3.088 22.396 1.00 86.31 337 VAL A O 1
ATOM 2651 N N . SER A 1 338 ? -44.363 1.101 23.285 1.00 83.75 338 SER A N 1
ATOM 2652 C CA . SER A 1 338 ? -45.194 1.623 24.364 1.00 83.75 338 SER A CA 1
ATOM 2653 C C . SER A 1 338 ? -44.915 0.845 25.642 1.00 83.75 338 SER A C 1
ATOM 2655 O O . SER A 1 338 ? -44.603 -0.347 25.601 1.00 83.75 338 SER A O 1
ATOM 2657 N N . VAL A 1 339 ? -44.997 1.535 26.776 1.00 85.50 339 VAL A N 1
ATOM 2658 C CA . VAL A 1 339 ? -44.832 0.933 28.100 1.00 85.50 339 VAL A CA 1
ATOM 2659 C C . VAL A 1 339 ? -46.218 0.729 28.697 1.00 85.50 339 VAL A C 1
ATOM 2661 O O . VAL A 1 339 ? -47.018 1.662 28.745 1.00 85.50 339 VAL A O 1
ATOM 2664 N N . SER A 1 340 ? -46.513 -0.488 29.141 1.00 78.06 340 SER A N 1
ATOM 2665 C CA . SER A 1 340 ? -47.762 -0.845 29.813 1.00 78.06 340 SER A CA 1
ATOM 2666 C C . SER A 1 340 ? -47.422 -1.511 31.144 1.00 78.06 340 SER A C 1
ATOM 2668 O O . SER A 1 340 ? -47.255 -2.728 31.229 1.00 78.06 340 SER A O 1
ATOM 2670 N N . GLY A 1 341 ? -47.261 -0.689 32.185 1.00 76.12 341 GLY A N 1
ATOM 2671 C CA . GLY A 1 341 ? -46.894 -1.143 33.529 1.00 76.12 341 GLY A CA 1
ATOM 2672 C C . GLY A 1 341 ? -45.516 -1.810 33.563 1.00 76.12 341 GLY A C 1
ATOM 2673 O O . GLY A 1 341 ? -44.509 -1.163 33.288 1.00 76.12 341 GLY A O 1
ATOM 2674 N N . SER A 1 342 ? -45.484 -3.104 33.892 1.00 77.38 342 SER A N 1
ATOM 2675 C CA . SER A 1 342 ? -44.282 -3.956 33.947 1.00 77.38 342 SER A CA 1
ATOM 2676 C C . SER A 1 342 ? -43.929 -4.637 32.617 1.00 77.38 342 SER A C 1
ATOM 2678 O O . SER A 1 342 ? -43.022 -5.468 32.571 1.00 77.38 342 SER A O 1
ATOM 2680 N N . SER A 1 343 ? -44.655 -4.316 31.543 1.00 83.38 343 SER A N 1
ATOM 2681 C CA . SER A 1 343 ? -44.484 -4.916 30.218 1.00 83.38 343 SER A CA 1
ATOM 2682 C C . SER A 1 343 ? -44.202 -3.853 29.155 1.00 83.38 343 SER A C 1
ATOM 2684 O O . SER A 1 343 ? -44.752 -2.748 29.169 1.00 83.38 343 SER A O 1
ATOM 2686 N N . LEU A 1 344 ? -43.309 -4.178 28.225 1.00 85.38 344 LEU A N 1
ATOM 2687 C CA . LEU A 1 344 ? -42.910 -3.342 27.103 1.00 85.38 344 LEU A CA 1
ATOM 2688 C C . LEU A 1 344 ? -43.513 -3.922 25.818 1.00 85.38 344 LEU A C 1
ATOM 2690 O O . LEU A 1 344 ? -43.166 -5.026 25.399 1.00 85.38 344 LEU A O 1
ATOM 2694 N N . ASN A 1 345 ? -44.418 -3.174 25.191 1.00 87.62 345 ASN A N 1
ATOM 2695 C CA . ASN A 1 345 ? -45.099 -3.572 23.962 1.00 87.62 345 ASN A CA 1
ATOM 2696 C C . ASN A 1 345 ? -44.348 -3.007 22.748 1.00 87.62 345 ASN A C 1
ATOM 2698 O O . ASN A 1 345 ? -44.293 -1.791 22.542 1.00 87.62 345 ASN A O 1
ATOM 2702 N N . LEU A 1 346 ? -43.784 -3.901 21.935 1.00 86.88 346 LEU A N 1
ATOM 2703 C CA . LEU A 1 346 ? -42.928 -3.602 20.790 1.00 86.88 346 LEU A CA 1
ATOM 2704 C C . LEU A 1 346 ? -43.625 -3.987 19.476 1.00 86.88 346 LEU A C 1
ATOM 2706 O O . LEU A 1 346 ? -43.826 -5.166 19.175 1.00 86.88 346 LEU A O 1
ATOM 2710 N N . GLN A 1 347 ? -43.932 -3.001 18.639 1.00 86.81 347 GLN A N 1
ATOM 2711 C CA . GLN A 1 347 ? -44.315 -3.223 17.244 1.00 86.81 347 GLN A CA 1
ATOM 2712 C C . GLN A 1 347 ? -43.050 -3.144 16.385 1.00 86.81 347 GLN A C 1
ATOM 2714 O O . GLN A 1 347 ? -42.591 -2.057 16.064 1.00 86.81 347 GLN A O 1
ATOM 2719 N N . LEU A 1 348 ? -42.454 -4.292 16.040 1.00 83.00 348 LEU A N 1
ATOM 2720 C CA . LEU A 1 348 ? -41.167 -4.383 15.315 1.00 83.00 348 LEU A CA 1
ATOM 2721 C C . LEU A 1 348 ? -41.321 -4.876 13.868 1.00 83.00 348 LEU A C 1
ATOM 2723 O O . LEU A 1 348 ? -40.393 -5.443 13.291 1.00 83.00 348 LEU A O 1
ATOM 2727 N N . GLY A 1 349 ? -42.507 -4.687 13.280 1.00 76.38 349 GLY A N 1
ATOM 2728 C CA . GLY A 1 349 ? -42.819 -5.151 11.923 1.00 76.38 349 GLY A CA 1
ATOM 2729 C C . GLY A 1 349 ? -43.022 -6.665 11.798 1.00 76.38 349 GLY A C 1
ATOM 2730 O O . GLY A 1 349 ? -42.959 -7.195 10.692 1.00 76.38 349 GLY A O 1
ATOM 2731 N N . PHE A 1 350 ? -43.243 -7.364 12.914 1.00 79.69 350 PHE A N 1
ATOM 2732 C CA . PHE A 1 350 ? -43.789 -8.723 12.923 1.00 79.69 350 PHE A CA 1
ATOM 2733 C C . PHE A 1 350 ? -45.319 -8.679 12.789 1.00 79.69 350 PHE A C 1
ATOM 2735 O O . PHE A 1 350 ? -45.935 -7.659 13.096 1.00 79.69 350 PHE A O 1
ATOM 2742 N N . SER A 1 351 ? -45.937 -9.789 12.373 1.00 76.44 351 SER A N 1
ATOM 2743 C CA . SER A 1 351 ? -47.399 -9.896 12.222 1.00 76.44 351 SER A CA 1
ATOM 2744 C C . SER A 1 351 ? -48.172 -9.699 13.533 1.00 76.44 351 SER A C 1
ATOM 2746 O O . SER A 1 351 ? -49.362 -9.411 13.501 1.00 76.44 351 SER A O 1
ATOM 2748 N N . HIS A 1 352 ? -47.507 -9.847 14.682 1.00 81.88 352 HIS A N 1
ATOM 2749 C CA . HIS A 1 352 ? -48.065 -9.624 16.014 1.00 81.88 352 HIS A CA 1
ATOM 2750 C C . HIS A 1 352 ? -47.116 -8.751 16.857 1.00 81.88 352 HIS A C 1
ATOM 2752 O O . HIS A 1 352 ? -45.894 -8.827 16.682 1.00 81.88 352 HIS A O 1
ATOM 2758 N N . PRO A 1 353 ? -47.647 -7.911 17.767 1.00 84.62 353 PRO A N 1
ATOM 2759 C CA . PRO A 1 353 ? -46.827 -7.138 18.694 1.00 84.62 353 PRO A CA 1
ATOM 2760 C C . PRO A 1 353 ? -46.108 -8.068 19.676 1.00 84.62 353 PRO A C 1
ATOM 2762 O O . PRO A 1 353 ? -46.695 -9.016 20.197 1.00 84.62 353 PRO A O 1
ATOM 2765 N N . VAL A 1 354 ? -44.836 -7.779 19.942 1.00 86.38 354 VAL A N 1
ATOM 2766 C CA . VAL A 1 354 ? -44.008 -8.550 20.874 1.00 86.38 354 VAL A CA 1
ATOM 2767 C C . VAL A 1 354 ? -44.073 -7.887 22.242 1.00 86.38 354 VAL A C 1
ATOM 2769 O O . VAL A 1 354 ? -43.799 -6.693 22.362 1.00 86.38 354 VAL A O 1
ATOM 2772 N N . LYS A 1 355 ? -44.433 -8.656 23.270 1.00 85.62 355 LYS A N 1
ATOM 2773 C CA . LYS A 1 355 ? -44.425 -8.201 24.663 1.00 85.62 355 LYS A CA 1
ATOM 2774 C C . LYS A 1 355 ? -43.135 -8.648 25.338 1.00 85.62 355 LYS A C 1
ATOM 2776 O O . LYS A 1 355 ? -42.718 -9.790 25.158 1.00 85.62 355 LYS A O 1
ATOM 2781 N N . TYR A 1 356 ? -42.506 -7.750 26.084 1.00 86.19 356 TYR A N 1
ATOM 2782 C CA . TYR A 1 356 ? -41.318 -8.038 26.881 1.00 86.19 356 TYR A CA 1
ATOM 2783 C C . TYR A 1 356 ? -41.546 -7.589 28.324 1.00 86.19 356 TYR A C 1
ATOM 2785 O O . TYR A 1 356 ? -41.666 -6.392 28.588 1.00 86.19 356 TYR A O 1
ATOM 2793 N N . ASP A 1 357 ? -41.614 -8.543 29.245 1.00 83.75 357 ASP A N 1
ATOM 2794 C CA . ASP A 1 357 ? -41.824 -8.274 30.666 1.00 83.75 357 ASP A CA 1
ATOM 2795 C C . ASP A 1 357 ? -40.485 -7.992 31.353 1.00 83.75 357 ASP A C 1
ATOM 2797 O O . ASP A 1 357 ? -39.521 -8.739 31.183 1.00 83.75 357 ASP A O 1
ATOM 2801 N N . PHE A 1 358 ? -40.411 -6.906 32.125 1.00 81.75 358 PHE A N 1
ATOM 2802 C CA . PHE A 1 358 ? -39.186 -6.492 32.812 1.00 81.75 358 PHE A CA 1
ATOM 2803 C C . PHE A 1 358 ? -39.373 -6.439 34.333 1.00 81.75 358 PHE A C 1
ATOM 2805 O O . PHE A 1 358 ? -40.455 -6.176 34.854 1.00 81.75 358 PHE A O 1
ATOM 2812 N N . SER A 1 359 ? -38.289 -6.711 35.065 1.00 77.06 359 SER A N 1
ATOM 2813 C CA . SER A 1 359 ? -38.281 -6.726 36.534 1.00 77.06 359 SER A CA 1
ATOM 2814 C C . SER A 1 359 ? -38.522 -5.331 37.126 1.00 77.06 359 SER A C 1
ATOM 2816 O O . SER A 1 359 ? -38.053 -4.332 36.581 1.00 77.06 359 SER A O 1
ATOM 2818 N N . SER A 1 360 ? -39.146 -5.259 38.310 1.00 74.00 360 SER A N 1
ATOM 2819 C CA . SER A 1 360 ? -39.368 -4.017 39.077 1.00 74.00 360 SER A CA 1
ATOM 2820 C C . SER A 1 360 ? -38.081 -3.254 39.429 1.00 74.00 360 SER A C 1
ATOM 2822 O O . SER A 1 360 ? -38.122 -2.064 39.738 1.00 74.00 360 SER A O 1
ATOM 2824 N N . LYS A 1 361 ? -36.923 -3.918 39.345 1.00 76.88 361 LYS A N 1
ATOM 2825 C CA . LYS A 1 361 ? -35.587 -3.331 39.533 1.00 76.88 361 LYS A CA 1
ATOM 2826 C C . LYS A 1 361 ? -35.075 -2.530 38.323 1.00 76.88 361 LYS A C 1
ATOM 2828 O O . LYS A 1 361 ? -33.986 -1.947 38.386 1.00 76.88 361 LYS A O 1
ATOM 2833 N N . VAL A 1 362 ? -35.813 -2.511 37.212 1.00 79.88 362 VAL A N 1
ATOM 2834 C CA . VAL A 1 362 ? -35.462 -1.791 35.982 1.00 79.88 362 VAL A CA 1
ATOM 2835 C C . VAL A 1 362 ? -36.522 -0.733 35.689 1.00 79.88 362 VAL A C 1
ATOM 2837 O O . VAL A 1 362 ? -37.711 -1.027 35.634 1.00 79.88 362 VAL A O 1
ATOM 2840 N N . LYS A 1 363 ? -36.085 0.508 35.468 1.00 81.06 363 LYS A N 1
ATOM 2841 C CA . LYS A 1 363 ? -36.927 1.601 34.977 1.00 81.06 363 LYS A CA 1
ATOM 2842 C C . LYS A 1 363 ? -36.673 1.781 33.486 1.00 81.06 363 LYS A C 1
ATOM 2844 O O . LYS A 1 363 ? -35.531 1.982 33.076 1.00 81.06 363 LYS A O 1
ATOM 2849 N N . ILE A 1 364 ? -37.729 1.717 32.681 1.00 84.69 364 ILE A N 1
ATOM 2850 C CA . ILE A 1 364 ? -37.657 1.950 31.238 1.00 84.69 364 ILE A CA 1
ATOM 2851 C C . ILE A 1 364 ? -38.490 3.184 30.899 1.00 84.69 364 ILE A C 1
ATOM 2853 O O . ILE A 1 364 ? -39.678 3.232 31.206 1.00 84.69 364 ILE A O 1
ATOM 2857 N N . ALA A 1 365 ? -37.866 4.169 30.260 1.00 84.25 365 ALA A N 1
ATOM 2858 C CA . ALA A 1 365 ? -38.529 5.341 29.700 1.00 84.25 365 ALA A CA 1
ATOM 2859 C C . ALA A 1 365 ? -38.462 5.283 28.169 1.00 84.25 365 ALA A C 1
ATOM 2861 O O . ALA A 1 365 ? -37.444 4.883 27.602 1.00 84.25 365 ALA A O 1
ATOM 2862 N N . VAL A 1 366 ? -39.541 5.670 27.492 1.00 86.00 366 VAL A N 1
ATOM 2863 C CA . VAL A 1 366 ? -39.624 5.657 26.026 1.00 86.00 366 VAL A CA 1
ATOM 2864 C C . VAL A 1 366 ? -39.860 7.078 25.534 1.00 86.00 366 VAL A C 1
ATOM 2866 O O . VAL A 1 366 ? -40.814 7.724 25.954 1.00 86.00 366 VAL A O 1
ATOM 2869 N N . ASP A 1 367 ? -38.989 7.540 24.641 1.00 84.00 367 ASP A N 1
ATOM 2870 C CA . ASP A 1 367 ? -39.083 8.831 23.957 1.00 84.00 367 ASP A CA 1
ATOM 2871 C C . ASP A 1 367 ? -39.110 8.583 22.441 1.00 84.00 367 ASP A C 1
ATOM 2873 O O . ASP A 1 367 ? -38.075 8.425 21.782 1.00 84.00 367 ASP A O 1
ATOM 2877 N N . GLY A 1 368 ? -40.319 8.423 21.897 1.00 83.81 368 GLY A N 1
ATOM 2878 C CA . GLY A 1 368 ? -40.550 8.083 20.491 1.00 83.81 368 GLY A CA 1
ATOM 2879 C C . GLY A 1 368 ? -39.855 6.781 20.071 1.00 83.81 368 GLY A C 1
ATOM 2880 O O . GLY A 1 368 ? -40.276 5.687 20.441 1.00 83.81 368 GLY A O 1
ATOM 2881 N N . ASN A 1 369 ? -38.776 6.907 19.291 1.00 85.44 369 ASN A N 1
ATOM 2882 C CA . ASN A 1 369 ? -37.968 5.783 18.796 1.00 85.44 369 ASN A CA 1
ATOM 2883 C C . ASN A 1 369 ? -36.767 5.446 19.698 1.00 85.44 369 ASN A C 1
ATOM 2885 O O . ASN A 1 369 ? -35.905 4.657 19.299 1.00 85.44 369 ASN A O 1
ATOM 2889 N N . LYS A 1 370 ? -36.665 6.047 20.887 1.00 87.88 370 LYS A N 1
ATOM 2890 C CA . LYS A 1 370 ? -35.598 5.779 21.854 1.00 87.88 370 LYS A CA 1
ATOM 2891 C C . LYS A 1 370 ? -36.157 5.074 23.083 1.00 87.88 370 LYS A C 1
ATOM 2893 O O . LYS A 1 370 ? -37.134 5.524 23.672 1.00 87.88 370 LYS A O 1
ATOM 2898 N N . ILE A 1 371 ? -35.500 3.994 23.493 1.00 88.69 371 ILE A N 1
ATOM 2899 C CA . ILE A 1 371 ? -35.768 3.290 24.749 1.00 88.69 371 ILE A CA 1
ATOM 2900 C C . ILE A 1 371 ? -34.599 3.584 25.683 1.00 88.69 371 ILE A C 1
ATOM 2902 O O . ILE A 1 371 ? -33.473 3.166 25.413 1.00 88.69 371 ILE A O 1
ATOM 2906 N N . MET A 1 372 ? -34.854 4.303 26.768 1.00 86.88 372 MET A N 1
ATOM 2907 C CA . MET A 1 372 ? -33.886 4.569 27.827 1.00 86.88 372 MET A CA 1
ATOM 2908 C C . MET A 1 372 ? -34.091 3.568 28.958 1.00 86.88 372 MET A C 1
ATOM 2910 O O . MET A 1 372 ? -35.165 3.505 29.552 1.00 86.88 372 MET A O 1
ATOM 2914 N N . ILE A 1 373 ? -33.061 2.779 29.250 1.00 87.25 373 ILE A N 1
ATOM 2915 C CA . ILE A 1 373 ? -33.084 1.769 30.308 1.00 87.25 373 ILE A CA 1
ATOM 2916 C C . ILE A 1 373 ? -32.197 2.253 31.454 1.00 87.25 373 ILE A C 1
ATOM 2918 O O . ILE A 1 373 ? -31.016 2.561 31.260 1.00 87.25 373 ILE A O 1
ATOM 2922 N N . GLU A 1 374 ? -32.762 2.279 32.656 1.00 81.62 374 GLU A N 1
ATOM 2923 C CA . GLU A 1 374 ? -32.081 2.595 33.904 1.00 81.62 374 GLU A CA 1
ATOM 2924 C C . GLU A 1 374 ? -32.241 1.448 34.906 1.00 81.62 374 GLU A C 1
ATOM 2926 O O . GLU A 1 374 ? -33.342 0.963 35.152 1.00 81.62 374 GLU A O 1
ATOM 2931 N N . SER A 1 375 ? -31.151 1.023 35.543 1.00 77.75 375 SER A N 1
ATOM 2932 C CA . SER A 1 375 ? -31.212 0.094 36.676 1.00 77.75 375 SER A CA 1
ATOM 2933 C C . SER A 1 375 ? -30.070 0.353 37.655 1.00 77.75 375 SER A C 1
ATOM 2935 O O . SER A 1 375 ? -29.016 0.886 37.291 1.00 77.75 375 SER A O 1
ATOM 2937 N N . ALA A 1 376 ? -30.290 -0.016 38.918 1.00 70.69 376 ALA A N 1
ATOM 2938 C CA . ALA A 1 376 ? -29.259 -0.012 39.944 1.00 70.69 376 ALA A CA 1
ATOM 2939 C C . ALA A 1 376 ? -28.249 -1.159 39.753 1.00 70.69 376 ALA A C 1
ATOM 2941 O O . ALA A 1 376 ? -27.083 -1.002 40.108 1.00 70.69 376 ALA A O 1
ATOM 2942 N N . GLU A 1 377 ? -28.649 -2.274 39.147 1.00 71.81 377 GLU A N 1
ATOM 2943 C CA . GLU A 1 377 ? -27.764 -3.408 38.881 1.00 71.81 377 GLU A CA 1
ATOM 2944 C C . GLU A 1 377 ? -27.230 -3.326 37.441 1.00 71.81 377 GLU A C 1
ATOM 2946 O O . GLU A 1 377 ? -27.987 -3.258 36.471 1.00 71.81 377 GLU A O 1
ATOM 2951 N N . LYS A 1 378 ? -25.900 -3.314 37.281 1.00 71.19 378 LYS A N 1
ATOM 2952 C CA . LYS A 1 378 ? -25.239 -3.192 35.967 1.00 71.19 378 LYS A CA 1
ATOM 2953 C C . LYS A 1 378 ? -25.502 -4.403 35.072 1.00 71.19 378 LYS A C 1
ATOM 2955 O O . LYS A 1 378 ? -25.671 -4.244 33.861 1.00 71.19 378 LYS A O 1
ATOM 2960 N N . ASP A 1 379 ? -25.518 -5.588 35.669 1.00 75.00 379 ASP A N 1
ATOM 2961 C CA . ASP A 1 379 ? -25.703 -6.842 34.947 1.00 75.00 379 ASP A CA 1
ATOM 2962 C C . ASP A 1 379 ? -27.137 -6.938 34.425 1.00 75.00 379 ASP A C 1
ATOM 2964 O O . ASP A 1 379 ? -27.334 -7.151 33.229 1.00 75.00 379 ASP A O 1
ATOM 2968 N N . LEU A 1 380 ? -28.122 -6.608 35.268 1.00 80.00 380 LEU A N 1
ATOM 2969 C CA . LEU A 1 380 ? -29.531 -6.534 34.886 1.00 80.00 380 LEU A CA 1
ATOM 2970 C C . LEU A 1 380 ? -29.779 -5.468 33.805 1.00 80.00 380 LEU A C 1
ATOM 2972 O O . LEU A 1 380 ? -30.453 -5.744 32.813 1.00 80.00 380 LEU A O 1
ATOM 2976 N N . LEU A 1 381 ? -29.171 -4.279 33.928 1.00 84.19 381 LEU A N 1
ATOM 2977 C CA . LEU A 1 381 ? -29.203 -3.236 32.891 1.00 84.19 381 LEU A CA 1
ATOM 2978 C C . LEU A 1 381 ? -28.660 -3.751 31.548 1.00 84.19 381 LEU A C 1
ATOM 2980 O O . LEU A 1 381 ? -29.207 -3.464 30.482 1.00 84.19 381 LEU A O 1
ATOM 2984 N N . GLY A 1 382 ? -27.548 -4.489 31.587 1.00 81.88 382 GLY A N 1
ATOM 2985 C CA . GLY A 1 382 ? -26.913 -5.047 30.401 1.00 81.88 382 GLY A CA 1
ATOM 2986 C C . GLY A 1 382 ? -27.716 -6.165 29.753 1.00 81.88 382 GLY A C 1
ATOM 2987 O O . GLY A 1 382 ? -27.858 -6.156 28.530 1.00 81.88 382 GLY A O 1
ATOM 2988 N N . GLN A 1 383 ? -28.251 -7.072 30.565 1.00 85.31 383 GLN A N 1
ATOM 2989 C CA . GLN A 1 383 ? -29.066 -8.195 30.129 1.00 85.31 383 GLN A CA 1
ATOM 2990 C C . GLN A 1 383 ? -30.383 -7.715 29.516 1.00 85.31 383 GLN A C 1
ATOM 2992 O O . GLN A 1 383 ? -30.668 -8.064 28.375 1.00 85.31 383 GLN A O 1
ATOM 2997 N N . THR A 1 384 ? -31.103 -6.817 30.195 1.00 86.44 384 THR A N 1
ATOM 2998 C CA . THR A 1 384 ? -32.366 -6.244 29.696 1.00 86.44 384 THR A CA 1
ATOM 2999 C C . THR A 1 384 ? -32.164 -5.559 28.338 1.00 86.44 384 THR A C 1
ATOM 3001 O O . THR A 1 384 ? -32.904 -5.794 27.385 1.00 86.44 384 THR A O 1
ATOM 3004 N N . ALA A 1 385 ? -31.103 -4.753 28.196 1.00 87.19 385 ALA A N 1
ATOM 3005 C CA . ALA A 1 385 ? -30.799 -4.084 26.930 1.00 87.19 385 ALA A CA 1
ATOM 3006 C C . ALA A 1 385 ? -30.435 -5.073 25.803 1.00 87.19 385 ALA A C 1
ATOM 3008 O O . ALA A 1 385 ? -30.801 -4.863 24.644 1.00 87.19 385 ALA A O 1
ATOM 3009 N N . ALA A 1 386 ? -29.718 -6.151 26.133 1.00 86.06 386 ALA A N 1
ATOM 3010 C CA . ALA A 1 386 ? -29.350 -7.188 25.176 1.00 86.06 386 ALA A CA 1
ATOM 3011 C C . ALA A 1 386 ? -30.559 -8.030 24.739 1.00 86.06 386 ALA A C 1
ATOM 3013 O O . ALA A 1 386 ? -30.671 -8.351 23.556 1.00 86.06 386 ALA A O 1
ATOM 3014 N N . GLU A 1 387 ? -31.469 -8.350 25.660 1.00 87.62 387 GLU A N 1
ATOM 3015 C CA . GLU A 1 387 ? -32.705 -9.084 25.384 1.00 87.62 387 GLU A CA 1
ATOM 3016 C C . GLU A 1 387 ? -33.631 -8.284 24.465 1.00 87.62 387 GLU A C 1
ATOM 3018 O O . GLU A 1 387 ? -34.023 -8.801 23.418 1.00 87.62 387 GLU A O 1
ATOM 3023 N N . ILE A 1 388 ? -33.866 -6.998 24.758 1.00 89.06 388 ILE A N 1
ATOM 3024 C CA . ILE A 1 388 ? -34.660 -6.111 23.890 1.00 89.06 388 ILE A CA 1
ATOM 3025 C C . ILE A 1 388 ? -34.037 -6.023 22.492 1.00 89.06 388 ILE A C 1
ATOM 3027 O O . ILE A 1 388 ? -34.732 -6.157 21.485 1.00 89.06 388 ILE A O 1
ATOM 3031 N N . ARG A 1 389 ? -32.711 -5.866 22.397 1.00 89.38 389 ARG A N 1
ATOM 3032 C CA . ARG A 1 389 ? -32.010 -5.847 21.105 1.00 89.38 389 ARG A CA 1
ATOM 3033 C C . ARG A 1 389 ? -32.147 -7.167 20.338 1.00 89.38 389 ARG A C 1
ATOM 3035 O O . ARG A 1 389 ? -32.236 -7.157 19.109 1.00 89.38 389 ARG A O 1
ATOM 3042 N N . ARG A 1 390 ? -32.126 -8.305 21.034 1.00 88.31 390 ARG A N 1
ATOM 3043 C CA . ARG A 1 390 ? -32.182 -9.640 20.420 1.00 88.31 390 ARG A CA 1
ATOM 3044 C C . ARG A 1 390 ? -33.506 -9.897 19.701 1.00 88.31 390 ARG A C 1
ATOM 3046 O O . ARG A 1 390 ? -33.504 -10.655 18.735 1.00 88.31 390 ARG A O 1
ATOM 3053 N N . LEU A 1 391 ? -34.592 -9.239 20.115 1.00 88.19 391 LEU A N 1
ATOM 3054 C CA . LEU A 1 391 ? -35.904 -9.348 19.467 1.00 88.19 391 LEU A CA 1
ATOM 3055 C C . LEU A 1 391 ? -35.860 -8.938 17.988 1.00 88.19 391 LEU A C 1
ATOM 3057 O O . LEU A 1 391 ? -36.503 -9.567 17.148 1.00 88.19 391 LEU A O 1
ATOM 3061 N N . ARG A 1 392 ? -35.073 -7.908 17.648 1.00 86.88 392 ARG A N 1
ATOM 3062 C CA . ARG A 1 392 ? -34.837 -7.508 16.255 1.00 86.88 392 ARG A CA 1
ATOM 3063 C C . ARG A 1 392 ? -33.441 -6.893 16.089 1.00 86.88 392 ARG A C 1
ATOM 3065 O O . ARG A 1 392 ? -33.305 -5.671 16.178 1.00 86.88 392 ARG A O 1
ATOM 3072 N N . PRO A 1 393 ? -32.399 -7.701 15.816 1.00 85.56 393 PRO A N 1
ATOM 3073 C CA . PRO A 1 393 ? -31.064 -7.172 15.562 1.00 85.56 393 PRO A CA 1
ATOM 3074 C C . PRO A 1 393 ? -31.038 -6.329 14.273 1.00 85.56 393 PRO A C 1
ATOM 3076 O O . PRO A 1 393 ? -31.857 -6.558 13.378 1.00 85.56 393 PRO A O 1
ATOM 3079 N N . PRO A 1 394 ? -30.097 -5.375 14.144 1.00 85.56 394 PRO A N 1
ATOM 3080 C CA . PRO A 1 394 ? -30.009 -4.528 12.963 1.00 85.56 394 PRO A CA 1
ATOM 3081 C C . PRO A 1 394 ? -29.670 -5.355 11.719 1.00 85.56 394 PRO A C 1
ATOM 3083 O O . PRO A 1 394 ? -28.698 -6.113 11.693 1.00 85.56 394 PRO A O 1
ATOM 3086 N N . GLU A 1 395 ? -30.474 -5.198 10.670 1.00 80.75 395 GLU A N 1
ATOM 3087 C CA . GLU A 1 395 ? -30.320 -5.933 9.419 1.00 80.75 395 GLU A CA 1
ATOM 3088 C C . GLU A 1 395 ? -29.026 -5.553 8.678 1.00 80.75 395 GLU A C 1
ATOM 3090 O O . GLU A 1 395 ? -28.707 -4.367 8.544 1.00 80.75 395 GLU A O 1
ATOM 3095 N N . PRO A 1 396 ? -28.323 -6.525 8.068 1.00 72.88 396 PRO A N 1
ATOM 3096 C CA . PRO A 1 396 ? -27.046 -6.283 7.400 1.00 72.88 396 PRO A CA 1
ATOM 3097 C C . PRO A 1 396 ? -27.147 -5.422 6.132 1.00 72.88 396 PRO A C 1
ATOM 3099 O O . PRO A 1 396 ? -26.124 -4.943 5.660 1.00 72.88 396 PRO A O 1
ATOM 3102 N N . TYR A 1 397 ? -28.336 -5.214 5.555 1.00 69.38 397 TYR A N 1
ATOM 3103 C CA . TYR A 1 397 ? -28.500 -4.450 4.309 1.00 69.38 397 TYR A CA 1
ATOM 3104 C C . TYR A 1 397 ? -28.954 -3.009 4.557 1.00 69.38 397 TYR A C 1
ATOM 3106 O O . TYR A 1 397 ? -28.256 -2.062 4.200 1.00 69.38 397 TYR A O 1
ATOM 3114 N N . LYS A 1 398 ? -30.127 -2.831 5.177 1.00 73.06 398 LYS A N 1
ATOM 3115 C CA . LYS A 1 398 ? -30.729 -1.507 5.409 1.00 73.06 398 LYS A CA 1
ATOM 3116 C C . LYS A 1 398 ? -30.458 -0.956 6.812 1.00 73.06 398 LYS A C 1
ATOM 3118 O O . LYS A 1 398 ? -30.776 0.200 7.059 1.00 73.06 398 LYS A O 1
ATOM 3123 N N . GLY A 1 399 ? -29.871 -1.752 7.712 1.00 76.81 399 GLY A N 1
ATOM 3124 C CA . GLY A 1 399 ? -29.643 -1.366 9.108 1.00 76.81 399 GLY A CA 1
ATOM 3125 C C . GLY A 1 399 ? -30.913 -1.296 9.959 1.00 76.81 399 GLY A C 1
ATOM 3126 O O . GLY A 1 399 ? -30.836 -0.830 11.086 1.00 76.81 399 GLY A O 1
ATOM 3127 N N . LYS A 1 400 ? -32.067 -1.749 9.444 1.00 86.25 400 LYS A N 1
ATOM 3128 C CA . LYS A 1 400 ? -33.342 -1.709 10.171 1.00 86.25 400 LYS A CA 1
ATOM 3129 C C . LYS A 1 400 ? -33.316 -2.677 11.352 1.00 86.25 400 LYS A C 1
ATOM 3131 O O . LYS A 1 400 ? -32.898 -3.818 11.183 1.00 86.25 400 LYS A O 1
ATOM 3136 N N . GLY A 1 401 ? -33.775 -2.246 12.518 1.00 88.19 401 GLY A N 1
ATOM 3137 C CA . GLY A 1 401 ? -33.777 -3.029 13.753 1.00 88.19 401 GLY A CA 1
ATOM 3138 C C . GLY A 1 401 ? -33.531 -2.161 14.984 1.00 88.19 401 GLY A C 1
ATOM 3139 O O . GLY A 1 401 ? -33.634 -0.937 14.929 1.00 88.19 401 GLY A O 1
ATOM 3140 N N . ILE A 1 402 ? -33.214 -2.812 16.100 1.00 90.69 402 ILE A N 1
ATOM 3141 C CA . ILE A 1 402 ? -32.879 -2.169 17.371 1.00 90.69 402 ILE A CA 1
ATOM 3142 C C . ILE A 1 402 ? -31.355 -2.111 17.494 1.00 90.69 402 ILE A C 1
ATOM 3144 O O . ILE A 1 402 ? -30.688 -3.148 17.448 1.00 90.69 402 ILE A O 1
ATOM 3148 N N . ARG A 1 403 ? -30.789 -0.915 17.673 1.00 89.88 403 ARG A N 1
ATOM 3149 C CA . ARG A 1 403 ? -29.340 -0.711 17.865 1.00 89.88 403 ARG A CA 1
ATOM 3150 C C . ARG A 1 403 ? -29.037 0.057 19.145 1.00 89.88 403 ARG A C 1
ATOM 3152 O O . ARG A 1 403 ? -29.912 0.737 19.675 1.00 89.88 403 ARG A O 1
ATOM 3159 N N . TYR A 1 404 ? -27.805 -0.038 19.640 1.00 89.88 404 TYR A N 1
ATOM 3160 C CA . TYR A 1 404 ? -27.370 0.842 20.729 1.00 89.88 404 TYR A CA 1
ATOM 3161 C C . TYR A 1 404 ? -27.149 2.265 20.208 1.00 89.88 404 TYR A C 1
ATOM 3163 O O . TYR A 1 404 ? -26.771 2.466 19.048 1.00 89.88 404 TYR A O 1
ATOM 3171 N N . ASP A 1 405 ? -27.356 3.255 21.074 1.00 86.31 405 ASP A N 1
ATOM 3172 C CA . ASP A 1 4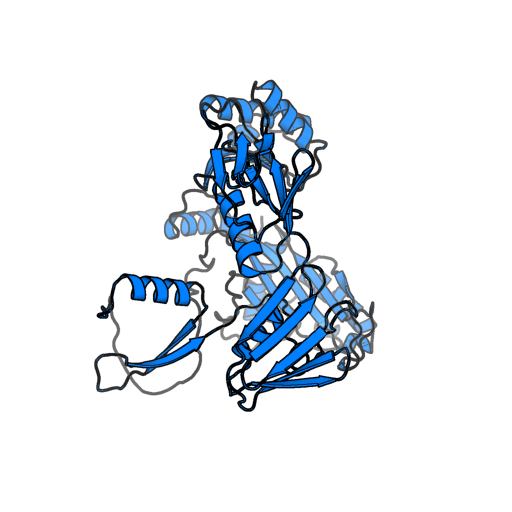05 ? -26.966 4.627 20.767 1.00 86.31 405 ASP A CA 1
ATOM 3173 C C . ASP A 1 405 ? -25.455 4.710 20.474 1.00 86.31 405 ASP A C 1
ATOM 3175 O O . ASP A 1 405 ? -24.633 4.086 21.148 1.00 86.31 405 ASP A O 1
ATOM 3179 N N . GLY A 1 406 ? -25.094 5.410 19.398 1.00 79.50 406 GLY A N 1
ATOM 3180 C CA . GLY A 1 406 ? -23.716 5.486 18.891 1.00 79.50 406 GLY A CA 1
ATOM 3181 C C . GLY A 1 406 ? -23.160 4.225 18.201 1.00 79.50 406 GLY A C 1
ATOM 3182 O O . GLY A 1 406 ? -22.002 4.229 17.783 1.00 79.50 406 GLY A O 1
ATOM 3183 N N . GLU A 1 407 ? -23.937 3.148 18.035 1.00 81.44 407 GLU A N 1
ATOM 3184 C CA . GLU A 1 407 ? -23.448 1.934 17.369 1.00 81.44 407 GLU A CA 1
ATOM 3185 C C . GLU A 1 407 ? -23.269 2.106 15.852 1.00 81.44 407 GLU A C 1
ATOM 3187 O O . GLU A 1 407 ? -24.191 2.513 15.140 1.00 81.44 407 GLU A O 1
ATOM 3192 N N . VAL A 1 408 ? -22.096 1.708 15.346 1.00 76.38 408 VAL A N 1
ATOM 3193 C CA . VAL A 1 408 ? -21.773 1.686 13.913 1.00 76.38 408 VAL A CA 1
ATOM 3194 C C . VAL A 1 408 ? -22.071 0.303 13.326 1.00 76.38 408 VAL A C 1
ATOM 3196 O O . VAL A 1 408 ? -21.431 -0.684 13.685 1.00 76.38 408 VAL A O 1
ATOM 3199 N N . ILE A 1 409 ? -23.017 0.231 12.385 1.00 75.94 409 ILE A N 1
ATOM 3200 C CA . ILE A 1 409 ? -23.412 -1.018 11.713 1.00 75.94 409 ILE A CA 1
ATOM 3201 C C . ILE A 1 409 ? -22.592 -1.215 10.432 1.00 75.94 409 ILE A C 1
ATOM 3203 O O . ILE A 1 409 ? -22.619 -0.382 9.524 1.00 75.94 409 ILE A O 1
ATOM 3207 N N . LEU A 1 410 ? -21.921 -2.362 10.320 1.00 65.25 410 LEU A N 1
ATOM 3208 C CA . LEU A 1 410 ? -21.258 -2.795 9.089 1.00 65.25 410 LEU A CA 1
ATOM 3209 C C . LEU A 1 410 ? -22.293 -3.391 8.126 1.00 65.25 410 LEU A C 1
ATOM 3211 O O . LEU A 1 410 ? -22.774 -4.507 8.325 1.00 65.25 410 LEU A O 1
ATOM 3215 N N . ARG A 1 411 ? -22.645 -2.639 7.080 1.00 68.56 411 ARG A N 1
ATOM 3216 C CA . ARG A 1 411 ? -23.595 -3.086 6.053 1.00 68.56 411 ARG A CA 1
ATOM 3217 C C . ARG A 1 411 ? -22.899 -3.960 5.002 1.00 68.56 411 ARG A C 1
ATOM 3219 O O . ARG A 1 411 ? -21.780 -3.658 4.591 1.00 68.56 411 ARG A O 1
ATOM 3226 N N . LYS A 1 412 ? -23.559 -5.026 4.540 1.00 60.62 412 LYS A N 1
ATOM 3227 C CA . LYS A 1 412 ? -23.106 -5.821 3.386 1.00 60.62 412 LYS A CA 1
ATOM 3228 C C . LYS A 1 412 ? -23.335 -5.037 2.089 1.00 60.62 412 LYS A C 1
ATOM 3230 O O . LYS A 1 412 ? -24.349 -4.355 1.949 1.00 60.62 412 LYS A O 1
ATOM 3235 N N . ALA A 1 413 ? -22.399 -5.150 1.142 1.00 60.53 413 ALA A N 1
ATOM 3236 C CA . ALA A 1 413 ? -22.540 -4.576 -0.196 1.00 60.53 413 ALA A CA 1
ATOM 3237 C C . ALA A 1 413 ? -23.803 -5.130 -0.885 1.00 60.53 413 ALA A C 1
ATOM 3239 O O . ALA A 1 413 ? -24.157 -6.297 -0.697 1.00 60.53 413 ALA A O 1
ATOM 3240 N N . GLY A 1 414 ? -24.519 -4.278 -1.623 1.00 58.09 414 GLY A N 1
ATOM 3241 C CA . GLY A 1 414 ? -25.768 -4.656 -2.288 1.00 58.09 414 GLY A CA 1
ATOM 3242 C C . GLY A 1 414 ? -25.575 -5.812 -3.278 1.00 58.09 414 GLY A C 1
ATOM 3243 O O . GLY A 1 414 ? -24.506 -5.960 -3.853 1.00 58.09 414 GLY A O 1
ATOM 3244 N N . GLN A 1 415 ? -26.630 -6.601 -3.509 1.00 61.88 415 GLN A N 1
ATOM 3245 C CA . GLN A 1 415 ? -26.663 -7.762 -4.424 1.00 61.88 415 GLN A CA 1
ATOM 3246 C C . GLN A 1 415 ? -26.370 -7.440 -5.906 1.00 61.88 415 GLN A C 1
ATOM 3248 O O . GLN A 1 415 ? -26.420 -8.332 -6.747 1.00 61.88 415 GLN A O 1
ATOM 3253 N N . ARG A 1 416 ? -26.117 -6.176 -6.256 1.00 70.94 416 ARG A N 1
ATOM 3254 C CA . ARG A 1 416 ? -25.937 -5.754 -7.644 1.00 70.94 416 ARG A CA 1
ATOM 3255 C C . ARG A 1 416 ? -24.468 -5.878 -8.042 1.00 70.94 416 ARG A C 1
ATOM 3257 O O . ARG A 1 416 ? -23.611 -5.417 -7.286 1.00 70.94 416 ARG A O 1
ATOM 3264 N N . PRO A 1 417 ? -24.165 -6.420 -9.230 1.00 81.50 417 PRO A N 1
ATOM 3265 C CA . PRO A 1 417 ? -22.804 -6.422 -9.734 1.00 81.50 417 PRO A CA 1
ATOM 3266 C C . PRO A 1 417 ? -22.299 -4.985 -9.886 1.00 81.50 417 PRO A C 1
ATOM 3268 O O . PRO A 1 417 ? -23.002 -4.101 -10.387 1.00 81.50 417 PRO A O 1
ATOM 3271 N N . ARG A 1 418 ? -21.071 -4.738 -9.430 1.00 87.31 418 ARG A N 1
ATOM 3272 C CA . ARG A 1 418 ? -20.441 -3.422 -9.524 1.00 87.31 418 ARG A CA 1
ATOM 3273 C C . ARG A 1 418 ? -19.705 -3.265 -10.845 1.00 87.31 418 ARG A C 1
ATOM 3275 O O . ARG A 1 418 ? -18.990 -4.164 -11.274 1.00 87.31 418 ARG A O 1
ATOM 3282 N N . VAL A 1 419 ? -19.813 -2.102 -11.466 1.00 89.38 419 VAL A N 1
ATOM 3283 C CA . VAL A 1 419 ? -18.989 -1.693 -12.602 1.00 89.38 419 VAL A CA 1
ATOM 3284 C C . VAL A 1 419 ? -17.799 -0.915 -12.067 1.00 89.38 419 VAL A C 1
ATOM 3286 O O . VAL A 1 419 ? -17.952 0.203 -11.591 1.00 89.38 419 VAL A O 1
ATOM 3289 N N . SER A 1 420 ? -16.613 -1.507 -12.140 1.00 89.00 420 SER A N 1
ATOM 3290 C CA . SER A 1 420 ? -15.354 -0.871 -11.771 1.00 89.00 420 SER A CA 1
ATOM 3291 C C . SER A 1 420 ? -14.672 -0.289 -13.004 1.00 89.00 420 SER A C 1
ATOM 3293 O O . SER A 1 420 ? -14.451 -0.987 -13.999 1.00 89.00 420 SER A O 1
ATOM 3295 N N . VAL A 1 421 ? -14.310 0.993 -12.929 1.00 89.12 421 VAL A N 1
ATOM 3296 C CA . VAL A 1 421 ? -13.592 1.690 -14.002 1.00 89.12 421 VAL A CA 1
ATOM 3297 C C . VAL A 1 421 ? -12.161 1.989 -13.576 1.00 89.12 421 VAL A C 1
ATOM 3299 O O . VAL A 1 421 ? -11.906 2.655 -12.572 1.00 89.12 421 VAL A O 1
ATOM 3302 N N . TYR A 1 422 ? -11.206 1.555 -14.395 1.00 86.69 422 TYR A N 1
ATOM 3303 C CA . TYR A 1 422 ? -9.808 1.939 -14.274 1.00 86.69 422 TYR A CA 1
ATOM 3304 C C . TYR A 1 422 ? -9.391 2.769 -15.484 1.00 86.69 422 TYR A C 1
ATOM 3306 O O . TYR A 1 422 ? -9.442 2.312 -16.626 1.00 86.69 422 TYR A O 1
ATOM 3314 N N . LYS A 1 423 ? -8.934 3.998 -15.231 1.00 82.69 423 LYS A N 1
ATOM 3315 C CA . LYS A 1 423 ? -8.387 4.875 -16.268 1.00 82.69 423 LYS A CA 1
ATOM 3316 C C . LYS A 1 423 ? -6.883 5.036 -16.108 1.00 82.69 423 LYS A C 1
ATOM 3318 O O . LYS A 1 423 ? -6.373 5.312 -15.025 1.00 82.69 423 LYS A O 1
ATOM 3323 N N . SER A 1 424 ? -6.182 4.921 -17.224 1.00 79.56 424 SER A N 1
ATOM 3324 C CA . SER A 1 424 ? -4.791 5.341 -17.369 1.00 79.56 424 SER A CA 1
ATOM 3325 C C . SER A 1 424 ? -4.720 6.615 -18.220 1.00 79.56 424 SER A C 1
ATOM 3327 O O . SER A 1 424 ? -5.738 7.135 -18.686 1.00 79.56 424 SER A O 1
ATOM 3329 N N . LEU A 1 425 ? -3.513 7.133 -18.454 1.00 78.00 425 LEU A N 1
ATOM 3330 C CA . LEU A 1 425 ? -3.333 8.270 -19.362 1.00 78.00 425 LEU A CA 1
ATOM 3331 C C . LEU A 1 425 ? -3.789 7.930 -20.790 1.00 78.00 425 LEU A C 1
ATOM 3333 O O . LEU A 1 425 ? -4.417 8.762 -21.431 1.00 78.00 425 LEU A O 1
ATOM 3337 N N . LYS A 1 426 ? -3.557 6.692 -21.248 1.00 76.06 426 LYS A N 1
ATOM 3338 C CA . LYS A 1 426 ? -3.815 6.277 -22.637 1.00 76.06 426 LYS A CA 1
ATOM 3339 C C . LYS A 1 426 ? -5.096 5.469 -22.836 1.00 76.06 426 LYS A C 1
ATOM 3341 O O . LYS A 1 426 ? -5.718 5.575 -23.878 1.00 76.06 426 LYS A O 1
ATOM 3346 N N . TYR A 1 427 ? -5.486 4.673 -21.847 1.00 83.94 427 TYR A N 1
ATOM 3347 C CA . TYR A 1 427 ? -6.517 3.645 -22.010 1.00 83.94 427 TYR A CA 1
ATOM 3348 C C . TYR A 1 427 ? -7.511 3.626 -20.857 1.00 83.94 427 TYR A C 1
ATOM 3350 O O . TYR A 1 427 ? -7.145 3.956 -19.720 1.00 83.94 427 TYR A O 1
ATOM 3358 N N . ILE A 1 428 ? -8.727 3.173 -21.152 1.00 86.69 428 ILE A N 1
ATOM 3359 C CA . ILE A 1 428 ? -9.801 2.956 -20.182 1.00 86.69 428 ILE A CA 1
ATOM 3360 C C . ILE A 1 428 ? -10.165 1.473 -20.177 1.00 86.69 428 ILE A C 1
ATOM 3362 O O . ILE A 1 428 ? -10.247 0.834 -21.226 1.00 86.69 428 ILE A O 1
ATOM 3366 N N . TYR A 1 429 ? -10.363 0.946 -18.975 1.00 88.81 429 TYR A N 1
ATOM 3367 C CA . TYR A 1 429 ? -10.747 -0.431 -18.710 1.00 88.81 429 TYR A CA 1
ATOM 3368 C C . TYR A 1 429 ? -12.000 -0.419 -17.842 1.00 88.81 429 TYR A C 1
ATOM 3370 O O . TYR A 1 429 ? -12.044 0.294 -16.836 1.00 88.81 429 TYR A O 1
ATOM 3378 N N . VAL A 1 430 ? -12.991 -1.218 -18.220 1.00 91.00 430 VAL A N 1
ATOM 3379 C CA . VAL A 1 430 ? -14.255 -1.355 -17.496 1.00 91.00 430 VAL A CA 1
ATOM 3380 C C . VAL A 1 430 ? -14.511 -2.826 -17.219 1.00 91.00 430 VAL A C 1
ATOM 3382 O O . VAL A 1 430 ? -14.278 -3.678 -18.080 1.00 91.00 430 VAL A O 1
ATOM 3385 N N . GLN A 1 431 ? -14.952 -3.130 -16.002 1.00 91.81 431 GLN A N 1
ATOM 3386 C CA . GLN A 1 431 ? -15.242 -4.488 -15.553 1.00 91.81 431 GLN A CA 1
ATOM 3387 C C . GLN A 1 431 ? -16.530 -4.500 -14.740 1.00 91.81 431 GLN A C 1
ATOM 3389 O O . GLN A 1 431 ? -16.665 -3.690 -13.831 1.00 91.81 431 GLN A O 1
ATOM 3394 N N . ALA A 1 432 ? -17.440 -5.429 -15.023 1.00 89.81 432 ALA A N 1
ATOM 3395 C CA . ALA A 1 432 ? -18.554 -5.740 -14.136 1.00 89.81 432 ALA A CA 1
ATOM 3396 C C . ALA A 1 432 ? -18.173 -6.923 -13.248 1.00 89.81 432 ALA A C 1
ATOM 3398 O O . ALA A 1 432 ? -17.762 -7.969 -13.749 1.00 89.81 432 ALA A O 1
ATOM 3399 N N . ILE A 1 433 ? -18.282 -6.751 -11.938 1.00 87.56 433 ILE A N 1
ATOM 3400 C CA . ILE A 1 433 ? -17.800 -7.680 -10.921 1.00 87.56 433 ILE A CA 1
ATOM 3401 C C . ILE A 1 433 ? -18.971 -8.050 -10.017 1.00 87.56 433 ILE A C 1
ATOM 3403 O O . ILE A 1 433 ? -19.636 -7.174 -9.468 1.00 87.56 433 ILE A O 1
ATOM 3407 N N . ASP A 1 434 ? -19.200 -9.346 -9.847 1.00 84.00 434 ASP A N 1
ATOM 3408 C CA . ASP A 1 434 ? -20.056 -9.877 -8.792 1.00 84.00 434 ASP A CA 1
ATOM 3409 C C . ASP A 1 434 ? -19.192 -10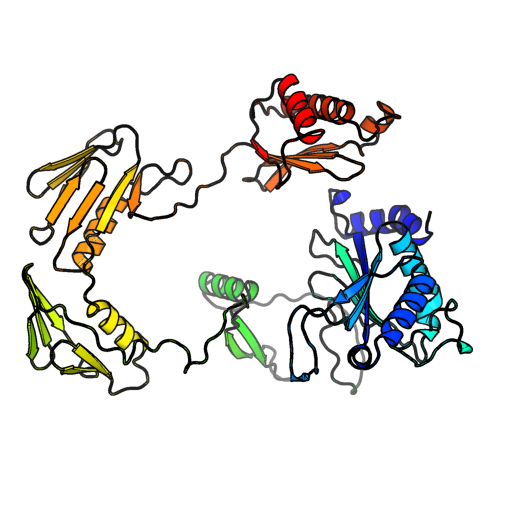.088 -7.542 1.00 84.00 434 ASP A C 1
ATOM 3411 O O . ASP A 1 434 ? -18.379 -11.014 -7.482 1.00 84.00 434 ASP A O 1
ATOM 3415 N N . ASP A 1 435 ? -19.332 -9.201 -6.556 1.00 75.62 435 ASP A N 1
ATOM 3416 C CA . ASP A 1 435 ? -18.550 -9.255 -5.317 1.00 75.62 435 ASP A CA 1
ATOM 3417 C C . ASP A 1 435 ? -18.930 -10.436 -4.416 1.00 75.62 435 ASP A C 1
ATOM 3419 O O . ASP A 1 435 ? -18.118 -10.849 -3.591 1.00 75.62 435 ASP A O 1
ATOM 3423 N N . VAL A 1 436 ? -20.134 -11.000 -4.573 1.00 71.50 436 VAL A N 1
ATOM 3424 C CA . VAL A 1 436 ? -20.582 -12.151 -3.776 1.00 71.50 436 VAL A CA 1
ATOM 3425 C C . VAL A 1 436 ? -19.903 -13.421 -4.271 1.00 71.50 436 VAL A C 1
ATOM 3427 O O . VAL A 1 436 ? -19.434 -14.226 -3.469 1.00 71.50 436 VAL A O 1
ATOM 3430 N N . LYS A 1 437 ? -19.816 -13.588 -5.594 1.00 72.50 437 LYS A N 1
ATOM 3431 C CA . LYS A 1 437 ? -19.146 -14.740 -6.215 1.00 72.50 437 LYS A CA 1
ATOM 3432 C C . LYS A 1 437 ? -17.641 -14.529 -6.408 1.00 72.50 437 LYS A C 1
ATOM 3434 O O . LYS A 1 437 ? -16.923 -15.493 -6.648 1.00 72.50 437 LYS A O 1
ATOM 3439 N N . GLY A 1 438 ? -17.158 -13.288 -6.332 1.00 74.75 438 GLY A N 1
ATOM 3440 C CA . GLY A 1 438 ? -15.763 -12.933 -6.611 1.00 74.75 438 GLY A CA 1
ATOM 3441 C C . GLY A 1 438 ? -15.380 -13.068 -8.091 1.00 74.75 438 GLY A C 1
ATOM 3442 O O . GLY A 1 438 ? -14.199 -13.206 -8.410 1.00 74.75 438 GLY A O 1
ATOM 3443 N N . VAL A 1 439 ? -16.361 -13.045 -9.000 1.00 80.94 439 VAL A N 1
ATOM 3444 C CA . VAL A 1 439 ? -16.171 -13.296 -10.439 1.00 80.94 439 VAL A CA 1
ATOM 3445 C C . VAL A 1 439 ? -16.399 -12.015 -11.239 1.00 80.94 439 VAL A C 1
ATOM 3447 O O . VAL A 1 439 ? -17.311 -11.237 -10.969 1.00 80.94 439 VAL A O 1
ATOM 3450 N N . THR A 1 440 ? -15.572 -11.789 -12.262 1.00 87.50 440 THR A N 1
ATOM 3451 C CA . THR A 1 440 ? -15.818 -10.732 -13.255 1.00 87.50 440 THR A CA 1
ATOM 3452 C C . THR A 1 440 ? -16.809 -11.248 -14.292 1.00 87.50 440 THR A C 1
ATOM 3454 O O . THR A 1 440 ? -16.488 -12.164 -15.044 1.00 87.50 440 THR A O 1
ATOM 3457 N N . LEU A 1 441 ? -18.005 -10.663 -14.334 1.00 86.62 441 LEU A N 1
ATOM 3458 C CA . LEU A 1 441 ? -19.063 -11.052 -15.263 1.00 86.62 441 LEU A CA 1
ATOM 3459 C C . LEU A 1 441 ? -18.688 -10.664 -16.690 1.00 86.62 441 LEU A C 1
ATOM 3461 O O . LEU A 1 441 ? -18.700 -11.509 -17.576 1.00 86.62 441 LEU A O 1
ATOM 3465 N N . CYS A 1 442 ? -18.299 -9.415 -16.931 1.00 88.12 442 CYS A N 1
ATOM 3466 C CA . CYS A 1 442 ? -17.829 -8.960 -18.238 1.00 88.12 442 CYS A CA 1
ATOM 3467 C C . CYS A 1 442 ? -16.738 -7.902 -18.100 1.00 88.12 442 CYS A C 1
ATOM 3469 O O . CYS A 1 442 ? -16.601 -7.242 -17.071 1.00 88.12 442 CYS A O 1
ATOM 3471 N N . SER A 1 443 ? -15.942 -7.743 -19.155 1.00 90.38 443 SER A N 1
ATOM 3472 C CA . SER A 1 443 ? -14.929 -6.697 -19.224 1.00 90.38 443 SER A CA 1
ATOM 3473 C C . SER A 1 443 ? -14.805 -6.159 -20.639 1.00 90.38 443 SER A C 1
ATOM 3475 O O . SER A 1 443 ? -15.020 -6.889 -21.609 1.00 90.38 443 SER A O 1
ATOM 3477 N N . HIS A 1 444 ? -14.459 -4.880 -20.752 1.00 90.31 444 HIS A N 1
ATOM 3478 C CA . HIS A 1 444 ? -14.177 -4.243 -22.032 1.00 90.31 444 HIS A CA 1
ATOM 3479 C C . HIS A 1 444 ? -13.118 -3.156 -21.868 1.00 90.31 444 HIS A C 1
ATOM 3481 O O . HIS A 1 444 ? -12.945 -2.587 -20.785 1.00 90.31 444 HIS A O 1
ATOM 3487 N N . SER A 1 445 ? -12.345 -2.901 -22.921 1.00 88.31 445 SER A N 1
ATOM 3488 C CA . SER A 1 445 ? -11.304 -1.874 -22.874 1.00 88.31 445 SER A CA 1
ATOM 3489 C C . SER A 1 445 ? -10.958 -1.327 -24.249 1.00 88.31 445 SER A C 1
ATOM 3491 O O . SER A 1 445 ? -11.033 -2.032 -25.251 1.00 88.31 445 SER A O 1
ATOM 3493 N N . THR A 1 446 ? -10.426 -0.106 -24.266 1.00 83.06 446 THR A N 1
ATOM 3494 C CA . THR A 1 446 ? -9.857 0.519 -25.473 1.00 83.06 446 THR A CA 1
ATOM 3495 C C . THR A 1 446 ? -8.595 -0.192 -25.992 1.00 83.06 446 THR A C 1
ATOM 3497 O O . THR A 1 446 ? -8.026 0.192 -27.009 1.00 83.06 446 THR A O 1
ATOM 3500 N N . CYS A 1 447 ? -8.076 -1.183 -25.257 1.00 79.88 447 CYS A N 1
ATOM 3501 C CA . CYS A 1 447 ? -6.896 -1.959 -25.642 1.00 79.88 447 CYS A CA 1
ATOM 3502 C C . CYS A 1 447 ? -7.223 -3.203 -26.473 1.00 79.88 447 CYS A C 1
ATOM 3504 O O . CYS A 1 447 ? -6.292 -3.786 -27.032 1.00 79.88 447 CYS A O 1
ATOM 3506 N N . VAL A 1 448 ? -8.489 -3.632 -26.512 1.00 82.00 448 VAL A N 1
ATOM 3507 C CA . VAL A 1 448 ? -8.906 -4.848 -27.224 1.00 82.00 448 VAL A CA 1
ATOM 3508 C C . VAL A 1 448 ? -8.667 -4.670 -28.725 1.00 82.00 448 VAL A C 1
ATOM 3510 O O . VAL A 1 448 ? -8.894 -3.586 -29.263 1.00 82.00 448 VAL A O 1
ATOM 3513 N N . LYS A 1 449 ? -8.177 -5.725 -29.393 1.00 74.50 449 LYS A N 1
ATOM 3514 C CA . LYS A 1 449 ? -7.848 -5.701 -30.830 1.00 74.50 449 LYS A CA 1
ATOM 3515 C C . LYS A 1 449 ? -9.060 -5.296 -31.672 1.00 74.50 449 LYS A C 1
ATOM 3517 O O . LYS A 1 449 ? -8.927 -4.397 -32.491 1.00 74.50 449 LYS A O 1
ATOM 3522 N N . ASP A 1 450 ? -10.223 -5.863 -31.370 1.00 76.44 450 ASP A N 1
ATOM 3523 C CA . ASP A 1 450 ? -11.486 -5.594 -32.067 1.00 76.44 450 ASP A CA 1
ATOM 3524 C C . ASP A 1 450 ? -11.881 -4.113 -31.979 1.00 76.44 450 ASP A C 1
ATOM 3526 O O . ASP A 1 450 ? -12.269 -3.502 -32.970 1.00 76.44 450 ASP A O 1
ATOM 3530 N N . PHE A 1 451 ? -11.701 -3.499 -30.805 1.00 77.81 451 PHE A N 1
ATOM 3531 C CA . PHE A 1 451 ? -11.987 -2.078 -30.599 1.00 77.81 451 PHE A CA 1
ATOM 3532 C C . PHE A 1 451 ? -11.000 -1.181 -31.360 1.00 77.81 451 PHE A C 1
ATOM 3534 O O . PHE A 1 451 ? -11.391 -0.188 -31.964 1.00 77.81 451 PHE A O 1
ATOM 3541 N N . LYS A 1 452 ? -9.711 -1.544 -31.365 1.00 72.62 452 LYS A N 1
ATOM 3542 C CA . LYS A 1 452 ? -8.667 -0.803 -32.091 1.00 72.62 452 LYS A CA 1
ATOM 3543 C C . LYS A 1 452 ? -8.794 -0.906 -33.608 1.00 72.62 452 LYS A C 1
ATOM 3545 O O . LYS A 1 452 ? -8.414 0.031 -34.294 1.00 72.62 452 LYS A O 1
ATOM 3550 N N . GLN A 1 453 ? -9.281 -2.034 -34.120 1.00 70.12 453 GLN A N 1
ATOM 3551 C CA . GLN A 1 453 ? -9.528 -2.217 -35.550 1.00 70.12 453 GLN A CA 1
ATOM 3552 C C . GLN A 1 453 ? -10.725 -1.389 -36.019 1.00 70.12 453 GLN A C 1
ATOM 3554 O O . GLN A 1 453 ? -10.648 -0.767 -37.071 1.00 70.12 453 GLN A O 1
ATOM 3559 N N . LYS A 1 454 ? -11.797 -1.332 -35.218 1.00 71.62 454 LYS A N 1
ATOM 3560 C CA . LYS A 1 454 ? -12.977 -0.502 -35.507 1.00 71.62 454 LYS A CA 1
ATOM 3561 C C . LYS A 1 454 ? -12.707 0.996 -35.355 1.00 71.62 454 LYS A C 1
ATOM 3563 O O . LYS A 1 454 ? -13.297 1.800 -36.066 1.00 71.62 454 LYS A O 1
ATOM 3568 N N . HIS A 1 455 ? -11.802 1.367 -34.450 1.00 70.00 455 HIS A N 1
ATOM 3569 C CA . HIS A 1 455 ? -11.447 2.758 -34.177 1.00 70.00 455 HIS A CA 1
ATOM 3570 C C . HIS A 1 455 ? -9.917 2.934 -34.153 1.00 70.00 455 HIS A C 1
ATOM 3572 O O . HIS A 1 455 ? -9.320 3.031 -33.075 1.00 70.00 455 HIS A O 1
ATOM 3578 N N . PRO A 1 456 ? -9.256 2.974 -35.327 1.00 58.78 456 PRO A N 1
ATOM 3579 C CA . PRO A 1 456 ? -7.804 3.146 -35.419 1.00 58.78 456 PRO A CA 1
ATOM 3580 C C . PRO A 1 456 ? -7.348 4.525 -34.914 1.00 58.78 456 PRO A C 1
ATOM 3582 O O . PRO A 1 456 ? -6.275 4.639 -34.321 1.00 58.78 456 PRO A O 1
ATOM 3585 N N . GLU A 1 457 ? -8.209 5.542 -35.033 1.00 56.44 457 GLU A N 1
ATOM 3586 C CA . GLU A 1 457 ? -8.034 6.885 -34.464 1.00 56.44 457 GLU A CA 1
ATOM 3587 C C . GLU A 1 457 ? -8.578 7.016 -33.032 1.00 56.44 457 GLU A C 1
ATOM 3589 O O . GLU A 1 457 ? -8.925 8.113 -32.600 1.00 56.44 457 GLU A O 1
ATOM 3594 N N . ALA A 1 458 ? -8.681 5.919 -32.266 1.00 57.47 458 ALA A N 1
ATOM 3595 C CA . ALA A 1 458 ? -9.114 5.943 -30.865 1.00 57.47 458 ALA A CA 1
ATOM 3596 C C . ALA A 1 458 ? -8.099 6.687 -29.974 1.00 57.47 458 ALA A C 1
ATOM 3598 O O . ALA A 1 458 ? -7.340 6.105 -29.192 1.00 57.47 458 ALA A O 1
ATOM 3599 N N . ALA A 1 459 ? -8.091 8.008 -30.105 1.00 57.84 459 ALA A N 1
ATOM 3600 C CA . ALA A 1 459 ? -7.341 8.946 -29.313 1.00 57.84 459 ALA A CA 1
ATOM 3601 C C . ALA A 1 459 ? -7.951 9.066 -27.911 1.00 57.84 459 ALA A C 1
ATOM 3603 O O . ALA A 1 459 ? -8.996 8.494 -27.579 1.00 57.84 459 ALA A O 1
ATOM 3604 N N . ILE A 1 460 ? -7.244 9.819 -27.071 1.00 64.06 460 ILE A N 1
ATOM 3605 C CA . ILE A 1 460 ? -7.437 10.023 -25.629 1.00 64.06 460 ILE A CA 1
ATOM 3606 C C . ILE A 1 460 ? -8.679 10.912 -25.375 1.00 64.06 460 ILE A C 1
ATOM 3608 O O . ILE A 1 460 ? -8.652 11.839 -24.573 1.00 64.06 460 ILE A O 1
ATOM 3612 N N . ASN A 1 461 ? -9.795 10.630 -26.044 1.00 76.19 461 ASN A N 1
ATOM 3613 C CA . ASN A 1 461 ? -10.919 11.549 -26.157 1.00 76.19 461 ASN A CA 1
ATOM 3614 C C . ASN A 1 461 ? -12.132 11.080 -25.348 1.00 76.19 461 ASN A C 1
ATOM 3616 O O . ASN A 1 461 ? -12.231 9.941 -24.878 1.00 76.19 461 ASN A O 1
ATOM 3620 N N . VAL A 1 462 ? -13.035 12.027 -25.119 1.00 83.75 462 VAL A N 1
ATOM 3621 C CA . VAL A 1 462 ? -14.277 11.847 -24.362 1.00 83.75 462 VAL A CA 1
ATOM 3622 C C . VAL A 1 462 ? -15.286 11.009 -25.156 1.00 83.75 462 VAL A C 1
ATOM 3624 O O . VAL A 1 462 ? -15.956 10.152 -24.584 1.00 83.75 462 VAL A O 1
ATOM 3627 N N . GLU A 1 463 ? -15.312 11.180 -26.475 1.00 83.88 463 GLU A N 1
ATOM 3628 C CA . GLU A 1 463 ? -16.164 10.441 -27.415 1.00 83.88 463 GLU A CA 1
ATOM 3629 C C . GLU A 1 463 ? -15.830 8.949 -27.447 1.00 83.88 463 GLU A C 1
ATOM 3631 O O . GLU A 1 463 ? -16.715 8.112 -27.290 1.00 83.88 463 GLU A O 1
ATOM 3636 N N . THR A 1 464 ? -14.541 8.598 -27.502 1.00 84.56 464 THR A N 1
ATOM 3637 C CA . THR A 1 464 ? -14.078 7.204 -27.432 1.00 84.56 464 THR A CA 1
ATOM 3638 C C . THR A 1 464 ? -14.559 6.507 -26.157 1.00 84.56 464 THR A C 1
ATOM 3640 O O . THR A 1 464 ? -14.885 5.322 -26.165 1.00 84.56 464 THR A O 1
ATOM 3643 N N . ALA A 1 465 ? -14.617 7.240 -25.038 1.00 86.62 465 ALA A N 1
ATOM 3644 C CA . ALA A 1 465 ? -15.111 6.707 -23.774 1.00 86.62 465 ALA A CA 1
ATOM 3645 C C . ALA A 1 465 ? -16.627 6.459 -23.805 1.00 86.62 465 ALA A C 1
ATOM 3647 O O . ALA A 1 465 ? -17.085 5.490 -23.203 1.00 86.62 465 ALA A O 1
ATOM 3648 N N . LYS A 1 466 ? -17.380 7.296 -24.530 1.00 90.00 466 LYS A N 1
ATOM 3649 C CA . LYS A 1 466 ? -18.822 7.136 -24.746 1.00 90.00 466 LYS A CA 1
ATOM 3650 C C . LYS A 1 466 ? -19.126 5.909 -25.611 1.00 90.00 466 LYS A C 1
ATOM 3652 O O . LYS A 1 466 ? -19.920 5.070 -25.200 1.00 90.00 466 LYS A O 1
ATOM 3657 N N . ILE A 1 467 ? -18.413 5.741 -26.729 1.00 88.94 467 ILE A N 1
ATOM 3658 C CA . ILE A 1 467 ? -18.526 4.560 -27.607 1.00 88.94 467 ILE A CA 1
ATOM 3659 C C . ILE A 1 467 ? -18.215 3.275 -26.825 1.00 88.94 467 ILE A C 1
ATOM 3661 O O . ILE A 1 467 ? -18.983 2.316 -26.866 1.00 88.94 467 ILE A O 1
ATOM 3665 N N . LEU A 1 468 ? -17.133 3.282 -26.036 1.00 89.19 468 LEU A N 1
ATOM 3666 C CA . LEU A 1 468 ? -16.781 2.158 -25.165 1.00 89.19 468 LEU A CA 1
ATOM 3667 C C . LEU A 1 468 ? -17.894 1.844 -24.149 1.00 89.19 468 LEU A C 1
ATOM 3669 O O . LEU A 1 468 ? -18.129 0.675 -23.845 1.00 89.19 468 LEU A O 1
ATOM 3673 N N . GLY A 1 469 ? -18.561 2.875 -23.620 1.00 89.81 469 GLY A N 1
ATOM 3674 C CA . GLY A 1 469 ? -19.710 2.740 -22.727 1.00 89.81 469 GLY A CA 1
ATOM 3675 C C . GLY A 1 469 ? -20.901 2.054 -23.399 1.00 89.81 469 GLY A C 1
ATOM 3676 O O . GLY A 1 469 ? -21.457 1.125 -22.817 1.00 89.81 469 GLY A O 1
ATOM 3677 N N . ASN A 1 470 ? -21.227 2.439 -24.637 1.00 91.50 470 ASN A N 1
ATOM 3678 C CA . ASN A 1 470 ? -22.326 1.851 -25.413 1.00 91.50 470 ASN A CA 1
ATOM 3679 C C . ASN A 1 470 ? -22.084 0.361 -25.703 1.00 91.50 470 ASN A C 1
ATOM 3681 O O . ASN A 1 470 ? -22.946 -0.473 -25.426 1.00 91.50 470 ASN A O 1
ATOM 3685 N N . GLU A 1 471 ? -20.889 0.005 -26.186 1.00 90.44 471 GLU A N 1
ATOM 3686 C CA . GLU A 1 471 ? -20.532 -1.398 -26.451 1.00 90.44 471 GLU A CA 1
ATOM 3687 C C . GLU A 1 471 ? -20.484 -2.239 -25.168 1.00 90.44 471 GLU A C 1
ATOM 3689 O O . GLU A 1 471 ? -20.889 -3.402 -25.148 1.00 90.44 471 GLU A O 1
ATOM 3694 N N . PHE A 1 472 ? -19.987 -1.666 -24.067 1.00 91.50 472 PHE A N 1
ATOM 3695 C CA . PHE A 1 472 ? -19.979 -2.359 -22.780 1.00 91.50 472 PHE A CA 1
ATOM 3696 C C . PHE A 1 472 ? -21.397 -2.578 -22.244 1.00 91.50 472 PHE A C 1
ATOM 3698 O O . PHE A 1 472 ? -21.683 -3.625 -21.666 1.00 91.50 472 PHE A O 1
ATOM 3705 N N . GLY A 1 473 ? -22.288 -1.619 -22.478 1.00 90.25 473 GLY A N 1
ATOM 3706 C CA . GLY A 1 473 ? -23.699 -1.726 -22.159 1.00 90.25 473 GLY A CA 1
ATOM 3707 C C . GLY A 1 473 ? -24.416 -2.841 -22.922 1.00 90.25 473 GLY A C 1
ATOM 3708 O O . GLY A 1 473 ? -25.123 -3.651 -22.327 1.00 90.25 473 GLY A O 1
ATOM 3709 N N . GLN A 1 474 ? -24.149 -2.984 -24.220 1.00 90.62 474 GLN A N 1
ATOM 3710 C CA . GLN A 1 474 ? -24.657 -4.119 -25.002 1.00 90.62 474 GLN A CA 1
ATOM 3711 C C . GLN A 1 474 ? -24.176 -5.464 -24.429 1.00 90.62 474 GLN A C 1
ATOM 3713 O O . GLN A 1 474 ? -24.988 -6.352 -24.178 1.00 90.62 474 GLN A O 1
ATOM 3718 N N . LYS A 1 475 ? -22.886 -5.577 -24.078 1.00 89.69 475 LYS A N 1
ATOM 3719 C CA . LYS A 1 475 ? -22.323 -6.783 -23.434 1.00 89.69 475 LYS A CA 1
ATOM 3720 C C . LYS A 1 475 ? -22.925 -7.101 -22.065 1.00 89.69 475 LYS A C 1
ATOM 3722 O O . LYS A 1 475 ? -22.896 -8.248 -21.623 1.00 89.69 475 LYS A O 1
ATOM 3727 N N . LEU A 1 476 ? -23.394 -6.092 -21.340 1.00 88.94 476 LEU A N 1
ATOM 3728 C CA . LEU A 1 476 ? -24.088 -6.284 -20.069 1.00 88.94 476 LEU A CA 1
ATOM 3729 C C . LEU A 1 476 ? -25.514 -6.806 -20.294 1.00 88.94 476 LEU A C 1
ATOM 3731 O O . LEU A 1 476 ? -25.931 -7.728 -19.592 1.00 88.94 476 LEU A O 1
ATOM 3735 N N . LYS A 1 477 ? -26.215 -6.288 -21.310 1.00 88.69 477 LYS A N 1
ATOM 3736 C CA . LYS A 1 477 ? -27.532 -6.787 -21.730 1.00 88.69 477 LYS A CA 1
ATOM 3737 C C . LYS A 1 477 ? -27.485 -8.232 -22.217 1.00 88.69 477 LYS A C 1
ATOM 3739 O O . LYS A 1 477 ? -28.308 -9.030 -21.787 1.00 88.69 477 LYS A O 1
ATOM 3744 N N . GLU A 1 478 ? -26.479 -8.600 -23.010 1.00 89.19 478 GLU A N 1
ATOM 3745 C CA . GLU A 1 478 ? -26.240 -9.993 -23.432 1.00 89.19 478 GLU A CA 1
ATOM 3746 C C . GLU A 1 478 ? -26.089 -10.957 -22.243 1.00 89.19 478 GLU A C 1
ATOM 3748 O O . GLU A 1 478 ? -26.402 -12.139 -22.349 1.00 89.19 478 GLU A O 1
ATOM 3753 N N . LYS A 1 479 ? -25.628 -10.459 -21.088 1.00 85.25 479 LYS A N 1
ATOM 3754 C CA . LYS A 1 479 ? -25.492 -11.240 -19.849 1.00 85.25 479 LYS A CA 1
ATOM 3755 C C . LYS A 1 479 ? -26.706 -11.153 -18.921 1.00 85.25 479 LYS A C 1
ATOM 3757 O O . LYS A 1 479 ? -26.623 -11.644 -17.797 1.00 85.25 479 LYS A O 1
ATOM 3762 N N . GLY A 1 480 ? -27.802 -10.532 -19.361 1.00 82.94 480 GLY A N 1
ATOM 3763 C CA . GLY A 1 480 ? -29.035 -10.391 -18.584 1.00 82.94 480 GLY A CA 1
ATOM 3764 C C . GLY A 1 480 ? -28.925 -9.425 -17.399 1.00 82.94 480 GLY A C 1
ATOM 3765 O O . GLY A 1 480 ? -29.621 -9.598 -16.402 1.00 82.94 480 GLY A O 1
ATOM 3766 N N . LEU A 1 481 ? -28.022 -8.438 -17.454 1.00 82.44 481 LEU A N 1
ATOM 3767 C CA . LEU A 1 481 ? -27.823 -7.471 -16.370 1.00 82.44 481 LEU A CA 1
ATOM 3768 C C . LEU A 1 481 ? -28.549 -6.154 -16.660 1.00 82.44 481 LEU A C 1
ATOM 3770 O O . LEU A 1 481 ? -28.066 -5.324 -17.426 1.00 82.44 481 LEU A O 1
ATOM 3774 N N . GLU A 1 482 ? -29.680 -5.942 -15.988 1.00 80.00 482 GLU A N 1
ATOM 3775 C CA . GLU A 1 482 ? -30.489 -4.717 -16.120 1.00 80.00 482 GLU A CA 1
ATOM 3776 C C . GLU A 1 482 ? -30.082 -3.610 -15.137 1.00 80.00 482 GLU A C 1
ATOM 3778 O O . GLU A 1 482 ? -30.267 -2.421 -15.410 1.00 80.00 482 GLU A O 1
ATOM 3783 N N . SER A 1 483 ? -29.516 -3.989 -13.983 1.00 81.38 483 SER A N 1
ATOM 3784 C CA . SER A 1 483 ? -29.065 -3.041 -12.962 1.00 81.38 483 SER A CA 1
ATOM 3785 C C . SER A 1 483 ? -27.661 -3.350 -12.450 1.00 81.38 483 SER A C 1
ATOM 3787 O O . SER A 1 483 ? -27.340 -4.485 -12.095 1.00 81.38 483 SER A O 1
ATOM 3789 N N . VAL A 1 484 ? -26.820 -2.319 -12.389 1.00 85.62 484 VAL A N 1
ATOM 3790 C CA . VAL A 1 484 ? -25.425 -2.404 -11.931 1.00 85.62 484 VAL A CA 1
ATOM 3791 C C . VAL A 1 484 ? -25.107 -1.257 -10.974 1.00 85.62 484 VAL A C 1
ATOM 3793 O O . VAL A 1 484 ? -25.822 -0.270 -10.931 1.00 85.62 484 VAL A O 1
ATOM 3796 N N . VAL A 1 485 ? -24.049 -1.366 -10.171 1.00 86.00 485 VAL A N 1
ATOM 3797 C CA . VAL A 1 485 ? -23.599 -0.270 -9.286 1.00 86.00 485 VAL A CA 1
ATOM 3798 C C . VAL A 1 485 ? -22.317 0.334 -9.834 1.00 86.00 485 VAL A C 1
ATOM 3800 O O . VAL A 1 485 ? -21.326 -0.370 -9.987 1.00 86.00 485 VAL A O 1
ATOM 3803 N N . PHE A 1 486 ? -22.286 1.637 -10.107 1.00 85.56 486 PHE A N 1
ATOM 3804 C CA . PHE A 1 486 ? -21.094 2.273 -10.676 1.00 85.56 486 PHE A CA 1
ATOM 3805 C C . PHE A 1 486 ? -20.034 2.599 -9.604 1.00 85.56 486 PHE A C 1
ATOM 3807 O O . PHE A 1 486 ? -20.137 3.589 -8.872 1.00 85.56 486 PHE A O 1
ATOM 3814 N N . ASP A 1 487 ? -18.982 1.781 -9.527 1.00 82.56 487 ASP A N 1
ATOM 3815 C CA . ASP A 1 487 ? -17.834 1.966 -8.637 1.00 82.56 487 ASP A CA 1
ATOM 3816 C C . ASP A 1 487 ? -16.736 2.798 -9.320 1.00 82.56 487 ASP A C 1
ATOM 3818 O O . ASP A 1 487 ? -16.063 2.393 -10.274 1.00 82.56 487 ASP A O 1
ATOM 3822 N N . ARG A 1 488 ? -16.527 3.995 -8.772 1.00 68.50 488 ARG A N 1
ATOM 3823 C CA . ARG A 1 488 ? -15.556 4.974 -9.269 1.00 68.50 488 ARG A CA 1
ATOM 3824 C C . ARG A 1 488 ? -14.121 4.674 -8.842 1.00 68.50 488 ARG A C 1
ATOM 3826 O O . ARG A 1 488 ? -13.225 5.383 -9.293 1.00 68.50 488 ARG A O 1
ATOM 3833 N N . ASN A 1 489 ? -13.891 3.695 -7.962 1.00 69.88 489 ASN A N 1
ATOM 3834 C CA . ASN A 1 489 ? -12.570 3.294 -7.469 1.00 69.88 489 ASN A CA 1
ATOM 3835 C C . ASN A 1 489 ? -11.685 4.492 -7.038 1.00 69.88 489 ASN A C 1
ATOM 3837 O O . ASN A 1 489 ? -10.500 4.572 -7.360 1.00 69.88 489 ASN A O 1
ATOM 3841 N N . GLY A 1 490 ? -12.300 5.480 -6.374 1.00 70.19 490 GLY A N 1
ATOM 3842 C CA . GLY A 1 490 ? -11.640 6.702 -5.892 1.00 70.19 490 GLY A CA 1
ATOM 3843 C C . GLY A 1 490 ? -11.422 7.820 -6.926 1.00 70.19 490 GLY A C 1
ATOM 3844 O O . GLY A 1 490 ? -10.882 8.869 -6.574 1.00 70.19 490 GLY A O 1
ATOM 3845 N N . TYR A 1 491 ? -11.837 7.660 -8.187 1.00 73.94 491 TYR A N 1
ATOM 3846 C CA . TYR A 1 491 ? -11.724 8.712 -9.202 1.00 73.94 491 TYR A CA 1
ATOM 3847 C C . TYR A 1 491 ? -12.893 9.709 -9.149 1.00 73.94 491 TYR A C 1
ATOM 3849 O O . TYR A 1 491 ? -14.056 9.336 -8.997 1.00 73.94 491 TYR A O 1
ATOM 3857 N N . LYS A 1 492 ? -12.598 11.001 -9.356 1.00 79.75 492 LYS A N 1
ATOM 3858 C CA . LYS A 1 492 ? -13.632 12.030 -9.550 1.00 79.75 492 LYS A CA 1
ATOM 3859 C C . LYS A 1 492 ? -14.482 11.690 -10.791 1.00 79.75 492 LYS A C 1
ATOM 3861 O O . LYS A 1 492 ? -13.945 11.286 -11.827 1.00 79.75 492 LYS A O 1
ATOM 3866 N N . TYR A 1 493 ? -15.798 11.885 -10.697 1.00 82.19 493 TYR A N 1
ATOM 3867 C CA . TYR A 1 493 ? -16.747 11.651 -11.793 1.00 82.19 493 TYR A CA 1
ATOM 3868 C C . TYR A 1 493 ? -16.741 12.838 -12.766 1.00 82.19 493 TYR A C 1
ATOM 3870 O O . TYR A 1 493 ? -17.531 13.766 -12.640 1.00 82.19 493 TYR A O 1
ATOM 3878 N N . HIS A 1 494 ? -15.781 12.854 -13.691 1.00 84.44 494 HIS A N 1
ATOM 3879 C CA . HIS A 1 494 ? -15.631 13.922 -14.684 1.00 84.44 494 HIS A CA 1
ATOM 3880 C C . HIS A 1 494 ? -14.975 13.413 -15.974 1.00 84.44 494 HIS A C 1
ATOM 3882 O O . HIS A 1 494 ? -14.326 12.356 -15.990 1.00 84.44 494 HIS A O 1
ATOM 3888 N N . GLY A 1 495 ? -15.114 14.202 -17.046 1.00 87.31 495 GLY A N 1
ATOM 3889 C CA . GLY A 1 495 ? -14.516 13.945 -18.357 1.00 87.31 495 GLY A CA 1
ATOM 3890 C C . GLY A 1 495 ? -14.836 12.541 -18.864 1.00 87.31 495 GLY A C 1
ATOM 3891 O O . GLY A 1 495 ? -15.980 12.102 -18.823 1.00 87.31 495 GLY A O 1
ATOM 3892 N N . ARG A 1 496 ? -13.797 11.793 -19.242 1.00 84.50 496 ARG A N 1
ATOM 3893 C CA . ARG A 1 496 ? -13.916 10.438 -19.808 1.00 84.50 496 ARG A CA 1
ATOM 3894 C C . ARG A 1 496 ? -14.695 9.439 -18.937 1.00 84.50 496 ARG A C 1
ATOM 3896 O O . ARG A 1 496 ? -15.350 8.563 -19.476 1.00 84.50 496 ARG A O 1
ATOM 3903 N N . VAL A 1 497 ? -14.639 9.551 -17.603 1.00 87.25 497 VAL A N 1
ATOM 3904 C CA . VAL A 1 497 ? -15.382 8.632 -16.708 1.00 87.25 497 VAL A CA 1
ATOM 3905 C C . VAL A 1 497 ? -16.873 8.950 -16.712 1.00 87.25 497 VAL A C 1
ATOM 3907 O O . VAL A 1 497 ? -17.686 8.033 -16.662 1.00 87.25 497 VAL A O 1
ATOM 3910 N N . LYS A 1 498 ? -17.221 10.240 -16.792 1.00 89.50 498 LYS A N 1
ATOM 3911 C CA . LYS A 1 498 ? -18.611 10.685 -16.904 1.00 89.50 498 LYS A CA 1
ATOM 3912 C C . LYS A 1 498 ? -19.201 10.211 -18.234 1.00 89.50 498 LYS A C 1
ATOM 3914 O O . LYS A 1 498 ? -20.198 9.510 -18.223 1.00 89.50 498 LYS A O 1
ATOM 3919 N N . SER A 1 499 ? -18.512 10.461 -19.344 1.00 90.56 499 SER A N 1
ATOM 3920 C CA . SER A 1 499 ? -19.010 10.084 -20.674 1.00 90.56 499 SER A CA 1
ATOM 3921 C C . SER A 1 499 ? -19.098 8.580 -20.900 1.00 90.56 499 SER A C 1
ATOM 3923 O O . SER A 1 499 ? -19.993 8.123 -21.597 1.00 90.56 499 SER A O 1
ATOM 3925 N N . LEU A 1 500 ? -18.221 7.799 -20.266 1.00 90.12 500 LEU A N 1
ATOM 3926 C CA . LEU A 1 500 ? -18.354 6.347 -20.249 1.00 90.12 500 LEU A CA 1
ATOM 3927 C C . LEU A 1 500 ? -19.615 5.891 -19.517 1.00 90.12 500 LEU A C 1
ATOM 3929 O O . LEU A 1 500 ? -20.320 5.008 -19.991 1.00 90.12 500 LEU A O 1
ATOM 3933 N N . ALA A 1 501 ? -19.894 6.489 -18.361 1.00 89.81 501 ALA A N 1
ATOM 3934 C CA . ALA A 1 501 ? -21.103 6.193 -17.609 1.00 89.81 501 ALA A CA 1
ATOM 3935 C C . ALA A 1 501 ? -22.357 6.627 -18.386 1.00 89.81 501 ALA A C 1
ATOM 3937 O O . ALA A 1 501 ? -23.329 5.882 -18.413 1.00 89.81 501 ALA A O 1
ATOM 3938 N N . ASP A 1 502 ? -22.320 7.777 -19.061 1.00 90.94 502 ASP A N 1
ATOM 3939 C CA . ASP A 1 502 ? -23.423 8.252 -19.902 1.00 90.94 502 ASP A CA 1
ATOM 3940 C C . ASP A 1 502 ? -23.687 7.297 -21.080 1.00 90.94 502 ASP A C 1
ATOM 3942 O O . ASP A 1 502 ? -24.839 6.952 -21.318 1.00 90.94 502 ASP A O 1
ATOM 3946 N N . GLY A 1 503 ? -22.645 6.758 -21.727 1.00 90.50 503 GLY A N 1
ATOM 3947 C CA . GLY A 1 503 ? -22.821 5.717 -22.751 1.00 90.50 503 GLY A CA 1
ATOM 3948 C C . GLY A 1 503 ? -23.432 4.416 -22.202 1.00 90.50 503 GLY A C 1
ATOM 3949 O O . GLY A 1 503 ? -24.316 3.808 -22.801 1.00 90.50 503 GLY A O 1
ATOM 3950 N N . ILE A 1 504 ? -23.053 4.008 -20.985 1.00 90.75 504 ILE A N 1
ATOM 3951 C CA . ILE A 1 504 ? -23.708 2.862 -20.329 1.00 90.75 504 ILE A CA 1
ATOM 3952 C C . ILE A 1 504 ? -25.199 3.156 -20.069 1.00 90.75 504 ILE A C 1
ATOM 3954 O O . ILE A 1 504 ? -26.022 2.258 -20.241 1.00 90.75 504 ILE A O 1
ATOM 3958 N N . ARG A 1 505 ? -25.583 4.394 -19.721 1.00 89.12 505 ARG A N 1
ATOM 3959 C CA . ARG A 1 505 ? -27.007 4.758 -19.558 1.00 89.12 505 ARG A CA 1
ATOM 3960 C C . ARG A 1 505 ? -27.771 4.708 -20.872 1.00 89.12 505 ARG A C 1
ATOM 3962 O O . ARG A 1 505 ? -28.866 4.161 -20.899 1.00 89.12 505 ARG A O 1
ATOM 3969 N N . GLU A 1 506 ? -27.193 5.241 -21.948 1.00 90.88 506 GLU A N 1
ATOM 3970 C CA . GLU A 1 506 ? -27.805 5.229 -23.287 1.00 90.88 506 GLU A CA 1
ATOM 3971 C C . GLU A 1 506 ? -28.091 3.805 -23.768 1.00 90.88 506 GLU A C 1
ATOM 3973 O O . GLU A 1 506 ? -29.093 3.554 -24.432 1.00 90.88 506 GLU A O 1
ATOM 3978 N N . SER A 1 507 ? -27.264 2.842 -23.357 1.00 85.75 507 SER A N 1
ATOM 3979 C CA . SER A 1 507 ? -27.504 1.430 -23.643 1.00 85.75 507 SER A CA 1
ATOM 3980 C C . SER A 1 507 ? -28.703 0.828 -22.898 1.00 85.75 507 SER A C 1
ATOM 3982 O O . SER A 1 507 ? -29.045 -0.313 -23.186 1.00 85.75 507 SER A O 1
ATOM 3984 N N . GLY A 1 508 ? -29.360 1.548 -21.979 1.00 82.06 508 GLY A N 1
ATOM 3985 C CA . GLY A 1 508 ? -30.551 1.109 -21.243 1.00 82.06 508 GLY A CA 1
ATOM 3986 C C . GLY A 1 508 ? -30.267 0.346 -19.947 1.00 82.06 508 GLY A C 1
ATOM 3987 O O . GLY A 1 508 ? -31.078 -0.485 -19.550 1.00 82.06 508 GLY A O 1
ATOM 3988 N N . ILE A 1 509 ? -29.115 0.583 -19.312 1.00 85.62 509 ILE A N 1
ATOM 3989 C CA . ILE A 1 509 ? -28.739 -0.041 -18.035 1.00 85.62 509 ILE A CA 1
ATOM 3990 C C . ILE A 1 509 ? -28.876 0.963 -16.903 1.00 85.62 509 ILE A C 1
ATOM 3992 O O . ILE A 1 509 ? -28.317 2.061 -16.955 1.00 85.62 509 ILE A O 1
ATOM 3996 N N . ASN A 1 510 ? -29.563 0.546 -15.842 1.00 79.00 510 ASN A N 1
ATOM 3997 C CA . ASN A 1 510 ? -29.793 1.373 -14.666 1.00 79.00 510 ASN A CA 1
ATOM 3998 C C . ASN A 1 510 ? -28.631 1.233 -13.672 1.00 79.00 510 ASN A C 1
ATOM 4000 O O . ASN A 1 510 ? -28.264 0.116 -13.294 1.00 79.00 510 ASN A O 1
ATOM 4004 N N . PHE A 1 511 ? -28.072 2.354 -13.208 1.00 73.44 511 PHE A N 1
ATOM 4005 C CA . PHE A 1 511 ? -27.063 2.369 -12.145 1.00 73.44 511 PHE A CA 1
ATOM 4006 C C . PHE A 1 511 ? -27.208 3.512 -11.152 1.00 73.44 511 PHE A C 1
ATOM 4008 O O . PHE A 1 511 ? -27.690 4.594 -11.558 1.00 73.44 511 PHE A O 1
#